Protein AF-A0A957RBW9-F1 (afdb_monomer_lite)

Radius of gyration: 29.22 Å; chains: 1; bounding box: 71×61×72 Å

Sequence (667 aa):
TDGSKTVWMGEIERMFRTKGLAGFRLYRERAYLEINVQLYNRTPLPQTFLWWANPAVHVNDDYQSIFPPDVFAVMDHGKRAVSTFPIATGTYYKVDYAPGTDISRYKNIPVPTSYMAYHSDFDFLGCYDHGRQAGMLHVANHHLVPGKKQWTWGNSNFGQTWDRQLTDEDGPYIELMCGAFTDNQPDFSWLQPGEEKRFTQTFMPFKAIGGVKNASKDVAINLEIEEGSAEIGVYVTSPRAVTVTVTAAGEITMQRTANLSPEAVLLERVALPAGVTPQQVTLRVSEGDRELIAFTPLPDEHPAPPAPATPAKDPAEIATNEELFLNGLHLEQYRHATYDPEPYYQEALRRDPLDSRCNNALGLRRLRQGLFAEAEAYFRTAVQSLTRRNPNPYDGEPYYNLGLALRWQGRDDEAFDAFYKAVWNAAWQDAGYFELAAIASTRGATDEALDLLDRALDRNRRHHGARLLRAALLRRAGQMGAASIAVEEGLALDPLHYGLLYEQHLLGGAAPVPAMLQDNPHLLAEVALEYTHAGLYNEAEHLLDAAGPGYAMTHYYQGWVRTLAGGRLGAPAEAFARGAAASPDYCFPNELECVPALTAAMAHDPSDARAPYYLGTFYYARRAYDQAIDLWERAAALDPQFATVHRNLGLAYMNKRGDAERARASY

Foldseek 3Di:
DQQKDWDKDKDQDDFQRKIKIWIFMDGPFFQKTKIKIKIWRQDQAKDKDWDKDWDKDFDDQQKFWFDALQQQKWAFAQQQDIAGPQWGAQDDPNDHRPPTDRVRGLQRFAAWGKTFGPWDQAQKIWMARPVQQKIKMKGWRCVFWVTWMKTFRGDHPRRQVVQVVPDDPRGGIMIGMIIGPDRHPPDIDIAHHLRMDITMMMMGMAGNFPRFNHDDSFKTKDWDDDQQKIKIKIAGRGFAWKWKFKFAQRHTQDIDIDGHGSVRMDIDITGDDPPTDQQRIKIWIAHVVGTPDMDGNDDPDDDDIDDGDDDDDQLVPDDALVSLLVVLVVCNNSVPPPDHSLNSLVSSCVVPVQPLSSLQVVLSLCVLLLVLVSSLVSLVSSQCSQPVPPNQGQALSSLQSNLSSCVSVVNNVSSLVSLVSRCVHLVSQLSSLQLNLLSCLLVVVLVSSLVSLVRNCVSPVSSLLSLLVNLVSCVVVVVLVVSVVSLVSSCVVPVVPLSSLVSCVVSVHDRPSLVVCQVPLVVLQSSLVSCLSSNNLVSSLVSLVSNDLAALVSLLLNLVSCVSVVVPNHHSQVSLVSSLVGDPPPHADQDSSLQSSLVVSCVSPVLRLVSLQNSLSNSVVSVVLVSSLVSLVSSCVSPVPPLVSLCVNLCSCCVPVVNNPSSVVSD

Structure (mmCIF, N/CA/C/O backbone):
data_AF-A0A957RBW9-F1
#
_entry.id   AF-A0A957RBW9-F1
#
loop_
_atom_site.group_PDB
_atom_site.id
_atom_site.type_symbol
_atom_site.label_atom_id
_atom_site.label_alt_id
_atom_site.label_comp_id
_atom_site.label_asym_id
_atom_site.label_entity_id
_atom_site.label_seq_id
_atom_site.pdbx_PDB_ins_code
_atom_site.Cartn_x
_atom_site.Cartn_y
_atom_site.Cartn_z
_atom_site.occupancy
_atom_site.B_iso_or_equiv
_atom_site.auth_seq_id
_atom_site.auth_comp_id
_atom_site.auth_asym_id
_atom_site.auth_atom_id
_atom_site.pdbx_PDB_model_num
ATOM 1 N N . THR A 1 1 ? 9.061 19.463 25.582 1.00 64.19 1 THR A N 1
ATOM 2 C CA . THR A 1 1 ? 8.637 18.188 24.967 1.00 64.19 1 THR A CA 1
ATOM 3 C C . THR A 1 1 ? 7.947 17.361 26.035 1.00 64.19 1 THR A C 1
ATOM 5 O O . THR A 1 1 ? 8.279 17.510 27.202 1.00 64.19 1 THR A O 1
ATOM 8 N N . ASP A 1 2 ? 6.974 16.531 25.675 1.00 84.50 2 ASP A N 1
ATOM 9 C CA . ASP A 1 2 ? 6.146 15.718 26.589 1.00 84.50 2 ASP A CA 1
ATOM 10 C C . ASP A 1 2 ? 6.861 14.471 27.159 1.00 84.50 2 ASP A C 1
ATOM 12 O O . ASP A 1 2 ? 6.233 13.567 27.707 1.00 84.50 2 ASP A O 1
ATOM 16 N N . GLY A 1 3 ? 8.187 14.399 27.006 1.00 89.31 3 GLY A N 1
ATOM 17 C CA . GLY A 1 3 ? 9.010 13.272 27.443 1.00 89.31 3 GLY A CA 1
ATOM 18 C C . GLY A 1 3 ? 8.844 11.991 26.618 1.00 89.31 3 GLY A C 1
ATOM 19 O O . GLY A 1 3 ? 9.467 10.991 26.971 1.00 89.31 3 GLY A O 1
ATOM 20 N N . SER A 1 4 ? 8.047 11.998 25.543 1.00 95.00 4 SER A N 1
ATOM 21 C CA . SER A 1 4 ? 7.827 10.808 24.719 1.00 95.00 4 SER A CA 1
ATOM 22 C C . SER A 1 4 ? 9.085 10.363 23.962 1.00 95.00 4 SER A C 1
ATOM 24 O O . SER A 1 4 ? 9.987 11.153 23.657 1.00 95.00 4 SER A O 1
ATOM 26 N N . LYS A 1 5 ? 9.151 9.063 23.660 1.00 96.00 5 LYS A N 1
ATOM 27 C CA . LYS A 1 5 ? 10.188 8.440 22.826 1.00 96.00 5 LYS A CA 1
ATOM 28 C C . LYS A 1 5 ? 9.513 7.618 21.742 1.00 96.00 5 LYS A C 1
ATOM 30 O O . LYS A 1 5 ? 8.533 6.940 22.022 1.00 96.00 5 LYS A O 1
ATOM 35 N N . THR A 1 6 ? 10.011 7.716 20.510 1.00 96.50 6 THR A N 1
ATOM 36 C CA . THR A 1 6 ? 9.486 6.970 19.356 1.00 96.50 6 THR A CA 1
ATOM 37 C C . THR A 1 6 ? 10.600 6.139 18.738 1.00 96.50 6 THR A C 1
ATOM 39 O O . THR A 1 6 ? 11.665 6.683 18.447 1.00 96.50 6 THR A O 1
ATOM 42 N N . VAL A 1 7 ? 10.345 4.850 18.530 1.00 96.94 7 VAL A N 1
ATOM 43 C CA . VAL A 1 7 ? 11.173 3.974 17.697 1.00 96.94 7 VAL A CA 1
ATOM 44 C C . VAL A 1 7 ? 10.505 3.876 16.333 1.00 96.94 7 VAL A C 1
ATOM 46 O O . VAL A 1 7 ? 9.342 3.488 16.243 1.00 96.94 7 VAL A O 1
ATOM 49 N N . TRP A 1 8 ? 11.225 4.265 15.284 1.00 95.56 8 TRP A N 1
ATOM 50 C CA . TRP A 1 8 ? 10.742 4.183 13.909 1.00 95.56 8 TRP A CA 1
ATOM 51 C C . TRP A 1 8 ? 11.254 2.912 13.248 1.00 95.56 8 TRP A C 1
ATOM 53 O O . TRP A 1 8 ? 12.448 2.625 13.286 1.00 95.56 8 TRP A O 1
ATOM 63 N N . MET A 1 9 ? 10.344 2.189 12.612 1.00 95.00 9 MET A N 1
ATOM 64 C CA . MET A 1 9 ? 10.630 1.048 11.753 1.00 95.00 9 MET A CA 1
ATOM 65 C C . MET A 1 9 ? 10.059 1.348 10.376 1.00 95.00 9 MET A C 1
ATOM 67 O O . MET A 1 9 ? 8.911 1.778 10.276 1.00 95.00 9 MET A O 1
ATOM 71 N N . GLY A 1 10 ? 10.839 1.148 9.320 1.00 92.62 10 GLY A N 1
ATOM 72 C CA . GLY A 1 10 ? 10.394 1.416 7.960 1.00 92.62 10 GLY A CA 1
ATOM 73 C C . GLY A 1 10 ? 11.065 0.497 6.956 1.00 92.62 10 GLY A C 1
ATOM 74 O O . GLY A 1 10 ? 12.211 0.100 7.149 1.00 92.62 10 GLY A O 1
ATOM 75 N N . GLU A 1 11 ? 10.332 0.171 5.898 1.00 90.94 11 GLU A N 1
ATOM 76 C CA . GLU A 1 11 ? 10.783 -0.701 4.820 1.00 90.94 11 GLU A CA 1
ATOM 77 C C . GLU A 1 11 ? 10.130 -0.279 3.499 1.00 90.94 11 GLU A C 1
ATOM 79 O O . GLU A 1 11 ? 8.974 0.151 3.468 1.00 90.94 11 GLU A O 1
ATOM 84 N N . ILE A 1 12 ? 10.879 -0.417 2.406 1.00 93.56 12 ILE A N 1
ATOM 85 C CA . ILE A 1 12 ? 10.327 -0.496 1.054 1.00 93.56 12 ILE A CA 1
ATOM 86 C C . ILE A 1 12 ? 10.201 -1.983 0.734 1.00 93.56 12 ILE A C 1
ATOM 88 O O . ILE A 1 12 ? 11.223 -2.661 0.599 1.00 93.56 12 ILE A O 1
ATOM 92 N N . GLU A 1 13 ? 8.975 -2.500 0.650 1.00 90.56 13 GLU A N 1
ATOM 93 C CA . GLU A 1 13 ? 8.789 -3.931 0.422 1.00 90.56 13 GLU A CA 1
ATOM 94 C C . GLU A 1 13 ? 9.134 -4.316 -1.018 1.00 90.56 13 GLU A C 1
ATOM 96 O O . GLU A 1 13 ? 8.916 -3.560 -1.966 1.00 90.56 13 GLU A O 1
ATOM 101 N N . ARG A 1 14 ? 9.705 -5.510 -1.176 1.00 89.75 14 ARG A N 1
ATOM 102 C CA . ARG A 1 14 ? 10.325 -5.922 -2.436 1.00 89.75 14 ARG A CA 1
ATOM 103 C C . ARG A 1 14 ? 9.340 -6.197 -3.557 1.00 89.75 14 ARG A C 1
ATOM 105 O O . ARG A 1 14 ? 9.747 -6.115 -4.694 1.00 89.75 14 ARG A O 1
ATOM 112 N N . MET A 1 15 ? 8.087 -6.572 -3.306 1.00 88.88 15 MET A N 1
ATOM 113 C CA . MET A 1 15 ? 7.206 -7.094 -4.363 1.00 88.88 15 MET A CA 1
ATOM 114 C C . MET A 1 15 ? 6.490 -5.988 -5.144 1.00 88.88 15 MET A C 1
ATOM 116 O O . MET A 1 15 ? 6.435 -6.032 -6.379 1.00 88.88 15 MET A O 1
ATOM 120 N N . PHE A 1 16 ? 5.928 -5.011 -4.434 1.00 90.88 16 PHE A N 1
ATOM 121 C CA . PHE A 1 16 ? 5.130 -3.916 -4.995 1.00 90.88 16 PHE A CA 1
ATOM 122 C C . PHE A 1 16 ? 5.802 -2.548 -4.827 1.00 90.88 16 PHE A C 1
ATOM 124 O O . PHE A 1 16 ? 5.259 -1.552 -5.306 1.00 90.88 16 PHE A O 1
ATOM 131 N N . ARG A 1 17 ? 6.994 -2.507 -4.208 1.00 93.50 17 ARG A N 1
ATOM 132 C CA . ARG A 1 17 ? 7.826 -1.314 -3.985 1.00 93.50 17 ARG A CA 1
ATOM 133 C C . ARG A 1 17 ? 7.117 -0.221 -3.178 1.00 93.50 17 ARG A C 1
ATOM 135 O O . ARG A 1 17 ? 7.527 0.944 -3.185 1.00 93.50 17 ARG A O 1
ATOM 142 N N . THR A 1 18 ? 6.055 -0.595 -2.468 1.00 94.75 18 THR A N 1
ATOM 143 C CA . THR A 1 18 ? 5.350 0.272 -1.523 1.00 94.75 18 THR A CA 1
ATOM 144 C C . THR A 1 18 ? 6.173 0.437 -0.252 1.00 94.75 18 THR A C 1
ATOM 146 O O . THR A 1 18 ? 6.996 -0.410 0.095 1.00 94.75 18 THR A O 1
ATOM 149 N N . LYS A 1 19 ? 5.988 1.559 0.443 1.00 96.06 19 LYS A N 1
ATOM 150 C CA . LYS A 1 19 ? 6.694 1.841 1.691 1.00 96.06 19 LYS A CA 1
ATOM 151 C C . LYS A 1 19 ? 5.744 1.767 2.877 1.00 96.06 19 LYS A C 1
ATOM 153 O O . LYS A 1 19 ? 4.709 2.433 2.882 1.00 96.06 19 LYS A O 1
ATOM 158 N N . GLY A 1 20 ? 6.146 1.009 3.893 1.00 96.62 20 GLY A N 1
ATOM 159 C CA . GLY A 1 20 ? 5.544 1.025 5.222 1.00 96.62 20 GLY A CA 1
ATOM 160 C C . GLY A 1 20 ? 6.472 1.712 6.220 1.00 96.62 20 GLY A C 1
ATOM 161 O O . GLY A 1 20 ? 7.680 1.485 6.210 1.00 96.62 20 GLY A O 1
ATOM 162 N N . LEU A 1 21 ? 5.913 2.554 7.085 1.00 97.00 21 LEU A N 1
ATOM 163 C CA . LEU A 1 21 ? 6.608 3.169 8.214 1.00 97.00 21 LEU A CA 1
ATOM 164 C C . LEU A 1 21 ? 5.706 3.093 9.450 1.00 97.00 21 LEU A C 1
ATOM 166 O O . LEU A 1 21 ? 4.557 3.525 9.408 1.00 97.00 21 LEU A O 1
ATOM 170 N N . ALA A 1 22 ? 6.238 2.580 10.556 1.00 97.06 22 ALA A N 1
ATOM 171 C CA . ALA A 1 22 ? 5.566 2.503 11.846 1.00 97.06 22 ALA A CA 1
ATOM 172 C C . ALA A 1 22 ? 6.427 3.158 12.935 1.00 97.06 22 ALA A C 1
ATOM 174 O O . ALA A 1 22 ? 7.603 2.837 13.105 1.00 97.06 22 ALA A O 1
ATOM 175 N N . GLY A 1 23 ? 5.837 4.096 13.670 1.00 97.56 23 GLY A N 1
ATOM 176 C CA . GLY A 1 23 ? 6.442 4.755 14.822 1.00 97.56 23 GLY A CA 1
ATOM 177 C C . GLY A 1 23 ? 5.809 4.264 16.114 1.00 97.56 23 GLY A C 1
ATOM 178 O O . GLY A 1 23 ? 4.671 4.629 16.405 1.00 97.56 23 GLY A O 1
ATOM 179 N N . PHE A 1 24 ? 6.557 3.487 16.893 1.00 97.50 24 PHE A N 1
ATOM 180 C CA . PHE A 1 24 ? 6.157 2.979 18.203 1.00 97.50 24 PHE A CA 1
ATOM 181 C C . PHE A 1 24 ? 6.532 3.994 19.273 1.00 97.50 24 PHE A C 1
ATOM 183 O O . PHE A 1 24 ? 7.714 4.207 19.554 1.00 97.50 24 PHE A O 1
ATOM 190 N N . ARG A 1 25 ? 5.530 4.659 19.843 1.00 97.38 25 ARG A N 1
ATOM 191 C CA . ARG A 1 25 ? 5.704 5.765 20.776 1.00 97.38 25 ARG A CA 1
ATOM 192 C C . ARG A 1 25 ? 5.238 5.400 22.177 1.00 97.38 25 ARG A C 1
ATOM 194 O O . ARG A 1 25 ? 4.099 4.993 22.390 1.00 97.38 25 ARG A O 1
ATOM 201 N N . LEU A 1 26 ? 6.125 5.647 23.136 1.00 96.50 26 LEU A N 1
ATOM 202 C CA . LEU A 1 26 ? 5.847 5.571 24.565 1.00 96.50 26 LEU A CA 1
ATOM 203 C C . LEU A 1 26 ? 5.889 6.965 25.184 1.00 96.50 26 LEU A C 1
ATOM 205 O O . LEU A 1 26 ? 6.693 7.819 24.795 1.00 96.50 26 LEU A O 1
ATOM 209 N N . TYR A 1 27 ? 5.041 7.168 26.185 1.00 95.00 27 TYR A N 1
ATOM 210 C CA . TYR A 1 27 ? 4.953 8.393 26.971 1.00 95.00 27 TYR A CA 1
ATOM 211 C C . TYR A 1 27 ? 5.351 8.100 28.416 1.00 95.00 27 TYR A C 1
ATOM 213 O O . TYR A 1 27 ? 5.073 7.023 28.931 1.00 95.00 27 TYR A O 1
ATOM 221 N N . ARG A 1 28 ? 5.969 9.072 29.094 1.00 91.00 28 ARG A N 1
ATOM 222 C CA . ARG A 1 28 ? 6.462 8.888 30.470 1.00 91.00 28 ARG A CA 1
ATOM 223 C C . ARG A 1 28 ? 5.358 8.549 31.483 1.00 91.00 28 ARG A C 1
ATOM 225 O O . ARG A 1 28 ? 5.616 7.797 32.411 1.00 91.00 28 ARG A O 1
ATOM 232 N N . GLU A 1 29 ? 4.162 9.112 31.320 1.00 90.00 29 GLU A N 1
ATOM 233 C CA . GLU A 1 29 ? 3.072 9.037 32.312 1.00 90.00 29 GLU A CA 1
ATOM 234 C C . GLU A 1 29 ? 1.772 8.461 31.732 1.00 90.00 29 GLU A C 1
ATOM 236 O O . GLU A 1 29 ? 0.683 8.726 32.244 1.00 90.00 29 GLU A O 1
ATOM 241 N N . ARG A 1 30 ? 1.863 7.700 30.634 1.00 95.06 30 ARG A N 1
ATOM 242 C CA . ARG A 1 30 ? 0.694 7.067 30.013 1.00 95.06 30 ARG A CA 1
ATOM 243 C C . ARG A 1 30 ? 0.917 5.572 29.852 1.00 95.06 30 ARG A C 1
ATOM 245 O O . ARG A 1 30 ? 1.924 5.149 29.293 1.00 95.06 30 ARG A O 1
ATOM 252 N N . ALA A 1 31 ? -0.041 4.787 30.321 1.00 95.81 31 ALA A N 1
ATOM 253 C CA . ALA A 1 31 ? -0.069 3.338 30.225 1.00 95.81 31 ALA A CA 1
ATOM 254 C C . ALA A 1 31 ? -0.646 2.903 28.871 1.00 95.81 31 ALA A C 1
ATOM 256 O O . ALA A 1 31 ? -1.696 2.274 28.813 1.00 95.81 31 ALA A O 1
ATOM 257 N N . TYR A 1 32 ? 0.011 3.284 27.776 1.00 96.44 32 TYR A N 1
ATOM 258 C CA . TYR A 1 32 ? -0.295 2.766 26.446 1.00 96.44 32 TYR A CA 1
ATOM 259 C C . TYR A 1 32 ? 0.882 2.907 25.484 1.00 96.44 32 TYR A C 1
ATOM 261 O O . TYR A 1 32 ? 1.743 3.776 25.638 1.00 96.44 32 TYR A O 1
ATOM 269 N N . LEU A 1 33 ? 0.867 2.065 24.456 1.00 96.75 33 LEU A N 1
ATOM 270 C CA . LEU A 1 33 ? 1.717 2.150 23.280 1.00 96.75 33 LEU A CA 1
ATOM 271 C C . LEU A 1 33 ? 0.919 2.792 22.143 1.00 96.75 33 LEU A C 1
ATOM 273 O O . LEU A 1 33 ? -0.101 2.250 21.723 1.00 96.75 33 LEU A O 1
ATOM 277 N N . GLU A 1 34 ? 1.383 3.935 21.644 1.00 97.56 34 GLU A N 1
ATOM 278 C CA . GLU A 1 34 ? 0.824 4.573 20.449 1.00 97.56 34 GLU A CA 1
ATOM 279 C C . GLU A 1 34 ? 1.642 4.152 19.226 1.00 97.56 34 GLU A C 1
ATOM 281 O O . GLU A 1 34 ? 2.866 4.275 19.217 1.00 97.56 34 GLU A O 1
ATOM 286 N N . ILE A 1 35 ? 0.976 3.680 18.179 1.00 97.50 35 ILE A N 1
ATOM 287 C CA . ILE A 1 35 ? 1.587 3.292 16.912 1.00 97.50 35 ILE A CA 1
ATOM 288 C C . ILE A 1 35 ? 1.083 4.248 15.839 1.00 97.50 35 ILE A C 1
ATOM 290 O O . ILE A 1 35 ? -0.110 4.295 15.543 1.00 97.50 35 ILE A O 1
ATOM 294 N N . ASN A 1 36 ? 1.995 5.014 15.248 1.00 97.19 36 ASN A N 1
ATOM 295 C CA . ASN A 1 36 ? 1.700 5.883 14.113 1.00 97.19 36 ASN A CA 1
ATOM 296 C C . ASN A 1 36 ? 2.158 5.201 12.829 1.00 97.19 36 ASN A C 1
ATOM 298 O O . ASN A 1 36 ? 3.350 4.940 12.677 1.00 97.19 36 ASN A O 1
ATOM 302 N N . VAL A 1 37 ? 1.230 4.935 11.914 1.00 97.56 37 VAL A N 1
ATOM 303 C CA . VAL A 1 37 ? 1.514 4.210 10.673 1.00 97.56 37 VAL A CA 1
ATOM 304 C C . VAL A 1 37 ? 1.411 5.145 9.475 1.00 97.56 37 VAL A C 1
ATOM 306 O O . VAL A 1 37 ? 0.540 6.017 9.412 1.00 97.56 37 VAL A O 1
ATOM 309 N N . GLN A 1 38 ? 2.310 4.951 8.518 1.00 97.25 38 GLN A N 1
ATOM 310 C CA . GLN A 1 38 ? 2.310 5.575 7.206 1.00 97.25 38 GLN A CA 1
ATOM 311 C C . GLN A 1 38 ? 2.504 4.493 6.141 1.00 97.25 38 GLN A C 1
ATOM 313 O O . GLN A 1 38 ? 3.467 3.729 6.191 1.00 97.25 38 GLN A O 1
ATOM 318 N N . LEU A 1 39 ? 1.603 4.473 5.163 1.00 97.56 39 LEU A N 1
ATOM 319 C CA . LEU A 1 39 ? 1.670 3.643 3.964 1.00 97.56 39 LEU A CA 1
ATOM 320 C C . LEU A 1 39 ? 1.792 4.569 2.759 1.00 97.56 39 LEU A C 1
ATOM 322 O O . LEU A 1 39 ? 0.986 5.487 2.618 1.00 97.56 39 LEU A O 1
ATOM 326 N N . TYR A 1 40 ? 2.796 4.359 1.915 1.00 97.75 40 TYR A N 1
ATOM 327 C CA . TYR A 1 40 ? 3.105 5.251 0.799 1.00 97.75 40 TYR A CA 1
ATOM 328 C C . TYR A 1 40 ? 3.357 4.468 -0.491 1.00 97.75 40 TYR A C 1
ATOM 330 O O . TYR A 1 40 ? 4.160 3.530 -0.514 1.00 97.75 40 TYR A O 1
ATOM 338 N N . ASN A 1 41 ? 2.686 4.863 -1.574 1.00 97.88 41 ASN A N 1
ATOM 339 C CA . ASN A 1 41 ? 2.950 4.317 -2.897 1.00 97.88 41 ASN A CA 1
ATOM 340 C C . ASN A 1 41 ? 4.016 5.155 -3.604 1.00 97.88 41 ASN A C 1
ATOM 342 O O . ASN A 1 41 ? 3.764 6.259 -4.083 1.00 97.88 41 ASN A O 1
ATOM 346 N N . ARG A 1 42 ? 5.216 4.583 -3.686 1.00 95.31 42 ARG A N 1
ATOM 347 C CA . ARG A 1 42 ? 6.377 5.168 -4.367 1.00 95.31 42 ARG A CA 1
ATOM 348 C C . ARG A 1 42 ? 6.335 5.020 -5.885 1.00 95.31 42 ARG A C 1
ATOM 350 O O . ARG A 1 42 ? 7.140 5.634 -6.572 1.00 95.31 42 ARG A O 1
ATOM 357 N N . THR A 1 43 ? 5.465 4.157 -6.397 1.00 96.12 43 THR A N 1
ATOM 358 C CA . THR A 1 43 ? 5.460 3.760 -7.805 1.00 96.12 43 THR A CA 1
ATOM 359 C C . THR A 1 43 ? 4.506 4.634 -8.618 1.00 96.12 43 THR A C 1
ATOM 361 O O . THR A 1 43 ? 3.516 5.119 -8.069 1.00 96.12 43 THR A O 1
ATOM 364 N N . PRO A 1 44 ? 4.730 4.784 -9.936 1.00 96.56 44 PRO A N 1
ATOM 365 C CA . PRO A 1 44 ? 3.819 5.528 -10.805 1.00 96.56 44 PRO A CA 1
ATOM 366 C C . PRO A 1 44 ? 2.515 4.767 -11.098 1.00 96.56 44 PRO A C 1
ATOM 368 O O . PRO A 1 44 ? 1.689 5.229 -11.872 1.00 96.56 44 PRO A O 1
ATOM 371 N N . LEU A 1 45 ? 2.313 3.576 -10.526 1.00 96.06 45 LEU A N 1
ATOM 372 C CA . LEU A 1 45 ? 1.139 2.743 -10.779 1.00 96.06 45 LEU A CA 1
ATOM 373 C C . LEU A 1 45 ? 0.305 2.615 -9.504 1.00 96.06 45 LEU A C 1
ATOM 375 O O . LEU A 1 45 ? 0.890 2.497 -8.427 1.00 96.06 45 LEU A O 1
ATOM 379 N N . PRO A 1 46 ? -1.035 2.544 -9.589 1.00 96.38 46 PRO A N 1
ATOM 380 C CA . PRO A 1 46 ? -1.862 2.223 -8.430 1.00 96.38 46 PRO A CA 1
ATOM 381 C C . PRO A 1 46 ? -1.390 0.919 -7.774 1.00 96.38 46 PRO A C 1
ATOM 383 O O . PRO A 1 46 ? -1.071 -0.048 -8.467 1.00 96.38 46 PRO A O 1
ATOM 386 N N . GLN A 1 47 ? -1.332 0.853 -6.453 1.00 96.25 47 GLN A N 1
ATOM 387 C CA . GLN A 1 47 ? -1.021 -0.383 -5.734 1.00 96.25 47 GLN A CA 1
ATOM 388 C C . GLN A 1 47 ? -2.183 -0.757 -4.830 1.00 96.25 47 GLN A C 1
ATOM 390 O O . GLN A 1 47 ? -2.954 0.095 -4.393 1.00 96.25 47 GLN A O 1
ATOM 395 N N . THR A 1 48 ? -2.309 -2.045 -4.543 1.00 95.50 48 THR A N 1
ATOM 396 C CA . THR A 1 48 ? -3.209 -2.529 -3.496 1.00 95.50 48 THR A CA 1
ATOM 397 C C . THR A 1 48 ? -2.404 -2.805 -2.239 1.00 95.50 48 THR A C 1
ATOM 399 O O . THR A 1 48 ? -1.258 -3.243 -2.330 1.00 95.50 48 THR A O 1
ATOM 402 N N . PHE A 1 49 ? -2.979 -2.576 -1.065 1.00 94.94 49 PHE A N 1
ATOM 403 C CA . PHE A 1 49 ? -2.338 -2.871 0.213 1.00 94.94 49 PHE A CA 1
ATOM 404 C C . PHE A 1 49 ? -3.329 -3.503 1.188 1.00 94.94 49 PHE A C 1
ATOM 406 O O . PHE A 1 49 ? -4.544 -3.364 1.050 1.00 94.94 49 PHE A O 1
ATOM 413 N N . LEU A 1 50 ? -2.783 -4.196 2.182 1.00 93.94 50 LEU A N 1
ATOM 414 C CA . LEU A 1 50 ? -3.522 -4.756 3.303 1.00 93.94 50 LEU A CA 1
ATOM 415 C C . LEU A 1 50 ? -2.689 -4.528 4.563 1.00 93.94 50 LEU A C 1
ATOM 417 O O . LEU A 1 50 ? -1.528 -4.933 4.602 1.00 93.94 50 LEU A O 1
ATOM 421 N N . TRP A 1 51 ? -3.266 -3.880 5.575 1.00 94.75 51 TRP A N 1
ATOM 422 C CA . TRP A 1 51 ? -2.594 -3.626 6.849 1.00 94.75 51 TRP A CA 1
ATOM 423 C C . TRP A 1 51 ? -3.370 -4.232 8.009 1.00 94.75 51 TRP A C 1
ATOM 425 O O . TRP A 1 51 ? -4.550 -3.927 8.185 1.00 94.75 51 TRP A O 1
ATOM 435 N N . TRP A 1 52 ? -2.671 -5.014 8.832 1.00 95.69 52 TRP A N 1
ATOM 436 C CA . TRP A 1 52 ? -3.170 -5.517 10.105 1.00 95.69 52 TRP A CA 1
ATOM 437 C C . TRP A 1 52 ? -2.074 -5.457 11.170 1.00 95.69 52 TRP A C 1
ATOM 439 O O . TRP A 1 52 ? -0.957 -5.919 10.940 1.00 95.69 52 TRP A O 1
ATOM 449 N N . ALA A 1 53 ? -2.402 -4.899 12.334 1.00 94.81 53 ALA A N 1
ATOM 450 C CA . ALA A 1 53 ? -1.584 -5.022 13.535 1.00 94.81 53 ALA A CA 1
ATOM 451 C C . ALA A 1 53 ? -2.036 -6.262 14.314 1.00 94.81 53 ALA A C 1
ATOM 453 O O . ALA A 1 53 ? -3.213 -6.343 14.661 1.00 94.81 53 ALA A O 1
ATOM 454 N N . ASN A 1 54 ? -1.119 -7.196 14.589 1.00 93.88 54 ASN A N 1
ATOM 455 C CA . ASN A 1 54 ? -1.437 -8.528 15.127 1.00 93.88 54 ASN A CA 1
ATOM 456 C C . ASN A 1 54 ? -0.700 -8.806 16.454 1.00 93.88 54 ASN A C 1
ATOM 458 O O . ASN A 1 54 ? 0.171 -9.675 16.495 1.00 93.88 54 ASN A O 1
ATOM 462 N N . PRO A 1 55 ? -0.959 -8.061 17.541 1.00 91.88 55 PRO A N 1
ATOM 463 C CA . PRO A 1 55 ? -0.403 -8.407 18.843 1.00 91.88 55 PRO A CA 1
ATOM 464 C C . PRO A 1 55 ? -0.910 -9.770 19.327 1.00 91.88 55 PRO A C 1
ATOM 466 O O . PRO A 1 55 ? -2.117 -10.031 19.362 1.00 91.88 55 PRO A O 1
ATOM 469 N N . ALA A 1 56 ? 0.029 -10.604 19.761 1.00 91.75 56 ALA A N 1
ATOM 470 C CA . ALA A 1 56 ? -0.257 -11.822 20.500 1.00 91.75 56 ALA A CA 1
ATOM 471 C C . ALA A 1 56 ? -0.535 -11.495 21.976 1.00 91.75 56 ALA A C 1
ATOM 473 O O . ALA A 1 56 ? 0.172 -10.697 22.596 1.00 91.75 56 ALA A O 1
ATOM 474 N N . VAL A 1 57 ? -1.563 -12.124 22.542 1.00 91.62 57 VAL A N 1
ATOM 475 C CA . VAL A 1 57 ? -1.949 -12.013 23.951 1.00 91.62 57 VAL A CA 1
ATOM 476 C C . VAL A 1 57 ? -2.041 -13.405 24.545 1.00 91.62 57 VAL A C 1
ATOM 478 O O . VAL A 1 57 ? -2.718 -14.269 23.995 1.00 91.62 57 VAL A O 1
ATOM 481 N N . HIS A 1 58 ? -1.392 -13.607 25.688 1.00 91.75 58 HIS A N 1
ATOM 482 C CA . HIS A 1 58 ? -1.469 -14.852 26.446 1.00 91.75 58 HIS A CA 1
ATOM 483 C C . HIS A 1 58 ? -2.918 -15.187 26.830 1.00 91.75 58 HIS A C 1
ATOM 485 O O . HIS A 1 58 ? -3.644 -14.319 27.326 1.00 91.75 58 HIS A O 1
ATOM 491 N N . VAL A 1 59 ? -3.306 -16.460 26.715 1.00 93.56 59 VAL A N 1
ATOM 492 C CA . VAL A 1 59 ? -4.653 -16.943 27.067 1.00 93.56 59 VAL A CA 1
ATOM 493 C C . VAL A 1 59 ? -4.644 -18.142 28.015 1.00 93.56 59 VAL A C 1
ATOM 495 O O . VAL A 1 59 ? -3.619 -18.768 28.252 1.00 93.56 59 VAL A O 1
ATOM 498 N N . ASN A 1 60 ? -5.791 -18.419 28.628 1.00 93.56 60 ASN A N 1
ATOM 499 C CA . ASN A 1 60 ? -6.053 -19.546 29.527 1.00 93.56 60 ASN A CA 1
ATOM 500 C C . ASN A 1 60 ? -7.578 -19.772 29.612 1.00 93.56 60 ASN A C 1
ATOM 502 O O . ASN A 1 60 ? -8.349 -19.120 28.902 1.00 93.56 60 ASN A O 1
ATOM 506 N N . ASP A 1 61 ? -8.035 -20.665 30.489 1.00 94.94 61 ASP A N 1
ATOM 507 C CA . ASP A 1 61 ? -9.464 -20.977 30.641 1.00 94.94 61 ASP A CA 1
ATOM 508 C C . ASP A 1 61 ? -10.322 -19.804 31.158 1.00 94.94 61 ASP A C 1
ATOM 510 O O . ASP A 1 61 ? -11.547 -19.786 30.958 1.00 94.94 61 ASP A O 1
ATOM 514 N N . ASP A 1 62 ? -9.687 -18.806 31.776 1.00 96.56 62 ASP A N 1
ATOM 515 C CA . ASP A 1 62 ? -10.304 -17.583 32.289 1.00 96.56 62 ASP A CA 1
ATOM 516 C C . ASP A 1 62 ? -10.332 -16.446 31.265 1.00 96.56 62 ASP A C 1
ATOM 518 O O . ASP A 1 62 ? -10.955 -15.413 31.514 1.00 96.56 62 ASP A O 1
ATOM 522 N N . TYR A 1 63 ? -9.723 -16.642 30.097 1.00 96.56 63 TYR A N 1
ATOM 523 C CA . TYR A 1 63 ? -9.663 -15.648 29.039 1.00 96.56 63 TYR A CA 1
ATOM 524 C C . TYR A 1 63 ? -11.002 -15.470 28.312 1.00 96.56 63 TYR A C 1
ATOM 526 O O . TYR A 1 63 ? -11.664 -16.435 27.905 1.00 96.56 63 TYR A O 1
ATOM 534 N N . GLN A 1 64 ? -11.348 -14.208 28.068 1.00 97.00 64 GLN A N 1
ATOM 535 C CA . GLN A 1 64 ? -12.472 -13.792 27.247 1.00 97.00 64 GLN A CA 1
ATOM 536 C C . GLN A 1 64 ? -12.075 -12.669 26.286 1.00 97.00 64 GLN A C 1
ATOM 538 O O . GLN A 1 64 ? -11.458 -11.681 26.680 1.00 97.00 64 GLN A O 1
ATOM 543 N N . SER A 1 65 ? -12.494 -12.773 25.034 1.00 96.12 65 SER A N 1
ATOM 544 C CA . SER A 1 65 ? -12.409 -11.684 24.068 1.00 96.12 65 SER A CA 1
ATOM 545 C C . SER A 1 65 ? -13.540 -10.692 24.257 1.00 96.12 65 SER A C 1
ATOM 547 O O . SER A 1 65 ? -14.692 -11.069 24.459 1.00 96.12 65 SER A O 1
ATOM 549 N N 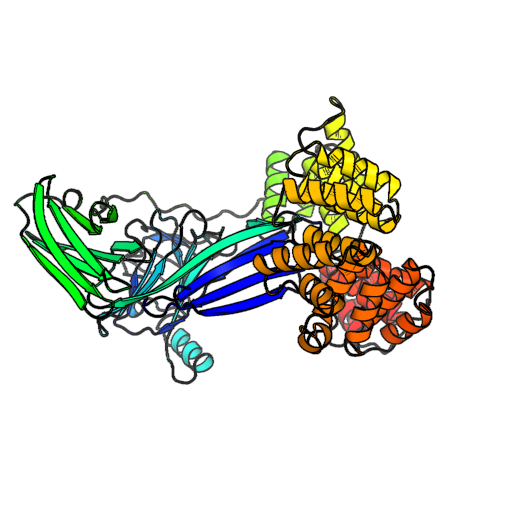. ILE A 1 66 ? -13.213 -9.412 24.144 1.00 96.62 66 ILE A N 1
ATOM 550 C CA . ILE A 1 66 ? -14.143 -8.306 24.330 1.00 96.62 66 ILE A CA 1
ATOM 551 C C . ILE A 1 66 ? -14.259 -7.576 22.998 1.00 96.62 66 ILE A C 1
ATOM 553 O O . ILE A 1 66 ? -13.447 -6.712 22.660 1.00 96.62 66 ILE A O 1
ATOM 557 N N . PHE A 1 67 ? -15.261 -7.967 22.220 1.00 97.12 67 PHE A N 1
ATOM 558 C CA . PHE A 1 67 ? -15.686 -7.202 21.057 1.00 97.12 67 PHE A CA 1
ATOM 559 C C . PHE A 1 67 ? -16.671 -6.125 21.529 1.00 97.12 67 PHE A C 1
ATOM 561 O O . PHE A 1 67 ? -17.318 -6.315 22.565 1.00 97.12 67 PHE A O 1
ATOM 568 N N . PRO A 1 68 ? -16.783 -4.996 20.812 1.00 97.12 68 PRO A N 1
ATOM 569 C CA . PRO A 1 68 ? -17.751 -3.972 21.159 1.00 97.12 68 PRO A CA 1
ATOM 570 C C . PRO A 1 68 ? -19.191 -4.488 21.277 1.00 97.12 68 PRO A C 1
ATOM 572 O O . PRO A 1 68 ? -19.544 -5.456 20.599 1.00 97.12 68 PRO A O 1
ATOM 575 N N . PRO A 1 69 ? -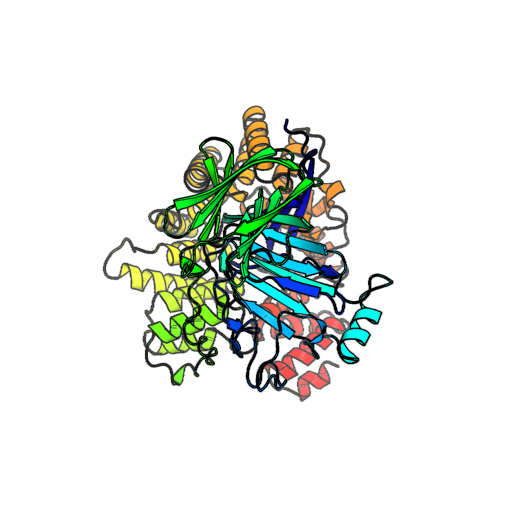20.038 -3.828 22.090 1.00 95.56 69 PRO A N 1
ATOM 576 C CA . PRO A 1 69 ? -21.407 -4.281 22.343 1.00 95.56 69 PRO A CA 1
ATOM 577 C C . PRO A 1 69 ? -22.306 -4.361 21.102 1.00 95.56 69 PRO A C 1
ATOM 579 O O . PRO A 1 69 ? -23.333 -5.027 21.150 1.00 95.56 69 PRO A O 1
ATOM 582 N N . ASP A 1 70 ? -21.952 -3.682 20.010 1.00 95.56 70 ASP A N 1
ATOM 583 C CA . ASP A 1 70 ? -22.686 -3.716 18.742 1.00 95.56 70 ASP A CA 1
ATOM 584 C C . ASP A 1 70 ? -22.237 -4.838 17.791 1.00 95.56 70 ASP A C 1
ATOM 586 O O . ASP A 1 70 ? -22.816 -5.001 16.716 1.00 95.56 70 ASP A O 1
ATOM 590 N N . VAL A 1 71 ? -21.248 -5.655 18.172 1.00 95.75 71 VAL A N 1
ATOM 591 C CA . VAL A 1 71 ? -20.865 -6.826 17.381 1.00 95.75 71 VAL A CA 1
ATOM 592 C C . VAL A 1 71 ? -21.755 -8.016 17.728 1.00 95.75 71 VAL A C 1
ATOM 594 O O . VAL A 1 71 ? -21.509 -8.740 18.689 1.00 95.75 71 VAL A O 1
ATOM 597 N N . PHE A 1 72 ? -22.743 -8.274 16.875 1.00 94.44 72 PHE A N 1
ATOM 598 C CA . PHE A 1 72 ? -23.652 -9.425 16.982 1.00 94.44 72 PHE A CA 1
ATOM 599 C C . PHE A 1 72 ? -23.331 -10.562 15.995 1.00 94.44 72 PHE A C 1
ATOM 601 O O . PHE A 1 72 ? -23.927 -11.639 16.062 1.00 94.44 72 PHE A O 1
ATOM 608 N N . ALA A 1 73 ? -22.399 -10.344 15.061 1.00 94.69 73 ALA A N 1
ATOM 609 C CA . ALA A 1 73 ? -21.999 -11.329 14.061 1.00 94.69 73 ALA A CA 1
ATOM 610 C C . ALA A 1 73 ? -20.494 -11.289 13.771 1.00 94.69 73 ALA A C 1
ATOM 612 O O . ALA A 1 73 ? -19.868 -10.225 13.739 1.00 94.69 73 ALA A O 1
ATOM 613 N N . VAL A 1 74 ? -19.938 -12.471 13.508 1.00 95.00 74 VAL A N 1
ATOM 614 C CA . VAL A 1 74 ? -18.543 -12.687 13.119 1.00 95.00 74 VAL A CA 1
ATOM 615 C C . VAL A 1 74 ? -18.441 -13.502 11.834 1.00 95.00 74 VAL A C 1
ATOM 617 O O . VAL A 1 74 ? -19.325 -14.296 11.508 1.00 95.00 74 VAL A O 1
ATOM 620 N N . MET A 1 75 ? -17.354 -13.294 11.097 1.00 93.81 75 MET A N 1
ATOM 621 C CA . MET A 1 75 ? -17.113 -13.886 9.782 1.00 93.81 75 MET A CA 1
ATOM 622 C C . MET A 1 75 ? -15.725 -14.509 9.693 1.00 93.81 75 MET A C 1
ATOM 624 O O . MET A 1 75 ? -14.814 -14.118 10.428 1.00 93.81 75 MET A O 1
ATOM 628 N N . ASP A 1 76 ? -15.558 -15.437 8.750 1.00 91.88 76 ASP A N 1
ATOM 629 C CA . ASP A 1 76 ? -14.256 -16.011 8.424 1.00 91.88 76 ASP A CA 1
ATOM 630 C C . ASP A 1 76 ? -13.504 -15.190 7.362 1.00 91.88 76 ASP A C 1
ATOM 632 O O . ASP A 1 76 ? -13.930 -14.115 6.920 1.00 91.88 76 ASP A O 1
ATOM 636 N N . HIS A 1 77 ? -12.363 -15.735 6.937 1.00 89.56 77 HIS A N 1
ATOM 637 C CA . HIS A 1 77 ? -11.601 -15.219 5.811 1.00 89.56 77 HIS A CA 1
ATOM 638 C C . HIS A 1 77 ? -12.415 -15.213 4.514 1.00 89.56 77 HIS A C 1
ATOM 640 O O . HIS A 1 77 ? -12.902 -16.253 4.069 1.00 89.56 77 HIS A O 1
ATOM 646 N N . GLY A 1 78 ? -12.505 -14.046 3.875 1.00 86.38 78 GLY A N 1
ATOM 647 C CA . GLY A 1 78 ? -13.257 -13.869 2.633 1.00 86.38 78 GLY A CA 1
ATOM 648 C C . GLY A 1 78 ? -14.775 -13.932 2.820 1.00 86.38 78 GLY A C 1
ATOM 649 O O . GLY A 1 78 ? -15.487 -14.125 1.839 1.00 86.38 78 GLY A O 1
ATOM 650 N N . LYS A 1 79 ? -15.272 -13.790 4.061 1.00 89.94 79 LYS A N 1
ATOM 651 C CA . LYS A 1 79 ? -16.707 -13.719 4.395 1.00 89.94 79 LYS A CA 1
ATOM 652 C C . LYS A 1 79 ? -17.512 -14.940 3.896 1.00 89.94 79 LYS A C 1
ATOM 654 O O . LYS A 1 79 ? -18.665 -14.805 3.505 1.00 89.94 79 LYS A O 1
ATOM 659 N N . ARG A 1 80 ? -16.917 -16.138 3.878 1.00 87.88 80 ARG A N 1
ATOM 660 C CA . ARG A 1 80 ? -17.507 -17.394 3.359 1.00 87.88 80 ARG A CA 1
ATOM 661 C C . ARG A 1 80 ? -18.354 -18.137 4.394 1.00 87.88 80 ARG A C 1
ATOM 663 O O . ARG A 1 80 ? -19.222 -18.921 4.022 1.00 87.88 80 ARG A O 1
ATOM 670 N N . ALA A 1 81 ? -18.093 -17.918 5.676 1.00 89.75 81 ALA A N 1
ATOM 671 C CA . ALA A 1 81 ? -18.874 -18.427 6.794 1.00 89.75 81 ALA A CA 1
ATOM 672 C C . ALA A 1 81 ? -19.192 -17.285 7.763 1.00 89.75 81 ALA A C 1
ATOM 674 O O . ALA A 1 81 ? -18.359 -16.406 7.989 1.00 89.75 81 ALA A O 1
ATOM 675 N N . VAL A 1 82 ? -20.394 -17.317 8.338 1.00 92.31 82 VAL A N 1
ATOM 676 C CA . VAL A 1 82 ? -20.919 -16.291 9.248 1.00 92.31 82 VAL A CA 1
ATOM 677 C C . VAL A 1 82 ? -21.519 -16.983 10.471 1.00 92.31 82 VAL A C 1
ATOM 679 O O . VAL A 1 82 ? -22.172 -18.015 10.329 1.00 92.31 82 VAL A O 1
ATOM 682 N N . SER A 1 83 ? -21.292 -16.427 11.660 1.00 93.19 83 SER A N 1
ATOM 683 C CA . SER A 1 83 ? -21.874 -16.884 12.927 1.00 93.19 83 SER A CA 1
ATOM 684 C C . SER A 1 83 ? -22.358 -15.695 13.752 1.00 93.19 83 SER A C 1
ATOM 686 O O . SER A 1 83 ? -21.818 -14.596 13.639 1.00 93.19 83 SER A O 1
ATOM 688 N N . THR A 1 84 ? -23.343 -15.916 14.621 1.00 94.25 84 THR A N 1
ATOM 689 C CA . THR A 1 84 ? -23.694 -14.980 15.696 1.00 94.25 84 THR A CA 1
ATOM 690 C C . THR A 1 84 ? -22.570 -14.893 16.736 1.00 94.25 84 THR A C 1
ATOM 692 O O . THR A 1 84 ? -21.797 -15.843 16.903 1.00 94.25 84 THR A O 1
ATOM 695 N N . PHE A 1 85 ? -22.473 -13.754 17.422 1.00 94.31 85 PHE A N 1
ATOM 696 C CA . PHE A 1 85 ? -21.507 -13.477 18.489 1.00 94.31 85 PHE A CA 1
ATOM 697 C C . PHE A 1 85 ? -22.209 -12.762 19.660 1.00 94.31 85 PHE A C 1
ATOM 699 O O . PHE A 1 85 ? -23.117 -11.975 19.403 1.00 94.31 85 PHE A O 1
ATOM 706 N N . PRO A 1 86 ? -21.833 -13.014 20.931 1.00 94.31 86 PRO A N 1
ATOM 707 C CA . PRO A 1 86 ? -20.816 -13.970 21.389 1.00 94.31 86 PRO A CA 1
ATOM 708 C C . PRO A 1 86 ? -21.294 -15.426 21.382 1.00 94.31 86 PRO A C 1
ATOM 710 O O . PRO A 1 86 ? -20.472 -16.336 21.428 1.00 94.31 86 PRO A O 1
ATOM 713 N N . ILE A 1 87 ? -22.605 -15.663 21.301 1.00 95.31 87 ILE A N 1
ATOM 714 C CA . ILE A 1 87 ? -23.172 -17.012 21.280 1.00 95.31 87 ILE A CA 1
ATOM 715 C C . ILE A 1 87 ? -23.290 -17.489 19.834 1.00 95.31 87 ILE A C 1
ATOM 717 O O . ILE A 1 87 ? -24.164 -17.034 19.098 1.00 95.31 87 ILE A O 1
ATOM 721 N N . ALA A 1 88 ? -22.425 -18.414 19.427 1.00 93.50 88 ALA A N 1
ATOM 722 C CA . ALA A 1 88 ? -22.493 -19.074 18.129 1.00 93.50 88 ALA A CA 1
ATOM 723 C C . ALA A 1 88 ? -23.560 -20.169 18.133 1.00 93.50 88 ALA A C 1
ATOM 725 O O . ALA A 1 88 ? -23.666 -20.937 19.091 1.00 93.50 88 ALA A O 1
ATOM 726 N N . THR A 1 89 ? -24.317 -20.267 17.042 1.00 89.38 89 THR A N 1
ATOM 727 C CA . THR A 1 89 ? -25.303 -21.330 16.821 1.00 89.38 89 THR A CA 1
ATOM 728 C C . THR A 1 89 ? -25.029 -22.023 15.487 1.00 89.38 89 THR A C 1
ATOM 730 O O . THR A 1 89 ? -24.594 -21.393 14.524 1.00 89.38 89 THR A O 1
ATOM 733 N N . GLY A 1 90 ? -25.263 -23.335 15.422 1.00 88.81 90 GLY A N 1
ATOM 734 C CA . GLY A 1 90 ? -25.029 -24.123 14.210 1.00 88.81 90 GLY A CA 1
ATOM 735 C C . GLY A 1 90 ? -23.548 -24.305 13.870 1.00 88.81 90 GLY A C 1
ATOM 736 O O . GLY A 1 90 ? -22.687 -24.311 14.747 1.00 88.81 90 GLY A O 1
ATOM 737 N N . THR A 1 91 ? -23.247 -24.507 12.585 1.00 89.81 91 THR A N 1
ATOM 738 C CA . THR A 1 91 ? -21.894 -24.852 12.136 1.00 89.81 91 THR A CA 1
ATOM 739 C C . THR A 1 91 ? -21.097 -23.631 11.694 1.00 89.81 91 THR A C 1
ATOM 741 O O . THR A 1 91 ? -21.463 -22.959 10.732 1.00 89.81 91 THR A O 1
ATOM 744 N N . TYR A 1 92 ? -19.937 -23.423 12.311 1.00 90.00 92 TYR A N 1
ATOM 745 C CA . TYR A 1 92 ? -18.939 -22.451 11.878 1.00 90.00 92 TYR A CA 1
ATOM 746 C C . TYR A 1 92 ? -17.580 -23.139 11.773 1.00 90.00 92 TYR A C 1
ATOM 748 O O . TYR A 1 92 ? -17.188 -23.902 12.651 1.00 90.00 92 TYR A O 1
ATOM 756 N N . TYR A 1 93 ? -16.869 -22.931 10.664 1.00 82.12 93 TYR A N 1
ATOM 757 C CA . TYR A 1 93 ? -15.545 -23.532 10.444 1.00 82.12 93 TYR A CA 1
ATOM 758 C C . TYR A 1 93 ? -15.502 -25.069 10.618 1.00 82.12 93 TYR A C 1
ATOM 760 O O . TYR A 1 93 ? -14.525 -25.636 11.102 1.00 82.12 93 TYR A O 1
ATOM 768 N N . LYS A 1 94 ? -16.568 -25.758 10.179 1.00 85.75 94 LYS A N 1
ATOM 769 C CA . LYS A 1 94 ? -16.777 -27.218 10.315 1.00 85.75 94 LYS A CA 1
ATOM 770 C C . LYS A 1 94 ? -16.959 -27.718 11.760 1.00 85.75 94 LYS A C 1
ATOM 772 O O . LYS A 1 94 ? -16.956 -28.928 11.971 1.00 85.75 94 LYS A O 1
ATOM 777 N N . VAL A 1 95 ? -17.136 -26.823 12.729 1.00 88.69 95 VAL A N 1
ATOM 778 C CA . VAL A 1 95 ? -17.464 -27.145 14.125 1.00 88.69 95 VAL A CA 1
ATOM 779 C C . VAL A 1 95 ? -18.926 -26.813 14.383 1.00 88.69 95 VAL A C 1
ATOM 781 O O . VAL A 1 95 ? -19.393 -25.755 13.969 1.00 88.69 95 VAL A O 1
ATOM 784 N N . ASP A 1 96 ? -19.646 -27.718 15.045 1.00 91.56 96 ASP A N 1
ATOM 785 C CA . ASP A 1 96 ? -21.022 -27.493 15.489 1.00 91.56 96 ASP A CA 1
ATOM 786 C C . ASP A 1 96 ? -21.036 -26.858 16.885 1.00 91.56 96 ASP A C 1
ATOM 788 O O . ASP A 1 96 ? -20.534 -27.440 17.846 1.00 91.56 96 ASP A O 1
ATOM 792 N N . TYR A 1 97 ? -21.605 -25.658 16.975 1.00 92.19 97 TYR A N 1
ATOM 793 C CA . TYR A 1 97 ? -21.740 -24.860 18.192 1.00 92.19 97 TYR A CA 1
ATOM 794 C C . TYR A 1 97 ? -23.171 -24.869 18.757 1.00 92.19 97 TYR A C 1
ATOM 796 O O . TYR A 1 97 ? -23.474 -24.109 19.681 1.00 92.19 97 TYR A O 1
ATOM 804 N N . ALA A 1 98 ? -24.067 -25.713 18.232 1.00 88.69 98 ALA A N 1
ATOM 805 C CA . ALA A 1 98 ? -25.431 -25.852 18.735 1.00 88.69 98 ALA A CA 1
ATOM 806 C C . ALA A 1 98 ? -25.498 -26.429 20.176 1.00 88.69 98 ALA A C 1
ATOM 808 O O . ALA A 1 98 ? -24.630 -27.204 20.577 1.00 88.69 98 ALA A O 1
ATOM 809 N N . PRO A 1 99 ? -26.546 -26.101 20.968 1.00 89.56 99 PRO A N 1
ATOM 810 C CA . PRO A 1 99 ? -27.624 -25.150 20.667 1.00 89.56 99 PRO A CA 1
ATOM 811 C C . PRO A 1 99 ? -27.209 -23.677 20.831 1.00 89.56 99 PRO A C 1
ATOM 813 O O . PRO A 1 99 ? -27.953 -22.794 20.420 1.00 89.56 99 PRO A O 1
ATOM 816 N N . GLY A 1 100 ? -26.036 -23.420 21.410 1.00 94.38 100 GLY A N 1
ATOM 817 C CA . GLY A 1 100 ? -25.475 -22.093 21.633 1.00 94.38 100 GLY A CA 1
ATOM 818 C C . GLY A 1 100 ? -24.180 -22.199 22.434 1.00 94.38 100 GLY A C 1
ATOM 819 O O . GLY A 1 100 ? -24.202 -22.677 23.567 1.00 94.38 100 GLY A O 1
ATOM 820 N N . THR A 1 101 ? -23.059 -21.763 21.862 1.00 95.56 101 THR A N 1
ATOM 821 C CA . THR A 1 101 ? -21.741 -21.789 22.518 1.00 95.56 101 THR A CA 1
ATOM 822 C C . THR A 1 101 ? -21.157 -20.389 22.584 1.00 95.56 101 THR A C 1
ATOM 824 O O . THR A 1 101 ? -21.078 -19.708 21.566 1.00 95.56 101 THR A O 1
ATOM 827 N N . ASP A 1 102 ? -20.712 -19.963 23.766 1.00 96.19 102 ASP A N 1
ATOM 828 C CA . ASP A 1 102 ? -20.017 -18.686 23.925 1.00 96.19 102 ASP A CA 1
ATOM 829 C C . ASP A 1 102 ? -18.602 -18.768 23.337 1.00 96.19 102 ASP A C 1
ATOM 831 O O . ASP A 1 102 ? -17.675 -19.272 23.977 1.00 96.19 102 ASP A O 1
ATOM 835 N N . ILE A 1 103 ? -18.445 -18.271 22.112 1.00 95.69 103 ILE A N 1
ATOM 836 C CA . ILE A 1 103 ? -17.178 -18.237 21.374 1.00 95.69 103 ILE A CA 1
ATOM 837 C C . ILE A 1 103 ? -16.318 -17.017 21.732 1.00 95.69 103 ILE A C 1
ATOM 839 O O . ILE A 1 103 ? -15.218 -16.878 21.200 1.00 95.69 103 ILE A O 1
ATOM 843 N N . SER A 1 104 ? -16.755 -16.164 22.668 1.00 95.62 104 SER A N 1
ATOM 844 C CA . SER A 1 104 ? -15.874 -15.155 23.270 1.00 95.62 104 SER A CA 1
ATOM 845 C C . SER A 1 104 ? -14.886 -15.775 24.267 1.00 95.62 104 SER A C 1
ATOM 847 O O . SER A 1 104 ? -13.839 -15.194 24.546 1.00 95.62 104 SER A O 1
ATOM 849 N N . ARG A 1 105 ? -15.175 -16.971 24.799 1.00 96.62 105 ARG A N 1
ATOM 850 C CA . ARG A 1 105 ? -14.339 -17.676 25.783 1.00 96.62 105 ARG A CA 1
ATOM 851 C C . ARG A 1 105 ? -13.340 -18.597 25.085 1.00 96.62 105 ARG A C 1
ATOM 853 O O . ARG A 1 105 ? -13.747 -19.530 24.395 1.00 96.62 105 ARG A O 1
ATOM 860 N N . TYR A 1 106 ? -12.039 -18.414 25.335 1.00 95.44 106 TYR A N 1
ATOM 861 C CA . TYR A 1 106 ? -10.977 -19.218 24.698 1.00 95.44 106 TYR A CA 1
ATOM 862 C C . TYR A 1 106 ? -11.193 -20.730 24.864 1.00 95.44 106 TYR A C 1
ATOM 864 O O . TYR A 1 106 ? -11.103 -21.489 23.898 1.00 95.44 106 TYR A O 1
ATOM 872 N N . LYS A 1 107 ? -11.580 -21.160 26.071 1.00 95.12 107 LYS A N 1
ATOM 873 C CA . LYS A 1 107 ? -11.826 -22.573 26.395 1.00 95.12 107 LYS A CA 1
ATOM 874 C C . LYS A 1 107 ? -12.938 -23.257 25.579 1.00 95.12 107 LYS A C 1
ATOM 876 O O . LYS A 1 107 ? -13.070 -24.477 25.631 1.00 95.12 107 LYS A O 1
ATOM 881 N N . ASN A 1 108 ? -13.750 -22.492 24.853 1.00 94.94 108 ASN A N 1
ATOM 882 C CA . ASN A 1 108 ? -14.849 -23.014 24.043 1.00 94.94 108 ASN A CA 1
ATOM 883 C C . ASN A 1 108 ? -14.489 -23.119 22.549 1.00 94.94 108 ASN A C 1
ATOM 885 O O . ASN A 1 108 ? -15.345 -23.483 21.743 1.00 94.94 108 ASN A O 1
ATOM 889 N N . ILE A 1 109 ? -13.252 -22.793 22.151 1.00 94.19 109 ILE A N 1
ATOM 890 C CA . ILE A 1 109 ? -12.828 -22.747 20.745 1.00 94.19 109 ILE A CA 1
ATOM 891 C C . ILE A 1 109 ? -11.891 -23.932 20.456 1.00 94.19 109 ILE A C 1
ATOM 893 O O . ILE A 1 109 ? -10.693 -23.828 20.703 1.00 94.19 109 ILE A O 1
ATOM 897 N N . PRO A 1 110 ? -12.382 -25.060 19.912 1.00 92.31 110 PRO A N 1
ATOM 898 C CA . PRO A 1 110 ? -11.581 -26.281 19.807 1.00 92.31 110 PRO A CA 1
ATOM 899 C C . PRO A 1 110 ? -10.587 -26.292 18.640 1.00 92.31 110 PRO A C 1
ATOM 901 O O . PRO A 1 110 ? -9.635 -27.071 18.666 1.00 92.31 110 PRO A O 1
ATOM 904 N N . VAL A 1 111 ? -10.788 -25.482 17.599 1.00 92.44 111 VAL A N 1
ATOM 905 C CA . VAL A 1 111 ? -10.014 -25.558 16.347 1.00 92.44 111 VAL A CA 1
ATOM 906 C C . VAL A 1 111 ? -9.415 -24.205 15.963 1.00 92.44 111 VAL A C 1
ATOM 908 O O . VAL A 1 111 ? -9.924 -23.174 16.417 1.00 92.44 111 VAL A O 1
ATOM 911 N N . PRO A 1 112 ? -8.390 -24.180 15.088 1.00 92.69 112 PRO A N 1
ATOM 912 C CA . PRO A 1 112 ? -7.854 -22.934 14.569 1.00 92.69 112 PRO A CA 1
ATOM 913 C C . PRO A 1 112 ? -8.933 -22.126 13.862 1.00 92.69 112 PRO A C 1
ATOM 915 O O . PRO A 1 112 ? -9.512 -22.594 12.878 1.00 92.69 112 PRO A O 1
ATOM 918 N N . THR A 1 113 ? -9.213 -20.929 14.368 1.00 91.62 113 THR A N 1
ATOM 919 C CA . THR A 1 113 ? -10.376 -20.155 13.934 1.00 91.62 113 THR A CA 1
ATOM 920 C C . THR A 1 113 ? -10.086 -18.661 13.942 1.00 91.62 113 THR A C 1
ATOM 922 O O . THR A 1 113 ? -9.479 -18.136 14.875 1.00 91.62 113 THR A O 1
ATOM 925 N N . SER A 1 114 ? -10.561 -17.983 12.896 1.00 92.56 114 SER A N 1
ATOM 926 C CA . SER A 1 114 ? -10.645 -16.525 12.814 1.00 92.56 114 SER A CA 1
ATOM 927 C C . SER A 1 114 ? -12.078 -16.075 13.091 1.00 92.56 114 SER A C 1
ATOM 929 O O . SER A 1 114 ? -13.015 -16.642 12.526 1.00 92.56 114 SER A O 1
ATOM 931 N N . TYR A 1 115 ? -12.235 -15.021 13.885 1.00 94.81 115 TYR A N 1
ATOM 932 C CA . TYR A 1 115 ? -13.497 -14.311 14.082 1.00 94.81 115 TYR A CA 1
ATOM 933 C C . TYR A 1 115 ? -13.287 -12.836 13.749 1.00 94.81 115 TYR A C 1
ATOM 935 O O . TYR A 1 115 ? -12.697 -12.098 14.538 1.00 94.81 115 TYR A O 1
ATOM 943 N N . MET A 1 116 ? -13.726 -12.411 12.567 1.00 95.62 116 MET A N 1
ATOM 944 C CA . MET A 1 116 ? -13.738 -11.004 12.161 1.00 95.62 116 MET A CA 1
ATOM 945 C C . MET A 1 116 ? -15.093 -10.407 12.519 1.00 95.62 116 MET A C 1
ATOM 947 O O . MET A 1 116 ? -16.110 -10.970 12.124 1.00 95.62 116 MET A O 1
ATOM 951 N N . ALA A 1 117 ? -15.129 -9.278 13.221 1.00 95.69 117 ALA A N 1
ATOM 952 C CA . ALA A 1 117 ? -16.369 -8.551 13.462 1.00 95.69 117 ALA A CA 1
ATOM 953 C C . ALA A 1 117 ? -17.014 -8.157 12.127 1.00 95.69 117 ALA A C 1
ATOM 955 O O . ALA A 1 117 ? -16.322 -7.718 11.209 1.00 95.69 117 ALA A O 1
ATOM 956 N N . TYR A 1 118 ? -18.336 -8.300 12.024 1.00 91.50 118 TYR A N 1
ATOM 957 C CA . TYR A 1 118 ? -19.065 -7.834 10.847 1.00 91.50 118 TYR A CA 1
ATOM 958 C C . TYR A 1 118 ? -19.002 -6.315 10.688 1.00 91.50 118 TYR A C 1
ATOM 960 O O . TYR A 1 118 ? -18.673 -5.812 9.618 1.00 91.50 118 TYR A O 1
ATOM 968 N N . HIS A 1 119 ? -19.322 -5.597 11.757 1.00 92.62 119 HIS A N 1
ATOM 969 C CA . HIS A 1 119 ? -19.366 -4.147 11.795 1.00 92.62 119 HIS A CA 1
ATOM 970 C C . HIS A 1 119 ? -19.346 -3.696 13.257 1.00 92.62 119 HIS A C 1
ATOM 972 O O . HIS A 1 119 ? -19.766 -4.452 14.133 1.00 92.62 119 HIS A O 1
ATOM 978 N N . SER A 1 120 ? -18.824 -2.497 13.511 1.00 95.56 120 SER A N 1
ATOM 979 C CA . SER A 1 120 ? -18.920 -1.840 14.809 1.00 95.56 120 SER A CA 1
ATOM 980 C C . SER A 1 120 ? -18.604 -0.345 14.682 1.00 95.56 120 SER A C 1
ATOM 982 O O . SER A 1 120 ? -17.579 0.007 14.090 1.00 95.56 120 SER A O 1
ATOM 984 N N . ASP A 1 121 ? -19.442 0.491 15.293 1.00 96.19 121 ASP A N 1
ATOM 985 C CA . ASP A 1 121 ? -19.330 1.952 15.413 1.00 96.19 121 ASP A CA 1
ATOM 986 C C . ASP A 1 121 ? -18.462 2.376 16.615 1.00 96.19 121 ASP A C 1
ATOM 988 O O . ASP A 1 121 ? -18.264 3.562 16.889 1.00 96.19 121 ASP A O 1
ATOM 992 N N . PHE A 1 122 ? -17.924 1.407 17.361 1.00 97.75 122 PHE A N 1
ATOM 993 C CA . PHE A 1 122 ? -17.013 1.655 18.473 1.00 97.75 122 PHE A CA 1
ATOM 994 C C . PHE A 1 122 ? -15.551 1.633 18.022 1.00 97.75 122 PHE A C 1
ATOM 996 O O . PHE A 1 122 ? -15.131 0.846 17.170 1.00 97.75 122 PHE A O 1
ATOM 1003 N N . ASP A 1 123 ? -14.734 2.438 18.696 1.00 97.81 123 ASP A N 1
ATOM 1004 C CA . ASP A 1 123 ? -13.307 2.597 18.402 1.00 97.81 123 ASP A CA 1
ATOM 1005 C C . ASP A 1 123 ? -12.410 1.506 19.018 1.00 97.81 123 ASP A C 1
ATOM 1007 O O . ASP A 1 123 ? -11.189 1.579 18.876 1.00 97.81 123 ASP A O 1
ATOM 1011 N N . PHE A 1 124 ? -12.960 0.497 19.710 1.00 97.81 124 PHE A N 1
ATOM 1012 C CA . PHE A 1 124 ? -12.158 -0.450 20.497 1.00 97.81 124 PHE A CA 1
ATOM 1013 C C . PHE A 1 124 ? -12.331 -1.931 20.129 1.00 97.81 124 PHE A C 1
ATOM 1015 O O . PHE A 1 124 ? -13.315 -2.341 19.527 1.00 97.81 124 PHE A O 1
ATOM 1022 N N . LEU A 1 125 ? -11.343 -2.743 20.499 1.00 97.50 125 LEU A N 1
ATOM 1023 C CA . LEU A 1 125 ? -11.370 -4.211 20.540 1.00 97.50 125 LEU A CA 1
ATOM 1024 C C . LEU A 1 125 ? -10.489 -4.630 21.714 1.00 97.50 125 LEU A C 1
ATOM 1026 O O . LEU A 1 125 ? -9.486 -3.973 21.973 1.00 97.50 125 LEU A O 1
ATOM 1030 N N . GLY A 1 126 ? -10.783 -5.720 22.410 1.00 96.50 126 GLY A N 1
ATOM 1031 C CA . GLY A 1 126 ? -9.846 -6.193 23.415 1.00 96.50 126 GLY A CA 1
ATOM 1032 C C . GLY A 1 126 ? -10.124 -7.567 23.964 1.00 96.50 126 GLY A C 1
ATOM 1033 O O . GLY A 1 126 ? -10.731 -8.421 23.323 1.00 96.50 126 GLY A O 1
ATOM 1034 N N . CYS A 1 127 ? -9.642 -7.763 25.180 1.00 96.88 127 CYS A N 1
ATOM 1035 C CA . CYS A 1 127 ? -9.784 -8.995 25.926 1.00 96.88 127 CYS A CA 1
ATOM 1036 C C . CYS A 1 127 ? -9.718 -8.757 27.428 1.00 96.88 127 CYS A C 1
ATOM 1038 O O . CYS A 1 127 ? -9.194 -7.741 27.882 1.00 96.88 127 CYS A O 1
ATOM 1040 N N . TYR A 1 128 ? -10.182 -9.735 28.195 1.00 97.50 128 TYR A N 1
ATOM 1041 C CA . TYR A 1 128 ? -10.120 -9.745 29.644 1.00 97.50 128 TYR A CA 1
ATOM 1042 C C . TYR A 1 128 ? -9.828 -11.155 30.160 1.00 97.50 128 TYR A C 1
ATOM 1044 O O . TYR A 1 128 ? -10.495 -12.120 29.793 1.00 97.50 128 TYR A O 1
ATOM 1052 N N . ASP A 1 129 ? -8.827 -11.266 31.023 1.00 97.31 129 ASP A N 1
ATOM 1053 C CA . ASP A 1 129 ? -8.531 -12.461 31.802 1.00 97.31 129 ASP A CA 1
ATOM 1054 C C . ASP A 1 129 ? -9.180 -12.295 33.180 1.00 97.31 129 ASP A C 1
ATOM 1056 O O . ASP A 1 129 ? -8.789 -11.433 33.977 1.00 97.31 129 ASP A O 1
ATOM 1060 N N . HIS A 1 130 ? -10.201 -13.111 33.442 1.00 96.75 130 HIS A N 1
ATOM 1061 C CA . HIS A 1 130 ? -10.986 -13.037 34.674 1.00 96.75 130 HIS A CA 1
ATOM 1062 C C . HIS A 1 130 ? -10.183 -13.467 35.907 1.00 96.75 130 HIS A C 1
ATOM 1064 O O . HIS A 1 130 ? -10.393 -12.915 36.985 1.00 96.75 130 HIS A O 1
ATOM 1070 N N . GLY A 1 131 ? -9.236 -14.396 35.752 1.00 96.31 131 GLY A N 1
ATOM 1071 C CA . GLY A 1 131 ? -8.384 -14.880 36.838 1.00 96.31 131 GLY A CA 1
ATOM 1072 C C . GLY A 1 131 ? -7.317 -13.858 37.231 1.00 96.31 131 GLY A C 1
ATOM 1073 O O . GLY A 1 131 ? -7.033 -13.669 38.413 1.00 96.31 131 GLY A O 1
ATOM 1074 N N . ARG A 1 132 ? -6.757 -13.141 36.249 1.00 95.50 132 ARG A N 1
ATOM 1075 C CA . ARG A 1 132 ? -5.793 -12.044 36.473 1.00 95.50 132 ARG A CA 1
ATOM 1076 C C . ARG A 1 132 ? -6.457 -10.700 36.773 1.00 95.50 132 ARG A C 1
ATOM 1078 O O . ARG A 1 132 ? -5.768 -9.759 37.164 1.00 95.50 132 ARG A O 1
ATOM 1085 N N . GLN A 1 133 ? -7.765 -10.595 36.553 1.00 96.94 133 GLN A N 1
ATOM 1086 C CA . GLN A 1 133 ? -8.533 -9.352 36.600 1.00 96.94 133 GLN A CA 1
ATOM 1087 C C . GLN A 1 133 ? -7.907 -8.234 35.750 1.00 96.94 133 GLN A C 1
ATOM 1089 O O . GLN A 1 133 ? -7.884 -7.067 36.147 1.00 96.94 133 GLN A O 1
ATOM 1094 N N . ALA A 1 134 ? -7.377 -8.576 34.577 1.00 96.25 134 ALA A N 1
ATOM 1095 C CA . ALA A 1 134 ? -6.661 -7.649 33.707 1.00 96.25 134 ALA A CA 1
ATOM 1096 C C . ALA A 1 134 ? -6.862 -7.993 32.233 1.00 96.25 134 ALA A C 1
ATOM 1098 O O . ALA A 1 134 ? -7.204 -9.119 31.883 1.00 96.25 134 ALA A O 1
ATOM 1099 N N . GLY A 1 135 ? -6.642 -7.019 31.359 1.00 95.56 135 GLY A N 1
ATOM 1100 C CA . GLY A 1 135 ? -6.854 -7.180 29.931 1.00 95.56 135 GLY A CA 1
ATOM 1101 C C . GLY A 1 135 ? -6.039 -6.211 29.091 1.00 95.56 135 GLY A C 1
AT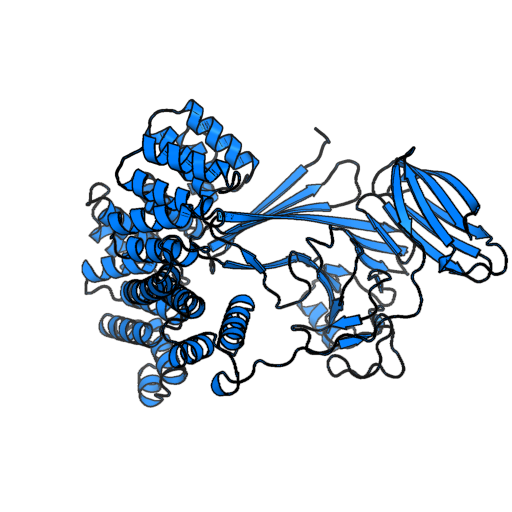OM 1102 O O . GLY A 1 135 ? -5.290 -5.379 29.610 1.00 95.56 135 GLY A O 1
ATOM 1103 N N . MET A 1 136 ? -6.211 -6.322 27.778 1.00 96.12 136 MET A N 1
ATOM 1104 C CA . MET A 1 136 ? -5.628 -5.420 26.793 1.00 96.12 136 MET A CA 1
ATOM 1105 C C . MET A 1 136 ? -6.726 -4.897 25.872 1.00 96.12 136 MET A C 1
ATOM 1107 O O . MET A 1 136 ? -7.632 -5.637 25.492 1.00 96.12 136 MET A O 1
ATOM 1111 N N . LEU A 1 137 ? -6.632 -3.621 25.518 1.00 96.94 137 LEU A N 1
ATOM 1112 C CA . LEU A 1 137 ? -7.492 -2.956 24.550 1.00 96.94 137 LEU A CA 1
ATOM 1113 C C . LEU A 1 137 ? -6.641 -2.418 23.406 1.00 96.94 137 LEU A C 1
ATOM 1115 O O . LEU A 1 137 ? -5.568 -1.856 23.618 1.00 96.94 137 LEU A O 1
ATOM 1119 N N . HIS A 1 138 ? -7.168 -2.546 22.204 1.00 97.69 138 HIS A N 1
ATOM 1120 C CA . HIS A 1 138 ? -6.861 -1.711 21.064 1.00 97.69 138 HIS A CA 1
ATOM 1121 C C . HIS A 1 138 ? -7.891 -0.581 20.990 1.00 97.69 138 HIS A C 1
ATOM 1123 O O . HIS A 1 138 ? -9.082 -0.838 21.165 1.00 97.69 138 HIS A O 1
ATOM 1129 N N . VAL A 1 139 ? -7.445 0.638 20.686 1.00 98.06 139 VAL A N 1
ATOM 1130 C CA . VAL A 1 139 ? -8.308 1.782 20.373 1.00 98.06 139 VAL A CA 1
ATOM 1131 C C . VAL A 1 139 ? -7.790 2.512 19.134 1.00 98.06 139 VAL A C 1
ATOM 1133 O O . VAL A 1 139 ? -6.617 2.893 19.084 1.00 98.06 139 VAL A O 1
ATOM 1136 N N . ALA A 1 140 ? -8.663 2.750 18.157 1.00 97.88 140 ALA A N 1
ATOM 1137 C CA . ALA A 1 140 ? -8.392 3.551 16.966 1.00 97.88 140 ALA A CA 1
ATOM 1138 C C . ALA A 1 140 ? -9.699 4.069 16.346 1.00 97.88 140 ALA A C 1
ATOM 1140 O O . ALA A 1 140 ? -10.749 3.474 16.543 1.00 97.88 140 ALA A O 1
ATOM 1141 N N . ASN A 1 141 ? -9.623 5.139 15.548 1.00 97.25 141 ASN A N 1
ATOM 1142 C CA . ASN A 1 141 ? -10.773 5.647 14.792 1.00 97.25 141 ASN A CA 1
ATOM 1143 C C . ASN A 1 141 ? -11.310 4.557 13.848 1.00 97.25 141 ASN A C 1
ATOM 1145 O O . ASN A 1 141 ? -10.644 4.226 12.861 1.00 97.25 141 ASN A O 1
ATOM 1149 N N . HIS A 1 142 ? -12.508 4.044 14.121 1.00 96.69 142 HIS A N 1
ATOM 1150 C CA . HIS A 1 142 ? -13.106 2.937 13.373 1.00 96.69 142 HIS A CA 1
ATOM 1151 C C . HIS A 1 142 ? -13.389 3.260 11.895 1.00 96.69 142 HIS A C 1
ATOM 1153 O O . HIS A 1 142 ? -13.461 2.342 11.085 1.00 96.69 142 HIS A O 1
ATOM 1159 N N . HIS A 1 143 ? -13.466 4.533 11.490 1.00 96.62 143 HIS A N 1
ATOM 1160 C CA . HIS A 1 143 ? -13.580 4.896 10.070 1.00 96.62 143 HIS A CA 1
ATOM 1161 C C . HIS A 1 143 ? -12.285 4.650 9.279 1.00 96.62 143 HIS A C 1
ATOM 1163 O O . HIS A 1 143 ? -12.327 4.485 8.062 1.00 96.62 143 HIS A O 1
ATOM 1169 N N . LEU A 1 144 ? -11.127 4.644 9.953 1.00 96.81 144 LEU A N 1
ATOM 1170 C CA . LEU A 1 144 ? -9.824 4.341 9.346 1.00 96.81 144 LEU A CA 1
ATOM 1171 C C . LEU A 1 144 ? -9.346 2.931 9.691 1.00 96.81 144 LEU A C 1
ATOM 1173 O O . LEU A 1 144 ? -8.679 2.299 8.875 1.00 96.81 144 LEU A O 1
ATOM 1177 N N . VAL A 1 145 ? -9.683 2.440 10.885 1.00 97.50 145 VAL A N 1
ATOM 1178 C CA . VAL A 1 145 ? -9.289 1.129 11.414 1.00 97.50 145 VAL A CA 1
ATOM 1179 C C . VAL A 1 145 ? -10.537 0.311 11.785 1.00 97.50 145 VAL A C 1
ATOM 1181 O O . VAL A 1 145 ? -10.780 0.058 12.967 1.00 97.50 145 VAL A O 1
ATOM 1184 N N . PRO A 1 146 ? -11.378 -0.063 10.798 1.00 96.81 146 PRO A N 1
ATOM 1185 C CA . PRO A 1 146 ? -12.632 -0.767 11.065 1.00 96.81 146 PRO A CA 1
ATOM 1186 C C . PRO A 1 146 ? -12.420 -2.235 11.446 1.00 96.81 146 PRO A C 1
ATOM 1188 O O . PRO A 1 146 ? -13.246 -2.804 12.160 1.00 96.81 146 PRO A O 1
ATOM 1191 N N . GLY A 1 147 ? -11.334 -2.857 10.975 1.00 96.62 147 GLY A N 1
ATOM 1192 C CA . GLY A 1 147 ? -11.092 -4.284 11.139 1.00 96.62 147 GLY A CA 1
ATOM 1193 C C . GLY A 1 147 ? -10.855 -4.653 12.595 1.00 96.62 147 GLY A C 1
ATOM 1194 O O . GLY A 1 147 ? -9.883 -4.206 13.202 1.00 96.62 147 GLY A O 1
ATOM 1195 N N . LYS A 1 148 ? -11.719 -5.514 13.135 1.00 96.75 148 LYS A N 1
ATOM 1196 C CA . LYS A 1 148 ? -11.612 -6.082 14.481 1.00 96.75 148 LYS A CA 1
ATOM 1197 C C . LYS A 1 148 ? -11.650 -7.595 14.351 1.00 96.75 148 LYS A C 1
ATOM 1199 O O . LYS A 1 148 ? -12.655 -8.148 13.907 1.00 96.75 148 LYS A O 1
ATOM 1204 N N . LYS A 1 149 ? -10.552 -8.269 14.673 1.00 95.12 149 LYS A N 1
ATOM 1205 C CA . LYS A 1 149 ? -10.428 -9.710 14.478 1.00 95.12 149 LYS A CA 1
ATOM 1206 C C . LYS A 1 149 ? -9.758 -10.363 15.672 1.00 95.12 149 LYS A C 1
ATOM 1208 O O . LYS A 1 149 ? -8.796 -9.852 16.231 1.00 95.12 149 LYS A O 1
ATOM 1213 N N . GLN A 1 150 ? -10.240 -11.548 15.993 1.00 94.38 150 GLN A N 1
ATOM 1214 C CA . GLN A 1 150 ? -9.550 -12.492 16.847 1.00 94.38 150 GLN A CA 1
ATOM 1215 C C . GLN A 1 150 ? -9.097 -13.685 16.016 1.00 94.38 150 GLN A C 1
ATOM 1217 O O . GLN A 1 150 ? -9.857 -14.187 15.184 1.00 94.38 150 GLN A O 1
ATOM 1222 N N . TRP A 1 151 ? -7.896 -14.188 16.282 1.00 94.50 151 TRP A N 1
ATOM 1223 C CA . TRP A 1 151 ? -7.464 -15.481 15.769 1.00 94.50 151 TRP A CA 1
ATOM 1224 C C . TRP A 1 151 ? -6.801 -16.333 16.849 1.00 94.50 151 TRP A C 1
ATOM 1226 O O . TRP A 1 151 ? -6.088 -15.821 17.706 1.00 94.50 151 TRP A O 1
ATOM 1236 N N . THR A 1 152 ? -7.050 -17.640 16.818 1.00 93.25 152 THR A N 1
ATOM 1237 C CA . THR A 1 152 ? -6.451 -18.614 17.737 1.00 93.25 152 THR A CA 1
ATOM 1238 C C . THR A 1 152 ? -6.205 -19.940 17.032 1.00 93.25 152 THR A C 1
ATOM 1240 O O . THR A 1 152 ? -6.954 -20.296 16.123 1.00 93.25 152 THR A O 1
ATOM 1243 N N . TRP A 1 153 ? -5.219 -20.707 17.505 1.00 92.94 153 TRP A N 1
ATOM 1244 C CA . TRP A 1 153 ? -5.034 -22.120 17.161 1.00 92.94 153 TRP A CA 1
ATOM 1245 C C . TRP A 1 153 ? -6.112 -23.050 17.750 1.00 92.94 153 TRP A C 1
ATOM 1247 O O . TRP A 1 153 ? -6.196 -24.221 17.368 1.00 92.94 153 TRP A O 1
ATOM 1257 N N . GLY A 1 154 ? -6.954 -22.533 18.647 1.00 92.44 154 GLY A N 1
ATOM 1258 C CA . GLY A 1 154 ? -7.928 -23.298 19.420 1.00 92.44 154 GLY A CA 1
ATOM 1259 C C . GLY A 1 154 ? -7.300 -23.981 20.638 1.00 92.44 154 GLY A C 1
ATOM 1260 O O . GLY A 1 154 ? -6.083 -24.025 20.790 1.00 92.44 154 GLY A O 1
ATOM 1261 N N . ASN A 1 155 ? -8.131 -24.520 21.526 1.00 92.25 155 ASN A N 1
ATOM 1262 C CA . ASN A 1 155 ? -7.703 -25.088 22.807 1.00 92.25 155 ASN A CA 1
ATOM 1263 C C . ASN A 1 155 ? -7.620 -26.625 22.824 1.00 92.25 155 ASN A C 1
ATOM 1265 O O . ASN A 1 155 ? -7.312 -27.214 23.863 1.00 92.25 155 ASN A O 1
ATOM 1269 N N . SER A 1 156 ? -7.898 -27.292 21.699 1.00 91.75 156 SER A N 1
ATOM 1270 C CA . SER A 1 156 ? -7.746 -28.746 21.591 1.00 91.75 156 SER A CA 1
ATOM 1271 C C . SER A 1 156 ? -6.276 -29.160 21.473 1.00 91.75 156 SER A C 1
ATOM 1273 O O . SER A 1 156 ? -5.380 -28.334 21.303 1.00 91.75 156 SER A O 1
ATOM 1275 N N . ASN A 1 157 ? -6.018 -30.472 21.483 1.00 91.06 157 ASN A N 1
ATOM 1276 C CA . ASN A 1 157 ? -4.671 -31.022 21.309 1.00 91.06 157 ASN A CA 1
ATOM 1277 C C . ASN A 1 157 ? -3.973 -30.528 20.023 1.00 91.06 157 ASN A C 1
ATOM 1279 O O . ASN A 1 157 ? -2.748 -30.420 19.994 1.00 91.06 157 ASN A O 1
ATOM 1283 N N . PHE A 1 158 ? -4.731 -30.209 18.965 1.00 91.00 158 PHE A N 1
ATOM 1284 C CA . PHE A 1 158 ? -4.160 -29.624 17.750 1.00 91.00 158 PHE A CA 1
ATOM 1285 C C . PHE A 1 158 ? -3.565 -28.239 18.027 1.00 91.00 158 PHE A C 1
ATOM 1287 O O . PHE A 1 158 ? -2.403 -28.008 17.701 1.00 91.00 158 PHE A O 1
ATOM 1294 N N . GLY A 1 159 ? -4.331 -27.348 18.662 1.00 90.69 159 GLY A N 1
ATOM 1295 C CA . GLY A 1 159 ? -3.869 -25.995 18.964 1.00 90.69 159 GLY A CA 1
ATOM 1296 C C . GLY A 1 159 ? -2.709 -25.989 19.954 1.00 90.69 159 GLY A C 1
ATOM 1297 O O . GLY A 1 159 ? -1.650 -25.449 19.652 1.00 90.69 159 GLY A O 1
ATOM 1298 N N . GLN A 1 160 ? -2.826 -26.775 21.027 1.00 88.38 160 GLN A N 1
ATOM 1299 C CA . GLN A 1 160 ? -1.751 -26.956 22.010 1.00 88.38 160 GLN A CA 1
ATOM 1300 C C . GLN A 1 160 ? -0.460 -27.528 21.400 1.00 88.38 160 GLN A C 1
ATOM 1302 O O . GLN A 1 160 ? 0.626 -27.349 21.950 1.00 88.38 160 GLN A O 1
ATOM 1307 N N . THR A 1 161 ? -0.550 -28.264 20.285 1.00 90.88 161 THR A N 1
ATOM 1308 C CA . THR A 1 161 ? 0.638 -28.739 19.564 1.00 90.88 161 THR A CA 1
ATOM 1309 C C . THR A 1 161 ? 1.338 -27.600 18.837 1.00 90.88 161 THR A C 1
ATOM 1311 O O . THR A 1 161 ? 2.563 -27.553 18.885 1.00 90.88 161 THR A O 1
ATOM 1314 N N . TRP A 1 162 ? 0.596 -26.686 18.210 1.00 90.19 162 TRP A N 1
ATOM 1315 C CA . TRP A 1 162 ? 1.171 -25.493 17.587 1.00 90.19 162 TRP A CA 1
ATOM 1316 C C . TRP A 1 162 ? 1.772 -24.540 18.611 1.00 90.19 162 TRP A C 1
ATOM 1318 O O . TRP A 1 162 ? 2.878 -24.059 18.385 1.00 90.19 162 TRP A O 1
ATOM 1328 N N . ASP A 1 163 ? 1.122 -24.357 19.760 1.00 87.00 163 ASP A N 1
ATOM 1329 C CA . ASP A 1 163 ? 1.661 -23.530 20.844 1.00 87.00 163 ASP A CA 1
ATOM 1330 C C . ASP A 1 163 ? 3.059 -24.019 21.263 1.00 87.00 163 ASP A C 1
ATOM 1332 O O . ASP A 1 163 ? 3.992 -23.227 21.345 1.00 87.00 163 ASP A O 1
ATOM 1336 N N . ARG A 1 164 ? 3.258 -25.340 21.398 1.00 87.62 164 ARG A N 1
ATOM 1337 C CA . ARG A 1 164 ? 4.575 -25.941 21.701 1.00 87.62 164 ARG A CA 1
ATOM 1338 C C . ARG A 1 164 ? 5.627 -25.794 20.593 1.00 87.62 164 ARG A C 1
ATOM 1340 O O . ARG A 1 164 ? 6.796 -26.050 20.852 1.00 87.62 164 ARG A O 1
ATOM 1347 N N . GLN A 1 165 ? 5.222 -25.510 19.355 1.00 90.00 165 GLN A N 1
ATOM 1348 C CA . GLN A 1 165 ? 6.138 -25.350 18.214 1.00 90.00 165 GLN A CA 1
ATOM 1349 C C . GLN A 1 165 ? 6.474 -23.883 17.937 1.00 90.00 165 GLN A C 1
ATOM 1351 O O . GLN A 1 165 ? 7.491 -23.603 17.309 1.00 90.00 165 GLN A O 1
ATOM 1356 N N . LEU A 1 166 ? 5.597 -22.964 18.346 1.00 89.25 166 LEU A N 1
ATOM 1357 C CA . LEU A 1 166 ? 5.695 -21.535 18.044 1.00 89.25 166 LEU A CA 1
ATOM 1358 C C . LEU A 1 166 ? 6.041 -20.685 19.265 1.00 89.25 166 LEU A C 1
ATOM 1360 O O . LEU A 1 166 ? 6.399 -19.521 19.099 1.00 89.25 166 LEU A O 1
ATOM 1364 N N . THR A 1 167 ? 5.932 -21.246 20.467 1.00 86.12 167 THR A N 1
ATOM 1365 C CA . THR A 1 167 ? 6.307 -20.583 21.716 1.00 86.12 167 THR A CA 1
ATOM 1366 C C . THR A 1 167 ? 7.341 -21.423 22.451 1.00 86.12 167 THR A C 1
ATOM 1368 O O . THR A 1 167 ? 7.252 -22.652 22.452 1.00 86.12 167 THR A O 1
ATOM 1371 N N . ASP A 1 168 ? 8.317 -20.752 23.064 1.00 86.62 168 ASP A N 1
ATOM 1372 C CA . ASP A 1 168 ? 9.289 -21.408 23.936 1.00 86.62 168 ASP A CA 1
ATOM 1373 C C . ASP A 1 168 ? 8.607 -21.758 25.272 1.00 86.62 168 ASP A C 1
ATOM 1375 O O . ASP A 1 168 ? 8.209 -22.899 25.503 1.00 86.62 168 ASP A O 1
ATOM 1379 N N . GLU A 1 169 ? 8.413 -20.757 26.140 1.00 85.94 169 GLU A N 1
ATOM 1380 C CA . GLU A 1 169 ? 7.834 -20.928 27.484 1.00 85.94 169 GLU A CA 1
ATOM 1381 C C . GLU A 1 169 ? 6.539 -20.118 27.706 1.00 85.94 169 GLU A C 1
ATOM 1383 O O . GLU A 1 169 ? 5.887 -20.280 28.737 1.00 85.94 169 GLU A O 1
ATOM 1388 N N . ASP A 1 170 ? 6.138 -19.274 26.745 1.00 83.75 170 ASP A N 1
ATOM 1389 C CA . ASP A 1 170 ? 5.006 -18.340 26.893 1.00 83.75 170 ASP A CA 1
ATOM 1390 C C . ASP A 1 170 ? 3.622 -19.014 26.819 1.00 83.75 170 ASP A C 1
ATOM 1392 O O . ASP A 1 170 ? 2.653 -18.485 27.363 1.00 83.75 170 ASP A O 1
ATOM 1396 N N . GLY A 1 171 ? 3.514 -20.192 26.195 1.00 87.81 171 GLY A N 1
ATOM 1397 C CA . GLY A 1 171 ? 2.283 -20.984 26.172 1.00 87.81 171 GLY A CA 1
ATOM 1398 C C . GLY A 1 171 ? 1.210 -20.474 25.195 1.00 87.81 171 GLY A C 1
ATOM 1399 O O . GLY A 1 171 ? 1.525 -19.807 24.209 1.00 87.81 171 GLY A O 1
ATOM 1400 N N . PRO A 1 172 ? -0.071 -20.834 25.404 1.00 92.00 172 PRO A N 1
ATOM 1401 C CA . PRO A 1 172 ? -1.129 -20.530 24.449 1.00 92.00 172 PRO A CA 1
ATOM 1402 C C . PRO A 1 172 ? -1.382 -19.024 24.339 1.00 92.00 172 PRO A C 1
ATOM 1404 O O . PRO A 1 172 ? -1.444 -18.294 25.334 1.00 92.00 172 PRO A O 1
ATOM 1407 N N . TYR A 1 173 ? -1.615 -18.568 23.111 1.00 93.31 173 TYR A N 1
ATOM 1408 C CA . TYR A 1 173 ? -1.921 -17.175 22.806 1.00 93.31 173 TYR A CA 1
ATOM 1409 C C . TYR A 1 173 ? -3.089 -17.056 21.828 1.00 93.31 173 TYR A C 1
ATOM 1411 O O . TYR A 1 173 ? -3.479 -18.005 21.140 1.00 93.31 173 TYR A O 1
ATOM 1419 N N . ILE A 1 174 ? -3.643 -15.852 21.750 1.00 93.25 174 ILE A N 1
ATOM 1420 C CA . ILE A 1 174 ? -4.474 -15.440 20.626 1.00 93.25 174 ILE A CA 1
ATOM 1421 C C . ILE A 1 174 ? -3.965 -14.134 20.047 1.00 93.25 174 ILE A C 1
ATOM 1423 O O . ILE A 1 174 ? -3.296 -13.357 20.724 1.00 93.25 174 ILE A O 1
ATOM 1427 N N . GLU A 1 175 ? -4.315 -13.874 18.798 1.00 94.00 175 GLU A N 1
ATOM 1428 C CA . GLU A 1 175 ? -3.984 -12.631 18.116 1.00 94.00 175 GLU A CA 1
ATOM 1429 C C . GLU A 1 175 ? -5.201 -11.702 18.133 1.00 94.00 175 GLU A C 1
ATOM 1431 O O . GLU A 1 175 ? -6.267 -12.055 17.616 1.00 94.00 175 GLU A O 1
ATOM 1436 N N . LEU A 1 176 ? -5.040 -10.507 18.712 1.00 93.69 176 LEU A N 1
ATOM 1437 C CA . LEU A 1 176 ? -6.017 -9.419 18.606 1.00 93.69 176 LEU A CA 1
ATOM 1438 C C . LEU A 1 176 ? -5.661 -8.553 17.402 1.00 93.69 176 LEU A C 1
ATOM 1440 O O . LEU A 1 176 ? -4.883 -7.612 17.503 1.00 93.69 176 LEU A O 1
ATOM 1444 N N . MET A 1 177 ? -6.210 -8.887 16.245 1.00 95.38 177 MET A N 1
ATOM 1445 C CA . MET A 1 177 ? -5.815 -8.309 14.968 1.00 95.38 177 MET A CA 1
ATOM 1446 C C . MET A 1 177 ? -6.686 -7.099 14.615 1.00 95.38 177 MET A C 1
ATOM 1448 O O . MET A 1 177 ? -7.916 -7.171 14.651 1.00 95.38 177 MET A O 1
ATOM 1452 N N . CYS A 1 178 ? -6.047 -5.991 14.237 1.00 96.19 178 CYS A N 1
ATOM 1453 C CA . CYS A 1 178 ? -6.719 -4.719 13.961 1.00 96.19 178 CYS A CA 1
ATOM 1454 C C . CYS A 1 178 ? -6.369 -4.197 12.561 1.00 96.19 178 CYS A C 1
ATOM 1456 O O . CYS A 1 178 ? -5.196 -3.925 12.284 1.00 96.19 178 CYS A O 1
ATOM 1458 N N . GLY A 1 179 ? -7.375 -4.076 11.691 1.00 96.69 179 GLY A N 1
ATOM 1459 C CA . GLY A 1 179 ? -7.223 -3.808 10.257 1.00 96.69 179 GLY A CA 1
ATOM 1460 C C . GLY A 1 179 ? -7.494 -2.353 9.880 1.00 96.69 179 GLY A C 1
ATOM 1461 O O . GLY A 1 179 ? -8.508 -1.791 10.291 1.00 96.69 179 GLY A O 1
ATOM 1462 N N . ALA A 1 180 ? -6.604 -1.744 9.088 1.00 97.00 180 ALA A N 1
ATOM 1463 C CA . ALA A 1 180 ? -6.749 -0.368 8.601 1.00 97.00 180 ALA A CA 1
ATOM 1464 C C . ALA A 1 180 ? -7.156 -0.319 7.123 1.00 97.00 180 ALA A C 1
ATOM 1466 O O . ALA A 1 180 ? -6.517 -0.956 6.285 1.00 97.00 180 ALA A O 1
ATOM 1467 N N . PHE A 1 181 ? -8.196 0.460 6.804 1.00 96.31 181 PHE A N 1
ATOM 1468 C CA . PHE A 1 181 ? -8.855 0.506 5.488 1.00 96.31 181 PHE A CA 1
ATOM 1469 C C . PHE A 1 181 ? -9.352 -0.867 5.001 1.00 96.31 181 PHE A C 1
ATOM 1471 O O . PHE A 1 181 ? -9.375 -1.136 3.800 1.00 96.31 181 PHE A O 1
ATOM 1478 N N . THR A 1 182 ? -9.688 -1.753 5.937 1.00 94.75 182 THR A N 1
ATOM 1479 C CA . THR A 1 182 ? -10.075 -3.139 5.673 1.00 94.75 182 THR A CA 1
ATOM 1480 C C . THR A 1 182 ? -10.824 -3.696 6.880 1.00 94.75 182 THR A C 1
ATOM 1482 O O . THR A 1 182 ? -10.406 -3.462 8.018 1.00 94.75 182 THR A O 1
ATOM 1485 N N . ASP A 1 183 ? -11.928 -4.406 6.648 1.00 92.06 183 ASP A N 1
ATOM 1486 C CA . ASP A 1 183 ? -12.704 -5.064 7.710 1.00 92.06 183 ASP A CA 1
ATOM 1487 C C . ASP A 1 183 ? -12.459 -6.586 7.783 1.00 92.06 183 ASP A C 1
ATOM 1489 O O . ASP A 1 183 ? -12.768 -7.225 8.792 1.00 92.06 183 ASP A O 1
ATOM 1493 N N . ASN A 1 184 ? -11.860 -7.180 6.745 1.00 92.44 184 ASN A N 1
ATOM 1494 C CA . ASN A 1 184 ? -11.691 -8.627 6.614 1.00 92.44 184 ASN A CA 1
ATOM 1495 C C . ASN A 1 184 ? -10.360 -9.001 5.925 1.00 92.44 184 ASN A C 1
ATOM 1497 O O . ASN A 1 184 ? -9.539 -8.164 5.565 1.00 92.44 184 ASN A O 1
ATOM 1501 N N . GLN A 1 185 ? -10.092 -10.296 5.785 1.00 89.75 185 GLN A N 1
ATOM 1502 C CA . GLN A 1 185 ? -8.901 -10.832 5.140 1.00 89.75 185 GLN A CA 1
ATOM 1503 C C . GLN A 1 185 ? -9.276 -11.965 4.172 1.00 89.75 185 GLN A C 1
ATOM 1505 O O . GLN A 1 185 ? -9.808 -12.976 4.630 1.00 89.75 185 GLN A O 1
ATOM 1510 N N . PRO A 1 186 ? -8.899 -11.897 2.886 1.00 87.62 186 PRO A N 1
ATOM 1511 C CA . PRO A 1 186 ? -8.346 -10.720 2.214 1.00 87.62 186 PRO A CA 1
ATOM 1512 C C . PRO A 1 186 ? -9.419 -9.630 2.052 1.00 87.62 186 PRO A C 1
ATOM 1514 O O . PRO A 1 186 ? -10.584 -9.950 1.892 1.00 87.62 186 PRO A O 1
ATOM 1517 N N . ASP A 1 187 ? -9.047 -8.356 2.127 1.00 90.56 187 ASP A N 1
ATOM 1518 C CA . ASP A 1 187 ? -9.883 -7.214 1.720 1.00 90.56 187 ASP A CA 1
ATOM 1519 C C . ASP A 1 187 ? -8.961 -6.008 1.515 1.00 90.56 187 ASP A C 1
ATOM 1521 O O . ASP A 1 187 ? -8.674 -5.239 2.429 1.00 90.56 187 ASP A O 1
ATOM 1525 N N . PHE A 1 188 ? -8.344 -5.949 0.338 1.00 94.62 188 PHE A N 1
ATOM 1526 C CA . PHE A 1 188 ? -7.296 -4.977 0.042 1.00 94.62 188 PHE A CA 1
ATOM 1527 C C . PHE A 1 188 ? -7.889 -3.620 -0.328 1.00 94.62 188 PHE A C 1
ATOM 1529 O O . PHE A 1 188 ? -8.895 -3.539 -1.028 1.00 94.62 188 PHE A O 1
ATOM 1536 N N . SER A 1 189 ? -7.186 -2.553 0.038 1.00 95.31 189 SER A N 1
ATOM 1537 C CA . SER A 1 189 ? -7.501 -1.180 -0.363 1.00 95.31 189 SER A CA 1
ATOM 1538 C C . SER A 1 189 ? -6.530 -0.663 -1.423 1.00 95.31 189 SER A C 1
ATOM 1540 O O . SER A 1 189 ? -5.407 -1.151 -1.543 1.00 95.31 189 SER A O 1
ATOM 1542 N N . TRP A 1 190 ? -6.947 0.357 -2.175 1.00 95.88 190 TRP A N 1
ATOM 1543 C CA . TRP A 1 190 ? -6.102 1.036 -3.164 1.00 95.88 190 TRP A CA 1
ATOM 1544 C C . TRP A 1 190 ? -5.225 2.125 -2.539 1.00 95.88 190 TRP A C 1
ATOM 1546 O O . TRP A 1 190 ? -5.627 2.775 -1.568 1.00 95.88 190 TRP A O 1
ATOM 1556 N N . LEU A 1 191 ? -4.050 2.325 -3.134 1.00 96.44 191 LEU A N 1
ATOM 1557 C CA . LEU A 1 191 ? -3.099 3.400 -2.868 1.00 96.44 191 LEU A CA 1
ATOM 1558 C C . LEU A 1 191 ? -2.592 3.943 -4.217 1.00 96.44 191 LEU A C 1
ATOM 1560 O O . LEU A 1 191 ? -1.888 3.244 -4.950 1.00 96.44 191 LEU A O 1
ATOM 1564 N N . GLN A 1 192 ? -2.998 5.156 -4.577 1.00 97.44 192 GLN A N 1
ATOM 1565 C CA . GLN A 1 192 ? -2.699 5.803 -5.860 1.00 97.44 192 GLN A CA 1
ATOM 1566 C C . GLN A 1 192 ? -1.231 6.250 -5.958 1.00 97.44 192 GLN A C 1
ATOM 1568 O O . GLN A 1 192 ? -0.554 6.314 -4.930 1.00 97.44 192 GLN A O 1
ATOM 1573 N N . PRO A 1 193 ? -0.691 6.517 -7.163 1.00 97.94 193 PRO A N 1
ATOM 1574 C CA . PRO A 1 193 ? 0.679 7.009 -7.323 1.00 97.94 193 PRO A CA 1
ATOM 1575 C C . PRO A 1 193 ? 0.943 8.254 -6.470 1.00 97.94 193 PRO A C 1
ATOM 1577 O O . PRO A 1 193 ? 0.167 9.202 -6.510 1.00 97.94 193 PRO A O 1
ATOM 1580 N N . GLY A 1 194 ? 2.007 8.246 -5.664 1.00 97.19 194 GLY A N 1
ATOM 1581 C CA . GLY A 1 194 ? 2.331 9.370 -4.778 1.00 97.19 194 GLY A CA 1
ATOM 1582 C C . GLY A 1 194 ? 1.416 9.518 -3.550 1.00 97.19 194 GLY A C 1
ATOM 1583 O O . GLY A 1 194 ? 1.684 10.366 -2.691 1.00 97.19 194 GLY A O 1
ATOM 1584 N N . GLU A 1 195 ? 0.366 8.697 -3.417 1.00 97.88 195 GLU A N 1
ATOM 1585 C CA . GLU A 1 195 ? -0.572 8.751 -2.295 1.00 97.88 195 GLU A CA 1
ATOM 1586 C C . GLU A 1 195 ? 0.060 8.201 -1.015 1.00 97.88 195 GLU A C 1
ATOM 1588 O O . GLU A 1 195 ? 0.744 7.171 -0.997 1.00 97.88 195 GLU A O 1
ATOM 1593 N N . GLU A 1 196 ? -0.246 8.878 0.088 1.00 96.94 196 GLU A N 1
ATOM 1594 C CA . GLU A 1 196 ? 0.076 8.444 1.434 1.00 96.94 196 GLU A CA 1
ATOM 1595 C C . GLU A 1 196 ? -1.200 8.270 2.269 1.00 96.94 196 GLU A C 1
ATOM 1597 O O . GLU A 1 196 ? -2.022 9.184 2.362 1.00 96.94 196 GLU A O 1
ATOM 1602 N N . LYS A 1 197 ? -1.318 7.134 2.966 1.00 97.44 197 LYS A N 1
ATOM 1603 C CA . LYS A 1 197 ? -2.337 6.895 3.998 1.00 97.44 197 LYS A CA 1
ATOM 1604 C C . LYS A 1 197 ? -1.697 6.829 5.380 1.00 97.44 197 LYS A C 1
ATOM 1606 O O . LYS A 1 197 ? -0.668 6.179 5.563 1.00 97.44 197 LYS A O 1
ATOM 1611 N N . ARG A 1 198 ? -2.318 7.486 6.367 1.00 96.31 198 ARG A N 1
ATOM 1612 C CA . ARG A 1 198 ? -1.888 7.459 7.774 1.00 96.31 198 ARG A CA 1
ATOM 1613 C C . ARG A 1 198 ? -3.035 7.196 8.724 1.00 96.31 198 ARG A C 1
ATOM 1615 O O . ARG A 1 198 ? -4.154 7.645 8.499 1.00 96.31 198 ARG A O 1
ATOM 1622 N N . PHE A 1 199 ? -2.707 6.528 9.815 1.00 97.56 199 PHE A N 1
ATOM 1623 C CA . PHE A 1 199 ? -3.616 6.253 10.914 1.00 97.56 199 PHE A CA 1
ATOM 1624 C C . PHE A 1 199 ? -2.806 6.002 12.189 1.00 97.56 199 PHE A C 1
ATOM 1626 O O . PHE A 1 199 ? -1.594 5.766 12.147 1.00 97.56 199 PHE A O 1
ATOM 1633 N N . THR A 1 200 ? -3.491 6.076 13.324 1.00 97.56 200 THR A N 1
ATOM 1634 C CA . THR A 1 200 ? -2.912 5.850 14.647 1.00 97.56 200 THR A CA 1
ATOM 1635 C C . THR A 1 200 ? -3.688 4.738 15.334 1.00 97.56 200 THR A C 1
ATOM 1637 O O . THR A 1 200 ? -4.918 4.730 15.295 1.00 97.56 200 THR A O 1
ATOM 1640 N N . GLN A 1 201 ? -2.964 3.819 15.964 1.00 97.19 201 GLN A N 1
ATOM 1641 C CA . GLN A 1 201 ? -3.515 2.739 16.775 1.00 97.19 201 GLN A CA 1
ATOM 1642 C C . GLN A 1 201 ? -2.917 2.819 18.173 1.00 97.19 201 GLN A C 1
ATOM 1644 O O . GLN A 1 201 ? -1.721 3.065 18.320 1.00 97.19 201 GLN A O 1
ATOM 1649 N N . THR A 1 202 ? -3.730 2.590 19.196 1.00 97.62 202 THR A N 1
ATOM 1650 C CA . THR A 1 202 ? -3.267 2.556 20.582 1.00 97.62 202 THR A CA 1
ATOM 1651 C C . THR A 1 202 ? -3.521 1.180 21.165 1.00 97.62 202 THR A C 1
ATOM 1653 O O . THR A 1 202 ? -4.646 0.698 21.113 1.00 97.62 202 THR A O 1
ATOM 1656 N N . PHE A 1 203 ? -2.495 0.576 21.760 1.00 97.06 203 PHE A N 1
ATOM 1657 C CA . PHE A 1 203 ? -2.622 -0.640 22.560 1.00 97.06 203 PHE A CA 1
ATOM 1658 C C . PHE A 1 203 ? -2.391 -0.299 24.029 1.00 97.06 203 PHE A C 1
ATOM 1660 O O . PHE A 1 203 ? -1.372 0.303 24.376 1.00 97.06 203 PHE A O 1
ATOM 1667 N N . MET A 1 204 ? -3.340 -0.647 24.894 1.00 95.69 204 MET A N 1
ATOM 1668 C CA . MET A 1 204 ? -3.318 -0.260 26.301 1.00 95.69 204 MET A CA 1
ATOM 1669 C C . MET A 1 204 ? -3.741 -1.410 27.220 1.00 95.69 204 MET A C 1
ATOM 1671 O O . MET A 1 204 ? -4.749 -2.066 26.947 1.00 95.69 204 MET A O 1
ATOM 1675 N N . PRO A 1 205 ? -3.006 -1.675 28.314 1.00 95.50 205 PRO A N 1
ATOM 1676 C CA . PRO A 1 205 ? -3.502 -2.538 29.370 1.00 95.50 205 PRO A CA 1
ATOM 1677 C C . PRO A 1 205 ? -4.656 -1.859 30.117 1.00 95.50 205 PRO A C 1
ATOM 1679 O O . PRO A 1 205 ? -4.740 -0.634 30.195 1.00 95.50 205 PRO A O 1
ATOM 1682 N N . PHE A 1 206 ? -5.507 -2.665 30.736 1.00 97.00 206 PHE A N 1
ATOM 1683 C CA . PHE A 1 206 ? -6.470 -2.215 31.737 1.00 97.00 206 PHE A CA 1
ATOM 1684 C C . PHE A 1 206 ? -6.662 -3.305 32.795 1.00 97.00 206 PHE A C 1
ATOM 1686 O O . PHE A 1 206 ? -6.257 -4.453 32.603 1.00 97.00 206 PHE A O 1
ATOM 1693 N N . LYS A 1 207 ? -7.250 -2.957 33.942 1.00 96.12 207 LYS A N 1
ATOM 1694 C CA . LYS A 1 207 ? -7.449 -3.910 35.042 1.00 96.12 207 LYS A CA 1
ATOM 1695 C C . LYS A 1 207 ? -8.681 -3.617 35.876 1.00 96.12 207 LYS A C 1
ATOM 1697 O O . LYS A 1 207 ? -9.191 -2.501 35.864 1.00 96.12 207 LYS A O 1
ATOM 1702 N N . ALA A 1 208 ? -9.105 -4.639 36.611 1.00 97.44 208 ALA A N 1
ATOM 1703 C CA . ALA A 1 208 ? -10.157 -4.685 37.621 1.00 97.44 208 ALA A CA 1
ATOM 1704 C C . ALA A 1 208 ? -11.592 -4.374 37.154 1.00 97.44 208 ALA A C 1
ATOM 1706 O O . ALA A 1 208 ? -12.526 -4.902 37.740 1.00 97.44 208 ALA A O 1
ATOM 1707 N N . ILE A 1 209 ? -11.789 -3.586 36.095 1.00 97.25 209 ILE A N 1
ATOM 1708 C CA . ILE A 1 209 ? -13.118 -3.101 35.691 1.00 97.25 209 ILE A CA 1
ATOM 1709 C C . ILE A 1 209 ? -13.998 -4.124 34.954 1.00 97.25 209 ILE A C 1
ATOM 1711 O O . ILE A 1 209 ? -15.145 -3.807 34.671 1.00 97.25 209 ILE A O 1
ATOM 1715 N N . GLY A 1 210 ? -13.519 -5.335 34.652 1.00 95.94 210 GLY A N 1
ATOM 1716 C CA . GLY A 1 210 ? -14.304 -6.357 33.944 1.00 95.94 210 GLY A CA 1
ATOM 1717 C C . GLY A 1 210 ? -14.420 -6.129 32.429 1.00 95.94 210 GLY A C 1
ATOM 1718 O O . GLY A 1 210 ? -13.547 -5.521 31.813 1.00 95.94 210 GLY A O 1
ATOM 1719 N N . GLY A 1 211 ? -15.490 -6.647 31.817 1.00 94.75 211 GLY A N 1
ATOM 1720 C CA . GLY A 1 211 ? -15.724 -6.584 30.370 1.00 94.75 211 GLY A CA 1
ATOM 1721 C C . GLY A 1 211 ? -16.068 -5.175 29.883 1.00 94.75 211 GLY A C 1
ATOM 1722 O O . GLY A 1 211 ? -17.193 -4.717 30.028 1.00 94.75 211 GLY A O 1
ATOM 1723 N N . VAL A 1 212 ? -15.097 -4.491 29.282 1.00 97.69 212 VAL A N 1
ATOM 1724 C CA . VAL A 1 212 ? -15.237 -3.109 28.792 1.00 97.69 212 VAL A CA 1
ATOM 1725 C C . VAL A 1 212 ? -16.394 -2.970 27.799 1.00 97.69 212 VAL A C 1
ATOM 1727 O O . VAL A 1 212 ? -16.499 -3.742 26.849 1.00 97.69 212 VAL A O 1
ATOM 1730 N N . LYS A 1 213 ? -17.232 -1.947 27.999 1.00 97.69 213 LYS A N 1
ATOM 1731 C CA . LYS A 1 213 ? -18.376 -1.625 27.128 1.00 97.69 213 LYS A CA 1
ATOM 1732 C C . LYS A 1 213 ? -18.108 -0.451 26.193 1.00 97.69 213 LYS A C 1
ATOM 1734 O O . LYS A 1 213 ? -18.686 -0.383 25.116 1.00 97.69 213 LYS A O 1
ATOM 1739 N N . ASN A 1 214 ? -17.228 0.468 26.591 1.00 98.38 214 ASN A N 1
ATOM 1740 C CA . ASN A 1 214 ? -16.716 1.521 25.721 1.00 98.38 214 ASN A CA 1
ATOM 1741 C C . ASN A 1 214 ? -15.297 1.921 26.149 1.00 98.38 214 ASN A C 1
ATOM 1743 O O . ASN A 1 214 ? -14.982 1.919 27.345 1.00 98.38 214 ASN A O 1
ATOM 1747 N N . ALA A 1 215 ? -14.446 2.285 25.191 1.00 98.25 215 ALA A N 1
ATOM 1748 C CA . ALA A 1 215 ? -13.102 2.774 25.468 1.00 98.25 215 ALA A CA 1
ATOM 1749 C C . ALA A 1 215 ? -12.638 3.846 24.479 1.00 98.25 215 ALA A C 1
ATOM 1751 O O . ALA A 1 215 ? -12.911 3.796 23.284 1.00 98.25 215 ALA A O 1
ATOM 1752 N N . SER A 1 216 ? -11.857 4.783 25.005 1.00 97.50 216 SER A N 1
ATOM 1753 C CA . SER A 1 216 ? -10.978 5.676 24.259 1.00 97.50 216 SER A CA 1
ATOM 1754 C C . SER A 1 216 ? -9.529 5.406 24.679 1.00 97.50 216 SER A C 1
ATOM 1756 O O . SER A 1 216 ? -9.275 4.644 25.610 1.00 97.50 216 SER A O 1
ATOM 1758 N N . LYS A 1 217 ? -8.548 6.071 24.055 1.00 95.94 217 LYS A N 1
ATOM 1759 C CA . LYS A 1 217 ? -7.134 5.961 24.475 1.00 95.94 217 LYS A CA 1
ATOM 1760 C C . LYS A 1 217 ? -6.873 6.449 25.909 1.00 95.94 217 LYS A C 1
ATOM 1762 O O . LYS A 1 217 ? -5.788 6.251 26.450 1.00 95.94 217 LYS A O 1
ATOM 1767 N N . ASP A 1 218 ? -7.831 7.172 26.481 1.00 96.75 218 ASP A N 1
ATOM 1768 C CA . ASP A 1 218 ? -7.712 7.881 27.748 1.00 96.75 218 ASP A CA 1
ATOM 1769 C C . ASP A 1 218 ? -8.491 7.195 28.882 1.00 96.75 218 ASP A C 1
ATOM 1771 O O . ASP A 1 218 ? -8.028 7.194 30.026 1.00 96.75 218 ASP A O 1
ATOM 1775 N N . VAL A 1 219 ? -9.659 6.619 28.572 1.00 98.12 219 VAL A N 1
ATOM 1776 C CA . VAL A 1 219 ? -10.594 6.040 29.548 1.00 98.12 219 VAL A CA 1
ATOM 1777 C C . VAL A 1 219 ? -11.227 4.769 28.987 1.00 98.12 219 VAL A C 1
ATOM 1779 O O . VAL A 1 219 ? -11.675 4.759 27.844 1.00 98.12 219 VAL A O 1
ATOM 1782 N N . ALA A 1 220 ? -11.329 3.727 29.810 1.00 98.50 220 ALA A N 1
ATOM 1783 C CA . ALA A 1 220 ? -12.151 2.549 29.547 1.00 98.50 220 ALA A CA 1
ATOM 1784 C C . ALA A 1 220 ? -13.224 2.423 30.631 1.00 98.50 220 ALA A C 1
ATOM 1786 O O . ALA A 1 220 ? -12.935 2.629 31.816 1.00 98.50 220 ALA A O 1
ATOM 1787 N N . ILE A 1 221 ? -14.450 2.094 30.224 1.00 98.62 221 ILE A N 1
ATOM 1788 C CA . ILE A 1 221 ? -15.584 1.958 31.137 1.00 98.62 221 ILE A CA 1
ATOM 1789 C C . ILE A 1 221 ? -16.297 0.622 30.975 1.00 98.62 221 ILE A C 1
ATOM 1791 O O . ILE A 1 221 ? -16.447 0.098 29.868 1.00 98.62 221 ILE A O 1
ATOM 1795 N N . ASN A 1 222 ? -16.761 0.100 32.103 1.00 98.50 222 ASN A N 1
ATOM 1796 C CA . ASN A 1 222 ? -17.695 -1.010 32.173 1.00 98.50 222 ASN A CA 1
ATOM 1797 C C . ASN A 1 222 ? -18.968 -0.552 32.894 1.00 98.50 222 ASN A C 1
ATOM 1799 O O . ASN A 1 222 ? -18.897 0.185 33.878 1.00 98.50 222 ASN A O 1
ATOM 1803 N N . LEU A 1 223 ? -20.111 -0.991 32.382 1.00 98.19 223 LEU A N 1
ATOM 1804 C CA . LEU A 1 223 ? -21.432 -0.804 32.959 1.00 98.19 223 LEU A CA 1
ATOM 1805 C C . LEU A 1 223 ? -22.183 -2.121 32.773 1.00 98.19 223 LEU A C 1
ATOM 1807 O O . LEU A 1 223 ? -22.545 -2.468 31.648 1.00 98.19 223 LEU A O 1
ATOM 1811 N N . GLU A 1 224 ? -22.410 -2.828 33.872 1.00 96.25 224 GLU A N 1
ATOM 1812 C CA . GLU A 1 224 ? -23.256 -4.019 33.913 1.00 96.25 224 GLU A CA 1
ATOM 1813 C C . GLU A 1 224 ? -24.511 -3.697 34.722 1.00 96.25 224 GLU A C 1
ATOM 1815 O O . GLU A 1 224 ? -24.439 -3.084 35.790 1.00 96.25 224 GLU A O 1
ATOM 1820 N N . ILE A 1 225 ? -25.673 -4.086 34.204 1.00 94.88 225 ILE A N 1
ATOM 1821 C CA . ILE A 1 225 ? -26.957 -3.866 34.870 1.00 94.88 225 ILE A CA 1
ATOM 1822 C C . ILE A 1 225 ? -27.423 -5.194 35.460 1.00 94.88 225 ILE A C 1
ATOM 1824 O O . ILE A 1 225 ? -27.657 -6.157 34.735 1.00 94.88 225 ILE A O 1
ATOM 1828 N N . GLU A 1 226 ? -27.574 -5.223 36.778 1.00 89.56 226 GLU A N 1
ATOM 1829 C CA . GLU A 1 226 ? -28.196 -6.311 37.530 1.00 89.56 226 GLU A CA 1
ATOM 1830 C C . GLU A 1 226 ? -29.581 -5.872 38.027 1.00 89.56 226 GLU A C 1
ATOM 1832 O O . GLU A 1 226 ? -29.928 -4.686 38.007 1.00 89.56 226 GLU A O 1
ATOM 1837 N N . GLU A 1 227 ? -30.390 -6.813 38.519 1.00 84.88 227 GLU A N 1
ATOM 1838 C CA . GLU A 1 227 ? -31.699 -6.492 39.095 1.00 84.88 227 GLU A CA 1
ATOM 1839 C C . GLU A 1 227 ? -31.577 -5.449 40.226 1.00 84.88 227 GLU A C 1
ATOM 1841 O O . GLU A 1 227 ? -31.094 -5.727 41.322 1.00 84.88 227 GLU A O 1
ATOM 1846 N N . GLY A 1 228 ? -32.030 -4.221 39.948 1.00 90.69 228 GLY A N 1
ATOM 1847 C CA . GLY A 1 228 ? -32.060 -3.113 40.907 1.00 90.69 228 GLY A CA 1
ATOM 1848 C C . GLY A 1 228 ? -30.738 -2.364 41.112 1.00 90.69 228 GLY A C 1
ATOM 1849 O O . GLY A 1 228 ? -30.692 -1.462 41.953 1.00 90.69 228 GLY A O 1
ATOM 1850 N N . SER A 1 229 ? -29.668 -2.671 40.369 1.00 96.06 229 SER A N 1
ATOM 1851 C CA . SER A 1 229 ? -28.393 -1.947 40.492 1.00 96.06 229 SER A CA 1
ATOM 1852 C C . SER A 1 229 ? -27.537 -1.961 39.226 1.00 96.06 229 SER A C 1
ATOM 1854 O O . SER A 1 229 ? -27.577 -2.910 38.456 1.00 96.06 229 SER A O 1
ATOM 1856 N N . ALA A 1 230 ? -26.707 -0.933 39.059 1.00 97.25 230 ALA A N 1
ATOM 1857 C CA . ALA A 1 230 ? -25.638 -0.883 38.069 1.00 97.25 230 ALA A CA 1
ATOM 1858 C C . ALA A 1 230 ? -24.282 -1.108 38.750 1.00 97.25 230 ALA A C 1
ATOM 1860 O O . ALA A 1 230 ? -23.938 -0.379 39.683 1.00 97.25 230 ALA A O 1
ATOM 1861 N N . GLU A 1 231 ? -23.508 -2.076 38.273 1.00 97.75 231 GLU A N 1
ATOM 1862 C CA . GLU A 1 231 ? -22.095 -2.240 38.618 1.00 97.75 231 GLU A CA 1
ATOM 1863 C C . GLU A 1 231 ? -21.264 -1.461 37.593 1.00 97.75 231 GLU A C 1
ATOM 1865 O O . GLU A 1 231 ? -21.358 -1.694 36.383 1.00 97.75 231 GLU A O 1
ATOM 1870 N N . ILE A 1 232 ? -20.474 -0.497 38.066 1.00 98.19 232 ILE A N 1
ATOM 1871 C CA . ILE A 1 232 ? -19.674 0.377 37.208 1.00 98.19 232 ILE A CA 1
ATOM 1872 C C . ILE A 1 232 ? -18.183 0.198 37.456 1.00 98.19 232 ILE A C 1
ATOM 1874 O O . ILE A 1 232 ? -17.729 0.039 38.591 1.00 98.19 232 ILE A O 1
ATOM 1878 N N . GLY A 1 233 ? -17.412 0.305 36.378 1.00 98.25 233 GLY A N 1
ATOM 1879 C CA . GLY A 1 233 ? -15.959 0.322 36.416 1.00 98.25 233 GLY A CA 1
ATOM 1880 C C . GLY A 1 233 ? -15.389 1.440 35.554 1.00 98.25 233 GLY A C 1
ATOM 1881 O O . GLY A 1 233 ? -15.790 1.595 34.402 1.00 98.25 233 GLY A O 1
ATOM 1882 N N . VAL A 1 234 ? -14.437 2.208 36.090 1.00 98.69 234 VAL A N 1
ATOM 1883 C CA . VAL A 1 234 ? -13.718 3.258 35.350 1.00 98.69 234 VAL A CA 1
ATOM 1884 C C . VAL A 1 234 ? -12.209 3.088 35.512 1.00 98.69 234 VAL A C 1
ATOM 1886 O O . VAL A 1 234 ? -11.678 3.114 36.626 1.00 98.69 234 VAL A O 1
ATOM 1889 N N . TYR A 1 235 ? -11.520 2.945 34.379 1.00 98.56 235 TYR A N 1
ATOM 1890 C CA . TYR A 1 235 ? -10.064 2.876 34.267 1.00 98.56 235 TYR A CA 1
ATOM 1891 C C . TYR A 1 235 ? -9.547 4.042 33.418 1.00 98.56 235 TYR A C 1
ATOM 1893 O O . TYR A 1 235 ? -10.150 4.386 32.403 1.00 98.56 235 TYR A O 1
ATOM 1901 N N . VAL A 1 236 ? -8.410 4.627 33.804 1.00 98.19 236 VAL A N 1
ATOM 1902 C CA . VAL A 1 236 ? -7.755 5.717 33.067 1.00 98.19 236 VAL A CA 1
ATOM 1903 C C . VAL A 1 236 ? -6.313 5.346 32.737 1.00 98.19 236 VAL A C 1
ATOM 1905 O O . VAL A 1 236 ? -5.618 4.730 33.544 1.00 98.19 236 VAL A O 1
ATOM 1908 N N . THR A 1 237 ? -5.834 5.761 31.566 1.00 96.94 237 THR A N 1
ATOM 1909 C CA . THR A 1 237 ? -4.475 5.430 31.101 1.00 96.94 237 THR A CA 1
ATOM 1910 C C . THR A 1 237 ? -3.399 6.401 31.587 1.00 96.94 237 THR A C 1
ATOM 1912 O O . THR A 1 237 ? -2.213 6.159 31.384 1.00 96.94 237 THR A O 1
ATOM 1915 N N . SER A 1 238 ? -3.769 7.489 32.259 1.00 96.56 238 SER A N 1
ATOM 1916 C CA . SER A 1 238 ? -2.842 8.429 32.903 1.00 96.56 238 SER A CA 1
ATOM 1917 C C . SER A 1 238 ? -3.504 9.072 34.123 1.00 96.56 238 SER A C 1
ATOM 1919 O O . SER A 1 238 ? -4.735 9.180 34.118 1.00 96.56 238 SER A O 1
ATOM 1921 N N . PRO A 1 239 ? -2.738 9.521 35.139 1.00 97.00 239 PRO A N 1
ATOM 1922 C CA . PRO A 1 239 ? -3.289 10.231 36.291 1.00 97.00 239 PRO A CA 1
ATOM 1923 C C . PRO A 1 239 ? -4.186 11.398 35.866 1.00 97.00 239 PRO A C 1
ATOM 1925 O O . PRO A 1 239 ? -3.756 12.245 35.081 1.00 97.00 239 PRO A O 1
ATOM 1928 N N . ARG A 1 240 ? -5.431 11.423 36.351 1.00 96.38 240 ARG A N 1
ATOM 1929 C CA . ARG A 1 240 ? -6.408 12.476 36.036 1.00 96.38 240 ARG A CA 1
ATOM 1930 C C . ARG A 1 240 ? -7.529 12.558 37.068 1.00 96.38 240 ARG A C 1
ATOM 1932 O O . ARG A 1 240 ? -7.906 11.554 37.673 1.00 96.38 240 ARG A O 1
ATOM 1939 N N . ALA A 1 241 ? -8.071 13.759 37.233 1.00 97.62 241 ALA A N 1
ATOM 1940 C CA . ALA A 1 241 ? -9.259 14.010 38.038 1.00 97.62 241 ALA A CA 1
ATOM 1941 C C . ALA A 1 241 ? -10.492 13.953 37.130 1.00 97.62 241 ALA A C 1
ATOM 1943 O O . ALA A 1 241 ? -10.621 14.762 36.215 1.00 97.62 241 ALA A O 1
ATOM 1944 N N . VAL A 1 242 ? -11.389 13.001 37.374 1.00 98.25 242 VAL A N 1
ATOM 1945 C CA . VAL A 1 242 ? -12.597 12.807 36.564 1.00 98.25 242 VAL A CA 1
ATOM 1946 C C . VAL A 1 242 ? -13.854 12.907 37.409 1.00 98.25 242 VAL A C 1
ATOM 1948 O O . VAL A 1 242 ? -13.860 12.558 38.590 1.00 98.25 242 VAL A O 1
ATOM 1951 N N . THR A 1 243 ? -14.933 13.348 36.778 1.00 98.50 243 THR A N 1
ATOM 1952 C CA . THR A 1 243 ? -16.293 13.245 37.299 1.00 98.50 243 THR A CA 1
ATOM 1953 C C . THR A 1 243 ? -16.975 12.074 36.611 1.00 98.50 243 THR A C 1
ATOM 1955 O O . THR A 1 243 ? -17.092 12.049 35.386 1.00 98.50 243 THR A O 1
ATOM 1958 N N . VAL A 1 244 ? -17.400 11.101 37.407 1.00 98.56 244 VAL A N 1
ATOM 1959 C CA . VAL A 1 244 ? -18.157 9.930 36.976 1.00 98.56 244 VAL A CA 1
ATOM 1960 C C . VAL A 1 244 ? -19.614 10.159 37.340 1.00 98.56 244 VAL A C 1
ATOM 1962 O O . VAL A 1 244 ? -19.923 10.455 38.493 1.00 98.56 244 VAL A O 1
ATOM 1965 N N . THR A 1 245 ? -20.498 10.045 36.358 1.00 98.50 245 THR A N 1
ATOM 1966 C CA . THR A 1 245 ? -21.935 10.258 36.518 1.00 98.50 245 THR A CA 1
ATOM 1967 C C . THR A 1 245 ? -22.680 9.043 35.993 1.00 98.50 245 THR A C 1
ATOM 1969 O O . THR A 1 245 ? -22.432 8.603 34.872 1.00 98.50 245 THR A O 1
ATOM 1972 N N . VAL A 1 246 ? -23.610 8.527 36.792 1.00 98.44 246 VAL A N 1
ATOM 1973 C CA . VAL A 1 246 ? -24.606 7.549 36.357 1.00 98.44 246 VAL A CA 1
ATOM 1974 C C . VAL A 1 246 ? -25.953 8.249 36.311 1.00 98.44 246 VAL A C 1
ATOM 1976 O O . VAL A 1 246 ? -26.382 8.846 37.303 1.00 98.44 246 VAL A O 1
ATOM 1979 N N . THR A 1 247 ? -26.609 8.191 35.158 1.00 98.19 247 THR A N 1
ATOM 1980 C CA . THR A 1 247 ? -27.994 8.633 35.004 1.00 98.19 247 THR A CA 1
ATOM 1981 C C . THR A 1 247 ? -28.907 7.438 34.779 1.00 98.19 247 THR A C 1
ATOM 1983 O O . THR A 1 247 ? -28.513 6.476 34.127 1.00 98.19 247 THR A O 1
ATOM 1986 N N . ALA A 1 248 ? -30.127 7.498 35.306 1.00 97.06 248 ALA A N 1
ATOM 1987 C CA . ALA A 1 248 ? -31.188 6.528 35.067 1.00 97.06 248 ALA A CA 1
ATOM 1988 C C . ALA A 1 248 ? -32.480 7.275 34.719 1.00 97.06 248 ALA A C 1
ATOM 1990 O O . ALA A 1 248 ? -32.915 8.144 35.473 1.00 97.06 248 ALA A O 1
ATOM 1991 N N . ALA A 1 249 ? -33.081 6.964 33.568 1.00 94.12 249 ALA A N 1
ATOM 1992 C CA . ALA A 1 249 ? -34.282 7.636 33.055 1.00 94.12 249 ALA A CA 1
ATOM 1993 C C . ALA A 1 249 ? -34.163 9.180 32.994 1.00 94.12 249 ALA A C 1
ATOM 1995 O O . ALA A 1 249 ? -35.143 9.897 33.174 1.00 94.12 249 ALA A O 1
ATOM 1996 N N . GLY A 1 250 ? -32.953 9.687 32.726 1.00 92.06 250 GLY A N 1
ATOM 1997 C CA . GLY A 1 250 ? -32.651 11.121 32.624 1.00 92.06 250 GLY A CA 1
ATOM 1998 C C . GLY A 1 250 ? -32.248 11.803 33.937 1.00 92.06 250 GLY A C 1
ATOM 1999 O O . GLY A 1 250 ? -31.738 12.918 33.889 1.00 92.06 250 GLY A O 1
ATOM 2000 N N . GLU A 1 251 ? -32.397 11.136 35.082 1.00 95.94 251 GLU A N 1
ATOM 2001 C CA . GLU A 1 251 ? -32.040 11.668 36.403 1.00 95.94 251 GLU A CA 1
ATOM 2002 C C . GLU A 1 251 ? -30.672 11.152 36.862 1.00 95.94 251 GLU A C 1
ATOM 2004 O O . GLU A 1 251 ? -30.303 10.014 36.576 1.00 95.94 251 GLU A O 1
ATOM 2009 N N . ILE A 1 252 ? -29.912 11.966 37.598 1.00 97.44 252 ILE A N 1
ATOM 2010 C CA . ILE A 1 252 ? -28.609 11.565 38.152 1.00 97.44 252 ILE A CA 1
ATOM 2011 C C . ILE A 1 252 ? -28.837 10.663 39.370 1.00 97.44 252 ILE A C 1
ATOM 2013 O O . ILE A 1 252 ? -29.332 11.118 40.399 1.00 97.44 252 ILE A O 1
ATOM 2017 N N . THR A 1 253 ? -28.432 9.396 39.280 1.00 96.75 253 THR A N 1
ATOM 2018 C CA . THR A 1 253 ? -28.456 8.449 40.410 1.00 96.75 253 THR A CA 1
ATOM 2019 C C . THR A 1 253 ? -27.144 8.453 41.186 1.00 96.75 253 THR A C 1
ATOM 2021 O O . THR A 1 253 ? -27.138 8.207 42.391 1.00 96.75 253 THR A O 1
ATOM 2024 N N . MET A 1 254 ? -26.032 8.773 40.519 1.00 97.44 254 MET A N 1
ATOM 2025 C CA . MET A 1 254 ? -24.724 8.945 41.143 1.00 97.44 254 MET A CA 1
ATOM 2026 C C . MET A 1 254 ? -23.910 10.010 40.406 1.00 97.44 254 MET A C 1
ATOM 2028 O O . MET A 1 254 ? -23.896 10.058 39.178 1.00 97.44 254 MET A O 1
ATOM 2032 N N . GLN A 1 255 ? -23.200 10.844 41.164 1.00 97.75 255 GLN A N 1
ATOM 2033 C CA . GLN A 1 255 ? -22.155 11.718 40.645 1.00 97.75 255 GLN A CA 1
ATOM 2034 C C . GLN A 1 255 ? -20.992 11.761 41.635 1.00 97.75 255 GLN A C 1
ATOM 2036 O O . GLN A 1 255 ? -21.164 12.152 42.791 1.00 97.75 255 GLN A O 1
ATOM 2041 N N . ARG A 1 256 ? -19.797 11.384 41.179 1.00 97.06 256 ARG A N 1
ATOM 2042 C CA . ARG A 1 256 ? -18.597 11.318 42.013 1.00 97.06 256 ARG A CA 1
ATOM 2043 C C . ARG A 1 256 ? -17.387 11.882 41.288 1.00 97.06 256 ARG A C 1
ATOM 2045 O O . ARG A 1 256 ? -17.097 11.507 40.158 1.00 97.06 256 ARG A O 1
ATOM 2052 N N . THR A 1 257 ? -16.631 12.729 41.975 1.00 97.19 257 THR A N 1
ATOM 2053 C CA . THR A 1 257 ? -15.294 13.129 41.527 1.00 97.19 257 THR A CA 1
ATOM 2054 C C . THR A 1 257 ? -14.253 12.177 42.108 1.00 97.19 257 THR A C 1
ATOM 2056 O O . THR A 1 257 ? -14.251 11.913 43.313 1.00 97.19 257 THR A O 1
ATOM 2059 N N . ALA A 1 258 ? -13.363 11.666 41.261 1.00 97.12 258 ALA A N 1
ATOM 2060 C CA . ALA A 1 258 ? -12.295 10.754 41.645 1.00 97.12 258 ALA A CA 1
ATOM 2061 C C . ALA A 1 258 ? -10.975 11.128 40.961 1.00 97.12 258 ALA A C 1
ATOM 2063 O O . ALA A 1 258 ? -10.942 11.465 39.778 1.00 97.12 258 ALA A O 1
ATOM 2064 N N . ASN A 1 259 ? -9.877 11.033 41.711 1.00 97.94 259 ASN A N 1
ATOM 2065 C CA . ASN A 1 259 ? -8.528 11.091 41.156 1.00 97.94 259 ASN A CA 1
ATOM 2066 C C . ASN A 1 259 ? -8.108 9.664 40.808 1.00 97.94 259 ASN A C 1
ATOM 2068 O O . ASN A 1 259 ? -7.824 8.873 41.707 1.00 97.94 259 ASN A O 1
ATOM 2072 N N . LEU A 1 260 ? -8.120 9.338 39.520 1.00 97.94 260 LEU A N 1
ATOM 2073 C CA . LEU A 1 260 ? -7.796 8.008 39.016 1.00 97.94 260 LEU A CA 1
ATOM 2074 C C . LEU A 1 260 ? -6.398 7.994 38.402 1.00 97.94 260 LEU A C 1
ATOM 2076 O O . LEU A 1 260 ? -5.853 9.028 38.010 1.00 97.94 260 LEU A O 1
ATOM 2080 N N . SER A 1 261 ? -5.814 6.806 38.308 1.00 97.38 261 SER A N 1
ATOM 2081 C CA . SER A 1 261 ? -4.537 6.561 37.637 1.00 97.38 261 SER A CA 1
ATOM 2082 C C . SER A 1 261 ? -4.527 5.143 37.056 1.00 97.38 261 SER A C 1
ATOM 2084 O O . SER A 1 261 ? -5.405 4.346 37.389 1.00 97.38 261 SER A O 1
ATOM 2086 N N . PRO A 1 262 ? -3.511 4.757 36.264 1.00 96.12 262 PRO A N 1
ATOM 2087 C CA . PRO A 1 262 ? -3.335 3.362 35.857 1.00 96.12 262 PRO A CA 1
ATOM 2088 C C . PRO A 1 262 ? -3.237 2.367 37.026 1.00 96.12 262 PRO A C 1
ATOM 2090 O O . PRO A 1 262 ? -3.322 1.159 36.812 1.00 96.12 262 PRO A O 1
ATOM 2093 N N . GLU A 1 263 ? -3.029 2.842 38.256 1.00 94.94 263 GLU A N 1
ATOM 2094 C CA . GLU A 1 263 ? -2.994 2.043 39.483 1.00 94.94 263 GLU A CA 1
ATOM 2095 C C . GLU A 1 263 ? -4.286 2.129 40.302 1.00 94.94 263 GLU A C 1
ATOM 2097 O O . GLU A 1 263 ? -4.633 1.155 40.966 1.00 94.94 263 GLU A O 1
ATOM 2102 N N . ALA A 1 264 ? -5.014 3.245 40.217 1.00 96.50 264 ALA A N 1
ATOM 2103 C CA . ALA A 1 264 ? -6.230 3.512 40.977 1.00 96.50 264 ALA A CA 1
ATOM 2104 C C . ALA A 1 264 ? -7.462 3.568 40.061 1.00 96.50 264 ALA A C 1
ATOM 2106 O O . ALA A 1 264 ? -7.649 4.530 39.313 1.00 96.50 264 ALA A O 1
ATOM 2107 N N . VAL A 1 265 ? -8.313 2.543 40.158 1.00 97.31 265 VAL A N 1
ATOM 2108 C CA . VAL A 1 265 ? -9.585 2.421 39.425 1.00 97.31 265 VAL A CA 1
ATOM 2109 C C . VAL A 1 265 ? -10.776 2.842 40.283 1.00 97.31 265 VAL A C 1
ATOM 2111 O O . VAL A 1 265 ? -10.694 2.825 41.512 1.00 97.31 265 VAL A O 1
ATOM 2114 N N . LEU A 1 266 ? -11.900 3.163 39.641 1.00 98.19 266 LEU A N 1
ATOM 2115 C CA . LEU A 1 266 ? -13.191 3.286 40.317 1.00 98.19 266 LEU A CA 1
ATOM 2116 C C . LEU A 1 266 ? -14.023 2.030 40.065 1.00 98.19 266 LEU A C 1
ATOM 2118 O O . LEU A 1 266 ? -14.246 1.687 38.908 1.00 98.19 266 LEU A O 1
ATOM 2122 N N . LEU A 1 267 ? -14.493 1.390 41.134 1.00 98.06 267 LEU A N 1
ATOM 2123 C CA . LEU A 1 267 ? -15.486 0.318 41.097 1.00 98.06 267 LEU A CA 1
ATOM 2124 C C . LEU A 1 267 ? -16.607 0.688 42.063 1.00 98.06 267 LEU A C 1
ATOM 2126 O O . LEU A 1 267 ? -16.327 0.957 43.235 1.00 98.06 267 LEU A O 1
ATOM 2130 N N . GLU A 1 268 ? -17.848 0.724 41.589 1.00 96.81 268 GLU A N 1
ATOM 2131 C CA . GLU A 1 268 ? -19.002 1.058 42.424 1.00 96.81 268 GLU A CA 1
ATOM 2132 C C . GLU A 1 268 ? -20.263 0.315 42.007 1.00 96.81 268 GLU A C 1
ATOM 2134 O O . GLU A 1 268 ? -20.526 0.133 40.822 1.00 96.81 268 GLU A O 1
ATOM 2139 N N . ARG A 1 269 ? -21.088 0.003 43.008 1.00 97.38 269 ARG A N 1
ATOM 2140 C CA . ARG A 1 269 ? -22.466 -0.438 42.822 1.00 97.38 269 ARG A CA 1
ATOM 2141 C C . ARG A 1 269 ? -23.408 0.731 43.070 1.00 97.38 269 ARG A C 1
ATOM 2143 O O . ARG A 1 269 ? -23.443 1.280 44.172 1.00 97.38 269 ARG A O 1
ATOM 2150 N N . VAL A 1 270 ? -24.202 1.084 42.067 1.00 97.12 270 VAL A N 1
ATOM 2151 C CA . VAL A 1 270 ? -25.186 2.169 42.125 1.00 97.12 270 VAL A CA 1
ATOM 2152 C C . VAL A 1 270 ? -26.589 1.572 42.145 1.00 97.12 270 VAL A C 1
ATOM 2154 O O . VAL A 1 270 ? -26.957 0.816 41.251 1.00 97.12 270 VAL A O 1
ATOM 2157 N N . ALA A 1 271 ? -27.389 1.900 43.159 1.00 96.75 271 ALA A N 1
ATOM 2158 C CA . ALA A 1 271 ? -28.789 1.479 43.210 1.00 96.75 271 ALA A CA 1
ATOM 2159 C C . ALA A 1 271 ? -29.596 2.159 42.092 1.00 96.75 271 ALA A C 1
ATOM 2161 O O . ALA A 1 271 ? -29.475 3.368 41.879 1.00 96.75 271 ALA A O 1
ATOM 2162 N N . LEU A 1 272 ? -30.431 1.388 41.395 1.00 96.19 272 LEU A N 1
ATOM 2163 C CA . LEU A 1 272 ? -31.279 1.887 40.315 1.00 96.19 272 LEU A CA 1
ATOM 2164 C C . LEU A 1 272 ? -32.742 1.993 40.768 1.00 96.19 272 LEU A C 1
ATOM 2166 O O . LEU A 1 272 ? -33.209 1.157 41.547 1.00 96.19 272 LEU A O 1
ATOM 2170 N N . PRO A 1 273 ? -33.498 2.990 40.273 1.00 93.12 273 PRO A N 1
ATOM 2171 C CA . PRO A 1 273 ? -34.939 3.042 40.482 1.00 93.12 273 PRO A CA 1
ATOM 2172 C C . PRO A 1 273 ? -35.643 1.799 39.916 1.00 93.12 273 PRO A C 1
ATOM 2174 O O . PRO A 1 273 ? -35.232 1.234 38.901 1.00 93.12 273 PRO A O 1
ATOM 2177 N N . ALA A 1 274 ? -36.741 1.388 40.554 1.00 91.12 274 ALA A N 1
ATOM 2178 C CA . ALA A 1 274 ? -37.528 0.248 40.094 1.00 91.12 274 ALA A CA 1
ATOM 2179 C C . ALA A 1 274 ? -38.113 0.497 38.690 1.00 91.12 274 ALA A C 1
ATOM 2181 O O . ALA A 1 274 ? -38.633 1.576 38.411 1.00 91.12 274 ALA A O 1
ATOM 2182 N N . GLY A 1 275 ? -38.066 -0.521 37.826 1.00 88.56 275 GLY A N 1
ATOM 2183 C CA . GLY A 1 275 ? -38.636 -0.470 36.474 1.00 88.56 275 GLY A CA 1
ATOM 2184 C C . GLY A 1 275 ? -37.773 0.238 35.423 1.00 88.56 275 GLY A C 1
ATOM 2185 O O . GLY A 1 275 ? -38.218 0.375 34.287 1.00 88.56 275 GLY A O 1
ATOM 2186 N N . VAL A 1 276 ? -36.558 0.672 35.772 1.00 93.62 276 VAL A N 1
ATOM 2187 C CA . VAL A 1 276 ? -35.589 1.208 34.806 1.00 93.62 276 VAL A CA 1
ATOM 2188 C C . VAL A 1 276 ? -35.034 0.073 33.948 1.00 93.62 276 VAL A C 1
ATOM 2190 O O . VAL A 1 276 ? -34.563 -0.939 34.463 1.00 93.62 276 VAL A O 1
ATOM 2193 N N . THR A 1 277 ? -35.083 0.259 32.633 1.00 93.56 277 THR A N 1
ATOM 2194 C CA . THR A 1 277 ? -34.474 -0.658 31.657 1.00 93.56 277 THR A CA 1
ATOM 2195 C C . THR A 1 277 ? -32.984 -0.353 31.471 1.00 93.56 277 THR A C 1
ATOM 2197 O O . THR A 1 277 ? -32.578 0.798 31.670 1.00 93.56 277 THR A O 1
ATOM 2200 N N . PRO A 1 278 ? -32.150 -1.324 31.048 1.00 95.25 278 PRO A N 1
ATOM 2201 C CA . PRO A 1 278 ? -30.732 -1.077 30.782 1.00 95.25 278 PRO A CA 1
ATOM 2202 C C . PRO A 1 278 ? -30.491 0.111 29.842 1.00 95.25 278 PRO A C 1
ATOM 2204 O O . PRO A 1 278 ? -29.635 0.945 30.115 1.00 95.25 278 PRO A O 1
ATOM 2207 N N . GLN A 1 279 ? -31.309 0.259 28.797 1.00 95.88 279 GLN A N 1
ATOM 2208 C CA . GLN A 1 279 ? -31.204 1.322 27.787 1.00 95.88 279 GLN A CA 1
ATOM 2209 C C . GLN A 1 279 ? -31.527 2.727 28.335 1.00 95.88 279 GLN A C 1
ATOM 2211 O O . GLN A 1 279 ? -31.341 3.726 27.645 1.00 95.88 279 GLN A O 1
ATOM 2216 N N . GLN A 1 280 ? -32.018 2.828 29.572 1.00 96.44 280 GLN A N 1
ATOM 2217 C CA . GLN A 1 280 ? -32.259 4.093 30.267 1.00 96.44 280 GLN A CA 1
ATOM 2218 C C . GLN A 1 280 ? -31.134 4.459 31.241 1.00 96.44 280 GLN A C 1
ATOM 2220 O O . GLN A 1 280 ? -31.246 5.492 31.906 1.00 96.44 280 GLN A O 1
ATOM 2225 N N . VAL A 1 281 ? -30.086 3.634 31.353 1.00 98.12 281 VAL A N 1
ATOM 2226 C CA . VAL A 1 281 ? -28.945 3.861 32.244 1.00 98.12 281 VAL A CA 1
ATOM 2227 C C . VAL A 1 281 ? -27.720 4.275 31.438 1.00 98.12 281 VAL A C 1
ATOM 2229 O O . VAL A 1 281 ? -27.259 3.531 30.576 1.00 98.12 281 VAL A O 1
ATOM 2232 N N . THR A 1 282 ? -27.150 5.438 31.748 1.00 98.44 282 THR A N 1
ATOM 2233 C CA . THR A 1 282 ? -25.926 5.926 31.100 1.00 98.44 282 THR A CA 1
ATOM 2234 C C . THR A 1 282 ? -24.820 6.106 32.129 1.00 98.44 282 THR A C 1
ATOM 2236 O O . THR A 1 282 ? -24.997 6.819 33.115 1.00 98.44 282 THR A O 1
ATOM 2239 N N . LEU A 1 283 ? -23.652 5.518 31.868 1.00 98.75 283 LEU A N 1
ATOM 2240 C CA . LEU A 1 283 ? -22.408 5.831 32.572 1.00 98.75 283 LEU A CA 1
ATOM 2241 C C . LEU A 1 283 ? -21.623 6.855 31.753 1.00 98.75 283 LEU A C 1
ATOM 2243 O O . LEU A 1 283 ? -21.332 6.618 30.582 1.00 98.75 283 LEU A O 1
ATOM 2247 N N . ARG A 1 284 ? -21.257 7.979 32.369 1.00 98.62 284 ARG A N 1
ATOM 2248 C CA . ARG A 1 284 ? -20.489 9.064 31.751 1.00 98.62 284 ARG A CA 1
ATOM 2249 C C . ARG A 1 284 ? -19.262 9.403 32.585 1.00 98.62 284 ARG A C 1
ATOM 2251 O O . ARG A 1 284 ? -19.347 9.506 33.805 1.00 98.62 284 ARG A O 1
ATOM 2258 N N . VAL A 1 285 ? -18.135 9.637 31.918 1.00 98.69 285 VAL A N 1
ATOM 2259 C CA . VAL A 1 285 ? -16.893 10.117 32.535 1.00 98.69 285 VAL A CA 1
ATOM 2260 C C . VAL A 1 285 ? -16.480 11.417 31.859 1.00 98.69 285 VAL A C 1
ATOM 2262 O O . VAL A 1 285 ? -16.388 11.488 30.635 1.00 98.69 285 VAL A O 1
ATOM 2265 N N . SER A 1 286 ? -16.243 12.457 32.654 1.00 98.25 286 SER A N 1
ATOM 2266 C CA . SER A 1 286 ? -15.877 13.797 32.179 1.00 98.25 286 SER A CA 1
ATOM 2267 C C . SER A 1 286 ? -14.672 14.354 32.936 1.00 98.25 286 SER A C 1
ATOM 2269 O O . SER A 1 286 ? -14.427 13.988 34.084 1.00 98.25 286 SER A O 1
ATOM 2271 N N . GLU A 1 287 ? -13.930 15.257 32.303 1.00 97.31 287 GLU A N 1
ATOM 2272 C CA . GLU A 1 287 ? -12.856 16.049 32.909 1.00 97.31 287 GLU A CA 1
ATOM 2273 C C . GLU A 1 287 ? -13.212 17.534 32.757 1.00 97.31 287 GLU A C 1
ATOM 2275 O O . GLU A 1 287 ? -13.216 18.079 31.651 1.00 97.31 287 GLU A O 1
ATOM 2280 N N . GLY A 1 288 ? -13.587 18.180 33.866 1.00 94.19 288 GLY A N 1
ATOM 2281 C CA . GLY A 1 288 ? -14.270 19.477 33.807 1.00 94.19 288 GLY A CA 1
ATOM 2282 C C . GLY A 1 288 ? -15.574 19.368 33.007 1.00 94.19 288 GLY A C 1
ATOM 2283 O O . GLY A 1 288 ? -16.360 18.451 33.238 1.00 94.19 288 GLY A O 1
ATOM 2284 N N . ASP A 1 289 ? -15.764 20.265 32.039 1.00 93.88 289 ASP A N 1
ATOM 2285 C CA . ASP A 1 289 ? -16.935 20.278 31.145 1.00 93.88 289 ASP A CA 1
ATOM 2286 C C . ASP A 1 289 ? -16.777 19.364 29.915 1.00 93.88 289 ASP A C 1
ATOM 2288 O O . ASP A 1 289 ? -17.687 19.245 29.094 1.00 93.88 289 ASP A O 1
ATOM 2292 N N . ARG A 1 290 ? -15.610 18.727 29.746 1.00 96.88 290 ARG A N 1
ATOM 2293 C CA . ARG A 1 290 ? -15.331 17.858 28.603 1.00 96.88 290 ARG A CA 1
ATOM 2294 C C . ARG A 1 290 ? -15.741 16.425 28.917 1.00 96.88 290 ARG A C 1
ATOM 2296 O O . ARG A 1 290 ? -15.113 15.764 29.742 1.00 96.88 290 ARG A O 1
ATOM 2303 N N . GLU A 1 291 ? -16.723 15.911 28.184 1.00 97.69 291 GLU A N 1
ATOM 2304 C CA . GLU A 1 291 ? -17.021 14.479 28.172 1.00 97.69 291 GLU A CA 1
ATOM 2305 C C . GLU A 1 291 ? -15.849 13.705 27.548 1.00 97.69 291 GLU A C 1
ATOM 2307 O O . GLU A 1 291 ? -15.391 14.021 26.447 1.00 97.69 291 GLU A O 1
ATOM 2312 N N . LEU A 1 292 ? -15.329 12.716 28.279 1.00 97.75 292 LEU A N 1
ATOM 2313 C CA . LEU A 1 292 ? -14.261 11.837 27.801 1.00 97.75 292 LEU A CA 1
ATOM 2314 C C . LEU A 1 292 ? -14.831 10.583 27.145 1.00 97.75 292 LEU A C 1
ATOM 2316 O O . LEU A 1 292 ? -14.295 10.130 26.135 1.00 97.75 292 LEU A O 1
ATOM 2320 N N . ILE A 1 293 ? -15.870 10.007 27.754 1.00 98.31 293 ILE A N 1
ATOM 2321 C CA . ILE A 1 293 ? -16.556 8.818 27.259 1.00 98.31 293 ILE A CA 1
ATOM 2322 C C . ILE A 1 293 ? -17.917 8.653 27.940 1.00 98.31 293 ILE A C 1
ATOM 2324 O O . ILE A 1 293 ? -18.091 9.031 29.104 1.00 98.31 293 ILE A O 1
ATOM 2328 N N . ALA A 1 294 ? -18.860 8.037 27.235 1.00 98.38 294 ALA A N 1
ATOM 2329 C CA . ALA A 1 294 ? -20.129 7.601 27.791 1.00 98.38 294 ALA A CA 1
ATOM 2330 C C . ALA A 1 294 ? -20.558 6.261 27.189 1.00 98.38 294 ALA A C 1
ATOM 2332 O O . ALA A 1 294 ? -20.144 5.896 26.087 1.00 98.38 294 ALA A O 1
ATOM 2333 N N . PHE A 1 295 ? -21.393 5.524 27.910 1.00 98.50 295 PHE A N 1
ATOM 2334 C CA . PHE A 1 295 ? -22.015 4.308 27.409 1.00 98.50 295 PHE A CA 1
ATOM 2335 C C . PHE A 1 295 ? -23.428 4.162 27.964 1.00 98.50 295 PHE A C 1
ATOM 2337 O O . PHE A 1 295 ? -23.660 4.361 29.156 1.00 98.50 295 PHE A O 1
ATOM 2344 N N . THR A 1 296 ? -24.346 3.796 27.075 1.00 98.06 296 THR A N 1
ATOM 2345 C CA . THR A 1 296 ? -25.703 3.346 27.388 1.00 98.06 296 THR A CA 1
ATOM 2346 C C . THR A 1 296 ? -25.860 1.976 26.732 1.00 98.06 296 THR A C 1
ATOM 2348 O O . THR A 1 296 ? -25.501 1.866 25.555 1.00 98.06 296 THR A O 1
ATOM 2351 N N . PRO A 1 297 ? -26.346 0.943 27.442 1.00 96.88 297 PRO A N 1
ATOM 2352 C CA . PRO A 1 297 ? -26.618 -0.363 26.856 1.00 96.88 297 PRO A CA 1
ATOM 2353 C C . PRO A 1 297 ? -27.435 -0.258 25.565 1.00 96.88 297 PRO A C 1
ATOM 2355 O O . PRO A 1 297 ? -28.382 0.525 25.482 1.00 96.88 297 PRO A O 1
ATOM 2358 N N . LEU A 1 298 ? -27.048 -1.040 24.557 1.00 94.94 298 LEU A N 1
ATOM 2359 C CA . LEU A 1 298 ? -27.751 -1.116 23.277 1.00 94.94 298 LEU A CA 1
ATOM 2360 C C . LEU A 1 298 ? -29.017 -1.983 23.408 1.00 94.94 298 LEU A C 1
ATOM 2362 O O . LEU A 1 298 ? -29.146 -2.720 24.387 1.00 94.94 298 LEU A O 1
ATOM 2366 N N . PRO A 1 299 ? -29.973 -1.900 22.466 1.00 91.62 299 PRO A N 1
ATOM 2367 C CA . PRO A 1 299 ? -31.100 -2.830 22.414 1.00 91.62 299 PRO A CA 1
ATOM 2368 C C . PRO A 1 299 ? -30.641 -4.288 22.250 1.00 91.62 299 PRO A C 1
ATOM 2370 O O . PRO A 1 299 ? -29.679 -4.548 21.531 1.00 91.62 299 PRO A O 1
ATOM 2373 N N . ASP A 1 300 ? -31.373 -5.226 22.857 1.00 84.75 300 ASP A N 1
ATOM 2374 C CA . ASP A 1 300 ? -31.096 -6.671 22.750 1.00 84.75 300 ASP A CA 1
ATOM 2375 C C . ASP A 1 300 ? -31.429 -7.240 21.355 1.00 84.75 300 ASP A C 1
ATOM 2377 O O . ASP A 1 300 ? -30.970 -8.316 20.973 1.00 84.75 300 ASP A O 1
ATOM 2381 N N . GLU A 1 301 ? -32.266 -6.536 20.587 1.00 85.00 301 GLU A N 1
ATOM 2382 C CA . GLU A 1 301 ? -32.626 -6.926 19.227 1.00 85.00 301 GLU A CA 1
ATOM 2383 C C . GLU A 1 301 ? -31.514 -6.553 18.243 1.00 85.00 301 GLU A C 1
ATOM 2385 O O . GLU A 1 301 ? -31.155 -5.384 18.083 1.00 85.00 301 GLU A O 1
ATOM 2390 N N . HIS A 1 302 ? -31.016 -7.560 17.526 1.00 84.94 302 HIS A N 1
ATOM 2391 C CA . HIS A 1 302 ? -29.998 -7.393 16.497 1.00 84.94 302 HIS A CA 1
ATOM 2392 C C . HIS A 1 302 ? -30.542 -7.743 15.104 1.00 84.94 302 HIS A C 1
ATOM 2394 O O . HIS A 1 302 ? -31.395 -8.629 14.975 1.00 84.94 302 HIS A O 1
ATOM 2400 N N . PRO A 1 303 ? -30.035 -7.097 14.037 1.00 84.75 303 PRO A N 1
ATOM 2401 C CA . PRO A 1 303 ? -30.283 -7.535 12.669 1.00 84.75 303 PRO A CA 1
ATOM 2402 C C . PRO A 1 303 ? -29.854 -8.991 12.446 1.00 84.75 303 PRO A C 1
ATOM 2404 O O . PRO A 1 303 ? -28.973 -9.516 13.128 1.00 84.75 303 PRO A O 1
ATOM 2407 N N . ALA A 1 304 ? -30.435 -9.638 11.434 1.00 86.31 304 ALA A N 1
ATOM 2408 C CA . ALA A 1 304 ? -29.947 -10.941 10.998 1.00 86.31 304 ALA A CA 1
ATOM 2409 C C . ALA A 1 304 ? -28.471 -10.835 10.551 1.00 86.31 304 ALA A C 1
ATOM 2411 O O . ALA A 1 304 ? -28.108 -9.842 9.909 1.00 86.31 304 ALA A O 1
ATOM 2412 N N . PRO A 1 305 ? -27.626 -11.844 10.844 1.00 86.62 305 PRO A N 1
ATOM 2413 C CA . PRO A 1 305 ? -26.261 -11.878 10.333 1.00 86.62 305 PRO A CA 1
ATOM 2414 C C . PRO A 1 305 ? -26.222 -11.750 8.800 1.00 86.62 305 PRO A C 1
ATOM 2416 O O . PRO A 1 305 ? -27.149 -12.212 8.123 1.00 86.62 305 PRO A O 1
ATOM 2419 N N . PRO A 1 306 ? -25.162 -11.147 8.229 1.00 88.75 306 PRO A N 1
ATOM 2420 C CA . PRO A 1 306 ? -25.034 -10.997 6.782 1.00 88.75 306 PRO A CA 1
ATOM 2421 C C . PRO A 1 306 ? -24.982 -12.356 6.073 1.00 88.75 306 PRO A C 1
ATOM 2423 O O . PRO A 1 306 ? -24.541 -13.361 6.633 1.00 88.75 306 PRO A O 1
ATOM 2426 N N . ALA A 1 307 ? -25.385 -12.377 4.803 1.00 90.75 307 ALA A N 1
ATOM 2427 C CA . ALA A 1 307 ? -25.195 -13.551 3.961 1.00 90.75 307 ALA A CA 1
ATOM 2428 C C . ALA A 1 307 ? -23.700 -13.749 3.624 1.00 90.75 307 ALA A C 1
ATOM 2430 O O . ALA A 1 307 ? -22.986 -12.759 3.435 1.00 90.75 307 ALA A O 1
ATOM 2431 N N . PRO A 1 308 ? -23.228 -15.003 3.492 1.00 89.94 308 PRO A N 1
ATOM 2432 C CA . PRO A 1 308 ? -21.888 -15.285 2.991 1.00 89.94 308 PRO A CA 1
ATOM 2433 C C . PRO A 1 308 ? -21.626 -14.712 1.591 1.00 89.94 308 PRO A C 1
ATOM 2435 O O . PRO A 1 308 ? -22.537 -14.588 0.769 1.00 89.94 308 PRO A O 1
ATOM 2438 N N . ALA A 1 309 ? -20.357 -14.429 1.299 1.00 87.19 309 ALA A N 1
ATOM 2439 C CA . ALA A 1 309 ? -19.901 -14.017 -0.020 1.00 87.19 309 ALA A CA 1
ATOM 2440 C C . ALA A 1 309 ? -20.195 -15.090 -1.080 1.00 87.19 309 ALA A C 1
ATOM 2442 O O . ALA A 1 309 ? -20.082 -16.294 -0.832 1.00 87.19 309 ALA A O 1
ATOM 2443 N N . THR A 1 310 ? -20.539 -14.640 -2.287 1.00 88.50 310 THR A N 1
ATOM 2444 C CA . THR A 1 310 ? -20.801 -15.517 -3.434 1.00 88.50 310 THR A CA 1
ATOM 2445 C C . THR A 1 310 ? -19.612 -15.506 -4.401 1.00 88.50 310 THR A C 1
ATOM 2447 O O . THR A 1 310 ? -18.969 -14.466 -4.553 1.00 88.50 310 THR A O 1
ATOM 2450 N N . PRO A 1 311 ? -19.273 -16.641 -5.042 1.00 86.31 311 PRO A N 1
ATOM 2451 C CA . PRO A 1 311 ? -18.211 -16.681 -6.044 1.00 86.31 311 PRO A CA 1
ATOM 2452 C C . PRO A 1 311 ? -18.538 -15.810 -7.264 1.00 86.31 311 PRO A C 1
ATOM 2454 O O . PRO A 1 311 ? -19.700 -15.716 -7.664 1.00 86.31 311 PRO A O 1
ATOM 2457 N N . ALA A 1 312 ? -17.505 -15.241 -7.893 1.00 87.19 312 ALA A N 1
ATOM 2458 C CA . ALA A 1 312 ? -17.640 -14.607 -9.203 1.00 87.19 312 ALA A CA 1
ATOM 2459 C C . ALA A 1 312 ? -18.122 -15.632 -10.245 1.00 87.19 312 ALA A C 1
ATOM 2461 O O . ALA A 1 312 ? -17.687 -16.786 -10.236 1.00 87.19 312 ALA A O 1
ATOM 2462 N N . LYS A 1 313 ? -19.032 -15.203 -11.125 1.00 92.94 313 LYS A N 1
ATOM 2463 C CA . LYS A 1 313 ? -19.523 -16.008 -12.253 1.00 92.94 313 LYS A CA 1
ATOM 2464 C C . LYS A 1 313 ? -18.505 -16.021 -13.383 1.00 92.94 313 LYS A C 1
ATOM 2466 O O . LYS A 1 313 ? -17.705 -15.093 -13.496 1.00 92.94 313 LYS A O 1
ATOM 2471 N N . ASP A 1 314 ? -18.601 -17.004 -14.272 1.00 95.25 314 ASP A N 1
ATOM 2472 C CA . ASP A 1 314 ? -17.766 -17.010 -15.468 1.00 95.25 314 ASP A CA 1
ATOM 2473 C C . ASP A 1 314 ? -18.058 -15.773 -16.345 1.00 95.25 314 ASP A C 1
ATOM 2475 O O . ASP A 1 314 ? -19.218 -15.359 -16.463 1.00 95.25 314 ASP A O 1
ATOM 2479 N N . PRO A 1 315 ? -17.049 -15.181 -17.022 1.00 97.56 315 PRO A N 1
ATOM 2480 C CA . PRO A 1 315 ? -17.235 -13.962 -17.819 1.00 97.56 315 PRO A CA 1
ATOM 2481 C C . PRO A 1 315 ? -18.374 -14.051 -18.847 1.00 97.56 315 PRO A C 1
ATOM 2483 O O . PRO A 1 315 ? -19.109 -13.088 -19.069 1.00 97.56 315 PRO A O 1
ATOM 2486 N N . ALA A 1 316 ? -18.560 -15.222 -19.462 1.00 96.94 316 ALA A N 1
ATOM 2487 C CA . ALA A 1 316 ? -19.611 -15.450 -20.452 1.00 96.94 316 ALA A CA 1
ATOM 2488 C C . ALA A 1 316 ? -21.034 -15.383 -19.861 1.00 96.94 316 ALA A C 1
ATOM 2490 O O . ALA A 1 316 ? -21.981 -15.092 -20.589 1.00 96.94 316 ALA A O 1
ATOM 2491 N N . GLU A 1 317 ? -21.188 -15.625 -18.557 1.00 96.94 317 GLU A N 1
ATOM 2492 C CA . GLU A 1 317 ? -22.474 -15.626 -17.848 1.00 96.94 317 GLU A CA 1
ATOM 2493 C C . GLU A 1 317 ? -22.855 -14.242 -17.300 1.00 96.94 317 GLU A C 1
ATOM 2495 O O . GLU A 1 317 ? -23.992 -14.024 -16.873 1.00 96.94 317 GLU A O 1
ATOM 2500 N N . ILE A 1 318 ? -21.915 -13.296 -17.304 1.00 97.44 318 ILE A N 1
ATOM 2501 C CA . ILE A 1 318 ? -22.135 -11.926 -16.846 1.00 97.44 318 ILE A CA 1
ATOM 2502 C C . ILE A 1 318 ? -22.840 -11.123 -17.939 1.00 97.44 318 ILE A C 1
ATOM 2504 O O . ILE A 1 318 ? -22.416 -11.110 -19.097 1.00 97.44 318 ILE A O 1
ATOM 2508 N N . ALA A 1 319 ? -23.912 -10.415 -17.579 1.00 96.62 319 ALA A N 1
ATOM 2509 C CA . ALA A 1 319 ? -24.807 -9.786 -18.549 1.00 96.62 319 ALA A CA 1
ATOM 2510 C C . ALA A 1 319 ? -24.280 -8.455 -19.107 1.00 96.62 319 ALA A C 1
ATOM 2512 O O . ALA A 1 319 ? -24.508 -8.145 -20.277 1.00 96.62 319 ALA A O 1
ATOM 2513 N N . THR A 1 320 ? -23.579 -7.659 -18.296 1.00 98.06 320 THR A N 1
ATOM 2514 C CA . THR A 1 320 ? -23.232 -6.270 -18.641 1.00 98.06 320 THR A CA 1
ATOM 2515 C C . THR A 1 320 ? -21.726 -6.022 -18.640 1.00 98.06 320 THR A C 1
ATOM 2517 O O . THR A 1 320 ? -20.981 -6.642 -17.884 1.00 98.06 320 THR A O 1
ATOM 2520 N N . ASN A 1 321 ? -21.273 -5.066 -19.456 1.00 98.19 321 ASN A N 1
ATOM 2521 C CA . ASN A 1 321 ? -19.874 -4.624 -19.440 1.00 98.19 321 ASN A CA 1
ATOM 2522 C C . ASN A 1 321 ? -19.485 -3.948 -18.120 1.00 98.19 321 ASN A C 1
ATOM 2524 O O . ASN A 1 321 ? -18.329 -4.016 -17.718 1.00 98.19 321 ASN A O 1
ATOM 2528 N N . GLU A 1 322 ? -20.436 -3.313 -17.431 1.00 98.00 322 GLU A N 1
ATOM 2529 C CA . GLU A 1 322 ? -20.199 -2.764 -16.096 1.00 98.00 322 GLU A CA 1
ATOM 2530 C C . GLU A 1 322 ? -19.869 -3.865 -15.087 1.00 98.00 322 GLU A C 1
ATOM 2532 O O . GLU A 1 322 ? -18.849 -3.781 -14.413 1.00 98.00 322 GLU A O 1
ATOM 2537 N N . GLU A 1 323 ? -20.668 -4.930 -15.035 1.00 97.56 323 GLU A N 1
ATOM 2538 C CA . GLU A 1 323 ? -20.417 -6.053 -14.130 1.00 97.56 323 GLU A CA 1
ATOM 2539 C C . GLU A 1 323 ? -19.124 -6.802 -14.497 1.00 97.56 323 GLU A C 1
ATOM 2541 O O . GLU A 1 323 ? -18.379 -7.194 -13.601 1.00 97.56 323 GLU A O 1
ATOM 2546 N N . LEU A 1 324 ? -18.794 -6.937 -15.789 1.00 98.56 324 LEU A N 1
ATOM 2547 C CA . LEU A 1 324 ? -17.506 -7.490 -16.232 1.00 98.56 324 LEU A CA 1
ATOM 2548 C C . LEU A 1 324 ? -16.324 -6.647 -15.744 1.00 98.56 324 LEU A C 1
ATOM 2550 O O . LEU A 1 324 ? -15.369 -7.187 -15.185 1.00 98.56 324 LEU A O 1
ATOM 2554 N N . PHE A 1 325 ? -16.399 -5.326 -15.919 1.00 98.50 325 PHE A N 1
ATOM 2555 C CA . PHE A 1 325 ? -15.375 -4.407 -15.434 1.00 98.50 325 PHE A CA 1
ATOM 2556 C C . PHE A 1 325 ? -15.223 -4.489 -13.910 1.00 98.50 325 PHE A C 1
ATOM 2558 O O . PHE A 1 325 ? -14.105 -4.622 -13.420 1.00 98.50 325 PHE A O 1
ATOM 2565 N N . LEU A 1 326 ? -16.330 -4.469 -13.161 1.00 97.88 326 LEU A N 1
ATOM 2566 C CA . LEU A 1 326 ? -16.304 -4.537 -11.697 1.00 97.88 326 LEU A CA 1
ATOM 2567 C C . LEU A 1 326 ? -15.770 -5.878 -11.177 1.00 97.88 326 LEU A C 1
ATOM 2569 O O . LEU A 1 326 ? -15.043 -5.885 -10.187 1.00 97.88 326 LEU A O 1
ATOM 2573 N N . ASN A 1 327 ? -16.067 -6.999 -11.844 1.00 97.06 327 ASN A N 1
ATOM 2574 C CA . ASN A 1 327 ? -15.482 -8.296 -11.491 1.00 97.06 327 ASN A CA 1
ATOM 2575 C C . ASN A 1 327 ? -13.973 -8.319 -11.756 1.00 97.06 327 ASN A C 1
ATOM 2577 O O . ASN A 1 327 ? -13.214 -8.724 -10.880 1.00 97.06 327 ASN A O 1
ATOM 2581 N N . GLY A 1 328 ? -13.517 -7.834 -12.917 1.00 97.44 328 GLY A N 1
ATOM 2582 C CA . GLY A 1 328 ? -12.084 -7.711 -13.192 1.00 97.44 328 GLY A CA 1
ATOM 2583 C C . GLY A 1 328 ? -11.375 -6.832 -12.154 1.00 97.44 328 GLY A C 1
ATOM 2584 O O . GLY A 1 328 ? -10.366 -7.246 -11.582 1.00 97.44 328 GLY A O 1
ATOM 2585 N N . LEU A 1 329 ? -11.963 -5.677 -11.822 1.00 96.75 329 LEU A N 1
ATOM 2586 C CA . LEU A 1 329 ? -11.420 -4.755 -10.826 1.00 96.75 329 LEU A CA 1
ATOM 2587 C C . LEU A 1 329 ? -11.370 -5.393 -9.433 1.00 96.75 329 LEU A C 1
ATOM 2589 O O . LEU A 1 329 ? -10.360 -5.273 -8.741 1.00 96.75 329 LEU A O 1
ATOM 2593 N N . HIS A 1 330 ? -12.429 -6.105 -9.034 1.00 94.94 330 HIS A N 1
ATOM 2594 C CA . HIS A 1 330 ? -12.464 -6.854 -7.782 1.00 94.94 330 HIS A CA 1
ATOM 2595 C C . HIS A 1 330 ? -11.330 -7.880 -7.726 1.00 94.94 330 HIS A C 1
ATOM 2597 O O . HIS A 1 330 ? -10.592 -7.906 -6.746 1.00 94.94 330 HIS A O 1
ATOM 2603 N N . LEU A 1 331 ? -11.140 -8.686 -8.774 1.00 94.75 331 LEU A N 1
ATOM 2604 C CA . LEU A 1 331 ? -10.097 -9.714 -8.810 1.00 94.75 331 LEU A CA 1
ATOM 2605 C C . LEU A 1 331 ? -8.681 -9.123 -8.721 1.00 94.75 331 LEU A C 1
ATOM 2607 O O . LEU A 1 331 ? -7.820 -9.703 -8.051 1.00 94.75 331 LEU A O 1
ATOM 2611 N N . GLU A 1 332 ? -8.442 -7.964 -9.343 1.00 94.56 332 GLU A N 1
ATOM 2612 C CA . GLU A 1 332 ? -7.184 -7.218 -9.198 1.00 94.56 332 GLU A CA 1
ATOM 2613 C C . GLU A 1 332 ? -7.006 -6.665 -7.786 1.00 94.56 332 GLU A C 1
ATOM 2615 O O . GLU A 1 332 ? -5.952 -6.868 -7.176 1.00 94.56 332 GLU A O 1
ATOM 2620 N N . GLN A 1 333 ? -8.044 -6.019 -7.246 1.00 94.88 333 GLN A N 1
ATOM 2621 C CA . GLN A 1 333 ? -8.028 -5.452 -5.903 1.00 94.88 333 GLN A CA 1
ATOM 2622 C C . GLN A 1 333 ? -7.722 -6.533 -4.866 1.00 94.88 333 GLN A C 1
ATOM 2624 O O . GLN A 1 333 ? -6.760 -6.418 -4.114 1.00 94.88 333 GLN A O 1
ATOM 2629 N N . TYR A 1 334 ? -8.481 -7.629 -4.892 1.00 92.06 334 TYR A N 1
ATOM 2630 C CA . TYR A 1 334 ? -8.378 -8.750 -3.958 1.00 92.06 334 TYR A CA 1
ATOM 2631 C C . TYR A 1 334 ? -7.104 -9.589 -4.122 1.00 92.06 334 TYR A C 1
ATOM 2633 O O . TYR A 1 334 ? -6.872 -10.496 -3.321 1.00 92.06 334 TYR A O 1
ATOM 2641 N N . ARG A 1 335 ? -6.298 -9.322 -5.163 1.00 91.50 335 ARG A N 1
ATOM 2642 C CA . ARG A 1 335 ? -5.154 -10.152 -5.577 1.00 91.50 335 ARG A CA 1
ATOM 2643 C C . ARG A 1 335 ? -5.552 -11.624 -5.683 1.00 91.50 335 ARG A C 1
ATOM 2645 O O . ARG A 1 335 ? -4.907 -12.505 -5.110 1.00 91.50 335 ARG A O 1
ATOM 2652 N N . HIS A 1 336 ? -6.664 -11.876 -6.369 1.00 90.94 336 HIS A N 1
ATOM 2653 C CA . HIS A 1 336 ? -7.333 -13.165 -6.317 1.00 90.94 336 HIS A CA 1
ATOM 2654 C C . HIS A 1 336 ? -6.402 -14.306 -6.775 1.00 90.94 336 HIS A C 1
ATOM 2656 O O . HIS A 1 336 ? -5.811 -14.268 -7.854 1.00 90.94 336 HIS A O 1
ATOM 2662 N N . ALA A 1 337 ? -6.269 -15.348 -5.948 1.00 86.62 337 ALA A N 1
ATOM 2663 C CA . ALA A 1 337 ? -5.293 -16.417 -6.179 1.00 86.62 337 ALA A CA 1
ATOM 2664 C C . ALA A 1 337 ? -5.686 -17.366 -7.327 1.00 86.62 337 ALA A C 1
ATOM 2666 O O . ALA A 1 337 ? -4.815 -17.902 -8.010 1.00 86.62 337 ALA A O 1
ATOM 2667 N N . THR A 1 338 ? -6.991 -17.582 -7.530 1.00 86.88 338 THR A N 1
ATOM 2668 C CA . THR A 1 338 ? -7.518 -18.581 -8.481 1.00 86.88 338 THR A CA 1
ATOM 2669 C C . THR A 1 338 ? -7.959 -17.983 -9.819 1.00 86.88 338 THR A C 1
ATOM 2671 O O . THR A 1 338 ? -7.477 -18.419 -10.859 1.00 86.88 338 THR A O 1
ATOM 2674 N N . TYR A 1 339 ? -8.855 -16.992 -9.813 1.00 91.25 339 TYR A N 1
ATOM 2675 C CA . TYR A 1 339 ? -9.341 -16.334 -11.028 1.00 91.25 339 TYR A CA 1
ATOM 2676 C C . TYR A 1 339 ? -8.379 -15.257 -11.539 1.00 91.25 339 TYR A C 1
ATOM 2678 O O . TYR A 1 339 ? -7.754 -14.541 -10.758 1.00 91.25 339 TYR A O 1
ATOM 2686 N N . ASP A 1 340 ? -8.281 -15.141 -12.864 1.00 93.69 340 ASP A N 1
ATOM 2687 C CA . ASP A 1 340 ? -7.589 -14.041 -13.537 1.00 93.69 340 ASP A CA 1
ATOM 2688 C C . ASP A 1 340 ? -8.611 -12.947 -13.909 1.00 93.69 340 ASP A C 1
ATOM 2690 O O . ASP A 1 340 ? -9.675 -13.291 -14.427 1.00 93.69 340 ASP A O 1
ATOM 2694 N N . PRO A 1 341 ? -8.334 -11.653 -13.667 1.00 96.44 341 PRO A N 1
ATOM 2695 C CA . PRO A 1 341 ? -9.182 -10.544 -14.124 1.00 96.44 341 PRO A CA 1
ATOM 2696 C C . PRO A 1 341 ? -9.254 -10.390 -15.648 1.00 96.44 341 PRO A C 1
ATOM 2698 O O . PRO A 1 341 ? -10.249 -9.902 -16.180 1.00 96.44 341 PRO A O 1
ATOM 2701 N N . GLU A 1 342 ? -8.209 -10.789 -16.373 1.00 97.06 342 GLU A N 1
ATOM 2702 C CA . GLU A 1 342 ? -8.075 -10.488 -17.800 1.00 97.06 342 GLU A CA 1
ATOM 2703 C C . GLU A 1 342 ? -9.216 -11.035 -18.686 1.00 97.06 342 GLU A C 1
ATOM 2705 O O . GLU A 1 342 ? -9.731 -10.261 -19.497 1.00 97.06 342 GLU A O 1
ATOM 2710 N N . PRO A 1 343 ? -9.691 -12.287 -18.520 1.00 98.06 343 PRO A N 1
ATOM 2711 C CA . PRO A 1 343 ? -10.855 -12.801 -19.245 1.00 98.06 343 PRO A CA 1
ATOM 2712 C C . PRO A 1 343 ? -12.119 -11.938 -19.121 1.00 98.06 343 PRO A C 1
ATOM 2714 O O . PRO A 1 343 ? -12.892 -11.847 -20.072 1.00 98.06 343 PRO A O 1
ATOM 2717 N N . TYR A 1 344 ? -12.326 -11.270 -17.981 1.00 98.44 344 TYR A N 1
ATOM 2718 C CA . TYR A 1 344 ? -13.489 -10.404 -17.770 1.00 98.44 344 TYR A CA 1
ATOM 2719 C C . TYR A 1 344 ? -13.387 -9.131 -18.612 1.00 98.44 344 TYR A C 1
ATOM 2721 O O . TYR A 1 344 ? -14.334 -8.757 -19.304 1.00 98.44 344 TYR A O 1
ATOM 2729 N N . TYR A 1 345 ? -12.213 -8.496 -18.616 1.00 98.62 345 TYR A N 1
ATOM 2730 C CA . TYR A 1 345 ? -11.966 -7.320 -19.447 1.00 98.62 345 TYR A CA 1
ATOM 2731 C C . TYR A 1 345 ? -11.994 -7.657 -20.942 1.00 98.62 345 TYR A C 1
ATOM 2733 O O . TYR A 1 345 ? -12.552 -6.897 -21.731 1.00 98.62 345 TYR A O 1
ATOM 2741 N N . GLN A 1 346 ? -11.436 -8.803 -21.339 1.00 98.56 346 GLN A N 1
ATOM 2742 C CA . GLN A 1 346 ? -11.459 -9.258 -22.730 1.00 98.56 346 GLN A CA 1
ATOM 2743 C C . GLN A 1 346 ? -12.883 -9.522 -23.219 1.00 98.56 346 GLN A C 1
ATOM 2745 O O . GLN A 1 346 ? -13.232 -9.109 -24.323 1.00 98.56 346 GLN A O 1
ATOM 2750 N N . GLU A 1 347 ? -13.729 -10.152 -22.402 1.00 98.62 347 GLU A N 1
ATOM 2751 C CA . GLU A 1 347 ? -15.131 -10.363 -22.760 1.00 98.62 347 GLU A CA 1
ATOM 2752 C C . GLU A 1 347 ? -15.888 -9.032 -22.887 1.00 98.62 347 GLU A C 1
ATOM 2754 O O . GLU A 1 347 ? -16.687 -8.867 -23.812 1.00 98.62 347 GLU A O 1
ATOM 2759 N N . ALA A 1 348 ? -15.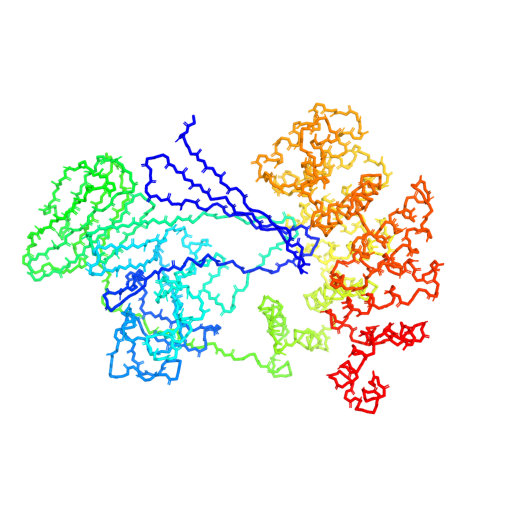590 -8.046 -22.035 1.00 98.69 348 ALA A N 1
ATOM 2760 C CA . ALA A 1 348 ? -16.172 -6.710 -22.154 1.00 98.69 348 ALA A CA 1
ATOM 2761 C C . ALA A 1 348 ? -15.750 -6.026 -23.464 1.00 98.69 348 ALA A C 1
ATOM 2763 O O . ALA A 1 348 ? -16.606 -5.493 -24.174 1.00 98.69 348 ALA A O 1
ATOM 2764 N N . LEU A 1 349 ? -14.465 -6.105 -23.834 1.00 98.62 349 LEU A N 1
ATOM 2765 C CA . LEU A 1 349 ? -13.953 -5.541 -25.089 1.00 98.62 349 LEU A CA 1
ATOM 2766 C C . LEU A 1 349 ? -14.415 -6.301 -26.336 1.00 98.62 349 LEU A C 1
ATOM 2768 O O . LEU A 1 349 ? -14.575 -5.703 -27.397 1.00 98.62 349 LEU A O 1
ATOM 2772 N N . ARG A 1 350 ? -14.692 -7.604 -26.229 1.00 98.50 350 ARG A N 1
ATOM 2773 C CA . ARG A 1 350 ? -15.320 -8.372 -27.312 1.00 98.50 350 ARG A CA 1
ATOM 2774 C C . ARG A 1 350 ? -16.725 -7.842 -27.622 1.00 98.50 350 ARG A C 1
ATOM 2776 O O . ARG A 1 350 ? -17.148 -7.877 -28.777 1.00 98.50 350 ARG A O 1
ATOM 2783 N N . ARG A 1 351 ? -17.451 -7.380 -26.598 1.00 98.25 351 ARG A N 1
ATOM 2784 C CA . ARG A 1 351 ? -18.809 -6.815 -26.712 1.00 98.25 351 ARG A CA 1
ATOM 2785 C C . ARG A 1 351 ? -18.796 -5.341 -27.116 1.00 98.25 351 ARG A C 1
ATOM 2787 O O . ARG A 1 351 ? -19.600 -4.940 -27.952 1.00 98.25 351 ARG A O 1
ATOM 2794 N N . ASP A 1 352 ? -17.890 -4.559 -26.537 1.00 98.38 352 ASP A N 1
ATOM 2795 C CA . ASP A 1 352 ? -17.663 -3.147 -26.851 1.00 98.38 352 ASP A CA 1
ATOM 2796 C C . ASP A 1 352 ? -16.156 -2.851 -26.906 1.00 98.38 352 ASP A C 1
ATOM 2798 O O . ASP A 1 352 ? -15.539 -2.573 -25.873 1.00 98.38 352 ASP A O 1
ATOM 2802 N N . PRO A 1 353 ? -15.552 -2.857 -28.108 1.00 98.44 353 PRO A N 1
ATOM 2803 C CA . PRO A 1 353 ? -14.126 -2.580 -28.275 1.00 98.44 353 PRO A CA 1
ATOM 2804 C C . PRO A 1 353 ? -13.686 -1.194 -27.780 1.00 98.44 353 PRO A C 1
ATOM 2806 O O . PRO A 1 353 ? -12.493 -0.969 -27.582 1.00 98.44 353 PRO A O 1
ATOM 2809 N N . LEU A 1 354 ? -14.624 -0.258 -27.586 1.00 97.81 354 LEU A N 1
ATOM 2810 C CA . LEU A 1 354 ? -14.353 1.107 -27.144 1.00 97.81 354 LEU A CA 1
ATOM 2811 C C . LEU A 1 354 ? -14.674 1.337 -25.659 1.00 97.81 354 LEU A C 1
ATOM 2813 O O . LEU A 1 354 ? -14.628 2.494 -25.231 1.00 97.81 354 LEU A O 1
ATOM 2817 N N . ASP A 1 355 ? -14.972 0.308 -24.851 1.00 98.56 355 ASP A N 1
ATOM 2818 C CA . ASP A 1 355 ? -15.146 0.509 -23.404 1.00 98.56 355 ASP A CA 1
ATOM 2819 C C . ASP A 1 355 ? -13.836 1.059 -22.816 1.00 98.56 355 ASP A C 1
ATOM 2821 O O . ASP A 1 355 ? -12.796 0.391 -22.792 1.00 98.56 355 ASP A O 1
ATOM 2825 N N . SER A 1 356 ? -13.867 2.324 -22.389 1.00 98.19 356 SER A N 1
ATOM 2826 C CA . SER A 1 356 ? -12.668 3.046 -21.967 1.00 98.19 356 SER A CA 1
ATOM 2827 C C . SER A 1 356 ? -12.076 2.485 -20.680 1.00 98.19 356 SER A C 1
ATOM 2829 O O . SER A 1 356 ? -10.863 2.544 -20.501 1.00 98.19 356 SER A O 1
ATOM 2831 N N . ARG A 1 357 ? -12.908 1.920 -19.798 1.00 98.44 357 ARG A N 1
ATOM 2832 C CA . ARG A 1 357 ? -12.481 1.381 -18.502 1.00 98.44 357 ARG A CA 1
ATOM 2833 C C . ARG A 1 357 ? -11.731 0.073 -18.701 1.00 98.44 357 ARG A C 1
ATOM 2835 O O . ARG A 1 357 ? -10.642 -0.092 -18.165 1.00 98.44 357 ARG A O 1
ATOM 2842 N N . CYS A 1 358 ? -12.273 -0.825 -19.526 1.00 98.69 358 CYS A N 1
ATOM 2843 C CA . CYS A 1 358 ? -11.631 -2.104 -19.834 1.00 98.69 358 CYS A CA 1
ATOM 2844 C C . CYS A 1 358 ? -10.370 -1.934 -20.690 1.00 98.69 358 CYS A C 1
ATOM 2846 O O . CYS A 1 358 ? -9.384 -2.629 -20.449 1.00 98.69 358 CYS A O 1
ATOM 2848 N N . ASN A 1 359 ? -10.359 -0.979 -21.631 1.00 98.81 359 ASN A N 1
ATOM 2849 C CA . ASN A 1 359 ? -9.133 -0.608 -22.341 1.00 98.81 359 ASN A CA 1
ATOM 2850 C C . ASN A 1 359 ? -8.080 -0.064 -21.362 1.00 98.81 359 ASN A C 1
ATOM 2852 O O . ASN A 1 359 ? -6.949 -0.534 -21.370 1.00 98.81 359 ASN A O 1
ATOM 2856 N N . ASN A 1 360 ? -8.440 0.864 -20.469 1.00 98.69 360 ASN A N 1
ATOM 2857 C CA . ASN A 1 360 ? -7.496 1.375 -19.473 1.00 98.69 360 ASN A CA 1
ATOM 2858 C C . ASN A 1 360 ? -6.968 0.261 -18.547 1.00 98.69 360 ASN A C 1
ATOM 2860 O O . ASN A 1 360 ? -5.761 0.165 -18.344 1.00 98.69 360 ASN A O 1
ATOM 2864 N N . ALA A 1 361 ? -7.835 -0.629 -18.053 1.00 98.56 361 ALA A N 1
ATOM 2865 C CA . ALA A 1 361 ? -7.442 -1.731 -17.173 1.00 98.56 361 ALA A CA 1
ATOM 2866 C C . ALA A 1 361 ? -6.489 -2.732 -17.856 1.00 98.56 361 ALA A C 1
ATOM 2868 O O . ALA A 1 361 ? -5.440 -3.070 -17.303 1.00 98.56 361 ALA A O 1
ATOM 2869 N N . LEU A 1 362 ? -6.789 -3.164 -19.090 1.00 98.56 362 LEU A N 1
ATOM 2870 C CA . LEU A 1 362 ? -5.881 -4.038 -19.844 1.00 98.56 362 LEU A CA 1
ATOM 2871 C C . LEU A 1 362 ? -4.577 -3.331 -20.215 1.00 98.56 362 LEU A C 1
ATOM 2873 O O . LEU A 1 362 ? -3.514 -3.941 -20.107 1.00 98.56 362 LEU A O 1
ATOM 2877 N N . GLY A 1 363 ? -4.632 -2.045 -20.571 1.00 98.62 363 GLY A N 1
ATOM 2878 C CA . GLY A 1 363 ? -3.438 -1.233 -20.786 1.00 98.62 363 GLY A CA 1
ATOM 2879 C C . GLY A 1 363 ? -2.550 -1.193 -19.543 1.00 98.62 363 GLY A C 1
ATOM 2880 O O . GLY A 1 363 ? -1.354 -1.463 -19.632 1.00 98.62 363 GLY A O 1
ATOM 2881 N N . LEU A 1 364 ? -3.127 -0.952 -18.362 1.00 98.25 364 LEU A N 1
ATOM 2882 C CA . LEU A 1 364 ? -2.397 -0.923 -17.093 1.00 98.25 364 LEU A CA 1
ATOM 2883 C C . LEU A 1 364 ? -1.785 -2.288 -16.757 1.00 98.25 364 LEU A C 1
ATOM 2885 O O . LEU A 1 364 ? -0.655 -2.365 -16.269 1.00 98.25 364 LEU A O 1
ATOM 2889 N N . ARG A 1 365 ? -2.483 -3.382 -17.073 1.00 97.50 365 ARG A N 1
ATOM 2890 C CA . ARG A 1 365 ? -1.945 -4.737 -16.925 1.00 97.50 365 ARG A CA 1
ATOM 2891 C C . ARG A 1 365 ? -0.762 -4.992 -17.864 1.00 97.50 365 ARG A C 1
ATOM 2893 O O . ARG A 1 365 ? 0.264 -5.493 -17.403 1.00 97.50 365 ARG A O 1
ATOM 2900 N N . ARG A 1 366 ? -0.852 -4.591 -19.137 1.00 98.50 366 ARG A N 1
ATOM 2901 C CA . ARG A 1 366 ? 0.269 -4.659 -20.096 1.00 98.50 366 ARG A CA 1
ATOM 2902 C C . ARG A 1 366 ? 1.451 -3.803 -19.656 1.00 98.50 366 ARG A C 1
ATOM 2904 O O . ARG A 1 366 ? 2.593 -4.247 -19.736 1.00 98.50 366 ARG A O 1
ATOM 2911 N N . LEU A 1 367 ? 1.179 -2.625 -19.099 1.00 98.56 367 LEU A N 1
ATOM 2912 C CA . LEU A 1 367 ? 2.197 -1.738 -18.547 1.00 98.56 367 LEU A CA 1
ATOM 2913 C C . LEU A 1 367 ? 2.947 -2.413 -17.388 1.00 98.56 367 LEU A C 1
ATOM 2915 O O . LEU A 1 367 ? 4.173 -2.457 -17.405 1.00 98.56 367 LEU A O 1
ATOM 2919 N N . ARG A 1 368 ? 2.233 -3.035 -16.436 1.00 96.94 368 ARG A N 1
ATOM 2920 C CA . ARG A 1 368 ? 2.831 -3.830 -15.337 1.00 96.94 368 ARG A CA 1
ATOM 2921 C C . ARG A 1 368 ? 3.621 -5.044 -15.819 1.00 96.94 368 ARG A C 1
ATOM 2923 O O . ARG A 1 368 ? 4.516 -5.503 -15.114 1.00 96.94 368 ARG A O 1
ATOM 2930 N N . GLN A 1 369 ? 3.263 -5.581 -16.981 1.00 97.12 369 GLN A N 1
ATOM 2931 C CA . GLN A 1 369 ? 3.972 -6.676 -17.638 1.00 97.12 369 GLN A CA 1
ATOM 2932 C C . GLN A 1 369 ? 5.234 -6.208 -18.373 1.00 97.12 369 GLN A C 1
ATOM 2934 O O . GLN A 1 369 ? 5.961 -7.057 -18.864 1.00 97.12 369 GLN A O 1
ATOM 2939 N N . GLY A 1 370 ? 5.511 -4.902 -18.468 1.00 97.56 370 GLY A N 1
ATOM 2940 C CA . GLY A 1 370 ? 6.616 -4.375 -19.277 1.00 97.56 370 GLY A CA 1
ATOM 2941 C C . GLY A 1 370 ? 6.345 -4.398 -20.787 1.00 97.56 370 GLY A C 1
ATOM 2942 O O . GLY A 1 370 ? 7.264 -4.232 -21.585 1.00 97.56 370 GLY A O 1
ATOM 2943 N N . LEU A 1 371 ? 5.093 -4.620 -21.202 1.00 98.12 371 LEU A N 1
ATOM 2944 C CA . LEU A 1 371 ? 4.660 -4.673 -22.602 1.00 98.12 371 LEU A CA 1
ATOM 2945 C C . LEU A 1 371 ? 4.190 -3.280 -23.046 1.00 98.12 371 LEU A C 1
ATOM 2947 O O . LEU A 1 371 ? 3.007 -3.038 -23.287 1.00 98.12 371 LEU A O 1
ATOM 2951 N N . PHE A 1 372 ? 5.131 -2.334 -23.096 1.00 98.44 372 PHE A N 1
ATOM 2952 C CA . PHE A 1 372 ? 4.842 -0.897 -23.209 1.00 98.44 372 PHE A CA 1
ATOM 2953 C C . PHE A 1 372 ? 4.080 -0.510 -24.486 1.00 98.44 372 PHE A C 1
ATOM 2955 O O . PHE A 1 372 ? 3.126 0.264 -24.420 1.00 98.44 372 PHE A O 1
ATOM 2962 N N . ALA A 1 373 ? 4.447 -1.089 -25.633 1.00 98.38 373 ALA A N 1
ATOM 2963 C CA . ALA A 1 373 ? 3.785 -0.812 -26.909 1.00 98.38 373 ALA A CA 1
ATOM 2964 C C . ALA A 1 373 ? 2.343 -1.354 -26.956 1.00 98.38 373 ALA A C 1
ATOM 2966 O O . ALA A 1 373 ? 1.444 -0.698 -27.482 1.00 98.38 373 ALA A O 1
ATOM 2967 N N . GLU A 1 374 ? 2.095 -2.531 -26.367 1.00 98.44 374 GLU A N 1
ATOM 2968 C CA . GLU A 1 374 ? 0.733 -3.065 -26.232 1.00 98.44 374 GLU A CA 1
ATOM 2969 C C . GLU A 1 374 ? -0.105 -2.190 -25.296 1.00 98.44 374 GLU A C 1
ATOM 2971 O O . GLU A 1 374 ? -1.252 -1.872 -25.609 1.00 98.44 374 GLU A O 1
ATOM 2976 N N . ALA A 1 375 ? 0.476 -1.759 -24.172 1.00 98.81 375 ALA A N 1
ATOM 2977 C CA . ALA A 1 375 ? -0.181 -0.864 -23.226 1.00 98.81 375 ALA A CA 1
ATOM 2978 C C . ALA A 1 375 ? -0.615 0.453 -23.891 1.00 98.81 375 ALA A C 1
ATOM 2980 O O . ALA A 1 375 ? -1.765 0.869 -23.746 1.00 98.81 375 ALA A O 1
ATOM 2981 N N . GLU A 1 376 ? 0.271 1.071 -24.680 1.00 98.81 376 GLU A N 1
ATOM 2982 C CA . GLU A 1 376 ? -0.023 2.293 -25.435 1.00 98.81 376 GLU A CA 1
ATOM 2983 C C . GLU A 1 376 ? -1.259 2.140 -26.330 1.00 98.81 376 GLU A C 1
ATOM 2985 O O . GLU A 1 376 ? -2.119 3.025 -26.338 1.00 98.81 376 GLU A O 1
ATOM 2990 N N . ALA A 1 377 ? -1.376 1.032 -27.068 1.00 98.75 377 ALA A N 1
ATOM 2991 C CA . ALA A 1 377 ? -2.504 0.804 -27.971 1.00 98.75 377 ALA A CA 1
ATOM 2992 C C . ALA A 1 377 ? -3.851 0.805 -27.224 1.00 98.75 377 ALA A C 1
ATOM 2994 O O . ALA A 1 377 ? -4.816 1.445 -27.662 1.00 98.75 377 ALA A O 1
ATOM 2995 N N . TYR A 1 378 ? -3.900 0.156 -26.059 1.00 98.88 378 TYR A N 1
ATOM 2996 C CA . TYR A 1 378 ? -5.076 0.166 -25.192 1.00 98.88 378 TYR A CA 1
ATOM 2997 C C . TYR A 1 378 ? -5.378 1.569 -24.647 1.00 98.88 378 TYR A C 1
ATOM 2999 O O . TYR A 1 378 ? -6.516 2.036 -24.746 1.00 98.88 378 TYR A O 1
ATOM 3007 N N . PHE A 1 379 ? -4.376 2.292 -24.136 1.00 98.88 379 PHE A N 1
ATOM 3008 C CA . PHE A 1 379 ? -4.590 3.642 -23.605 1.00 98.88 379 PHE A CA 1
ATOM 3009 C C . PHE A 1 379 ? -5.051 4.629 -24.678 1.00 98.88 379 PHE A C 1
ATOM 3011 O O . PHE A 1 379 ? -5.968 5.414 -24.435 1.00 98.88 379 PHE A O 1
ATOM 3018 N N . ARG A 1 380 ? -4.498 4.561 -25.895 1.00 98.75 380 ARG A N 1
ATOM 3019 C CA . ARG A 1 380 ? -4.963 5.384 -27.022 1.00 98.75 380 ARG A CA 1
ATOM 3020 C C . ARG A 1 380 ? -6.419 5.089 -27.380 1.00 98.75 380 ARG A C 1
ATOM 3022 O O . ARG A 1 380 ? -7.164 6.028 -27.653 1.00 98.75 380 ARG A O 1
ATOM 3029 N N . THR A 1 381 ? -6.843 3.827 -27.321 1.00 98.75 381 THR A N 1
ATOM 3030 C CA . THR A 1 381 ? -8.245 3.435 -27.547 1.00 98.75 381 THR A CA 1
ATOM 3031 C C . THR A 1 381 ? -9.164 3.977 -26.445 1.00 98.75 381 THR A C 1
ATOM 3033 O O . THR A 1 381 ? -10.218 4.549 -26.739 1.00 98.75 381 THR A O 1
ATOM 3036 N N . ALA A 1 382 ? -8.745 3.900 -25.177 1.00 98.69 382 ALA A N 1
ATOM 3037 C CA . ALA A 1 382 ? -9.478 4.498 -24.060 1.00 98.69 382 ALA A CA 1
ATOM 3038 C C . ALA A 1 382 ? -9.617 6.024 -24.215 1.00 98.69 382 ALA A C 1
ATOM 3040 O O . ALA A 1 382 ? -10.723 6.560 -24.107 1.00 98.69 382 ALA A O 1
ATOM 3041 N N . VAL A 1 383 ? -8.522 6.718 -24.546 1.00 98.56 383 VAL A N 1
ATOM 3042 C CA . VAL A 1 383 ? -8.511 8.163 -24.824 1.00 98.56 383 VAL A CA 1
ATOM 3043 C C . VAL A 1 383 ? -9.429 8.504 -25.997 1.00 98.56 383 VAL A C 1
ATOM 3045 O O . VAL A 1 383 ? -10.230 9.433 -25.889 1.00 98.56 383 VAL A O 1
ATOM 3048 N N . GLN A 1 384 ? -9.368 7.752 -27.099 1.00 98.06 384 GLN A N 1
ATOM 3049 C CA . GLN A 1 384 ? -10.242 7.947 -28.259 1.00 98.06 384 GLN A CA 1
ATOM 3050 C C . GLN A 1 384 ? -11.720 7.860 -27.862 1.00 98.06 384 GLN A C 1
ATOM 3052 O O . GLN A 1 384 ? -12.521 8.704 -28.266 1.00 98.06 384 GLN A O 1
ATOM 3057 N N . SER A 1 385 ? -12.087 6.861 -27.056 1.00 97.56 385 SER A N 1
ATOM 3058 C CA . SER A 1 385 ? -13.461 6.676 -26.588 1.00 97.56 385 SER A CA 1
ATOM 3059 C C . SER A 1 385 ? -13.934 7.848 -25.724 1.00 97.56 385 SER A C 1
ATOM 3061 O O . SER A 1 385 ? -14.969 8.460 -26.016 1.00 97.56 385 SER A O 1
ATOM 3063 N N . LEU A 1 386 ? -13.130 8.230 -24.724 1.00 97.25 386 LEU A N 1
ATOM 3064 C CA . LEU A 1 386 ? -13.437 9.328 -23.804 1.00 97.25 386 LEU A CA 1
ATOM 3065 C C . LEU A 1 386 ? -13.502 10.690 -24.503 1.00 97.25 386 LEU A C 1
ATOM 3067 O O . LEU A 1 386 ? -14.296 11.549 -24.114 1.00 97.25 386 LEU A O 1
ATOM 3071 N N . THR A 1 387 ? -12.704 10.881 -25.556 1.00 97.06 387 THR A N 1
ATOM 3072 C CA . THR A 1 387 ? -12.612 12.162 -26.268 1.00 97.06 387 THR A CA 1
ATOM 3073 C C . THR A 1 387 ? -13.458 12.261 -27.528 1.00 97.06 387 THR A C 1
ATOM 3075 O O . THR A 1 387 ? -13.545 13.328 -28.134 1.00 97.06 387 THR A O 1
ATOM 3078 N N . ARG A 1 388 ? -14.175 11.190 -27.889 1.00 96.06 388 ARG A N 1
ATOM 3079 C CA . ARG A 1 388 ? -15.008 11.118 -29.101 1.00 96.06 388 ARG A CA 1
ATOM 3080 C C . ARG A 1 388 ? -15.991 12.282 -29.248 1.00 96.06 388 ARG A C 1
ATOM 3082 O O . ARG A 1 388 ? -16.321 12.664 -30.366 1.00 96.06 388 ARG A O 1
ATOM 3089 N N . ARG A 1 389 ? -16.514 12.798 -28.131 1.00 95.06 389 ARG A N 1
ATOM 3090 C CA . ARG A 1 389 ? -17.474 13.918 -28.116 1.00 95.06 389 ARG A CA 1
ATOM 3091 C C . ARG A 1 389 ? -16.898 15.204 -27.536 1.00 95.06 389 ARG A C 1
ATOM 3093 O O . ARG A 1 389 ? -17.299 16.276 -27.970 1.00 95.06 389 ARG A O 1
ATOM 3100 N N . ASN A 1 390 ? -15.999 15.096 -26.561 1.00 93.38 390 ASN A N 1
ATOM 3101 C CA . ASN A 1 390 ? -15.425 16.235 -25.856 1.00 93.38 390 ASN A CA 1
ATOM 3102 C C . ASN A 1 390 ? -13.906 16.068 -25.782 1.00 93.38 390 ASN A C 1
ATOM 3104 O O . ASN A 1 390 ? -13.455 15.059 -25.256 1.00 93.38 390 ASN A O 1
ATOM 3108 N N . PRO A 1 391 ? -13.100 17.053 -26.201 1.00 92.94 391 PRO A N 1
ATOM 3109 C CA . PRO A 1 391 ? -11.639 16.935 -26.178 1.00 92.94 391 PRO A CA 1
ATOM 3110 C C . PRO A 1 391 ? -11.033 16.901 -24.761 1.00 92.94 391 PRO A C 1
ATOM 3112 O O . PRO A 1 391 ? -9.826 16.714 -24.611 1.00 92.94 391 PRO A O 1
ATOM 3115 N N . ASN A 1 392 ? -11.843 17.124 -23.722 1.00 94.56 392 ASN A N 1
ATOM 3116 C CA . ASN A 1 392 ? -11.423 17.193 -22.325 1.00 94.56 392 ASN A CA 1
ATOM 3117 C C . ASN A 1 392 ? -12.254 16.178 -21.525 1.00 94.56 392 ASN A C 1
ATOM 3119 O O . ASN A 1 392 ? -13.414 16.471 -21.220 1.00 94.56 392 ASN A O 1
ATOM 3123 N N . PRO A 1 393 ? -11.724 14.977 -21.248 1.00 93.12 393 PRO A N 1
ATOM 3124 C CA . PRO A 1 393 ? -12.473 13.965 -20.520 1.00 93.12 393 PRO A CA 1
ATOM 3125 C C . PRO A 1 393 ? -12.561 14.295 -19.025 1.00 93.12 393 PRO A C 1
ATOM 3127 O O . PRO A 1 393 ? -11.706 14.986 -18.469 1.00 93.12 393 PRO A O 1
ATOM 3130 N N . TYR A 1 394 ? -13.614 13.793 -18.373 1.00 92.62 394 TYR A N 1
ATOM 3131 C CA . TYR A 1 394 ? -13.796 13.937 -16.924 1.00 92.62 394 TYR A CA 1
ATOM 3132 C C . TYR A 1 394 ? -12.696 13.217 -16.131 1.00 92.62 394 TYR A C 1
ATOM 3134 O O . TYR A 1 394 ? -12.256 13.716 -15.097 1.00 92.62 394 TYR A O 1
ATOM 3142 N N . ASP A 1 395 ? -12.243 12.074 -16.644 1.00 94.88 395 ASP A N 1
ATOM 3143 C CA . ASP A 1 395 ? -11.158 11.282 -16.079 1.00 94.88 395 ASP A CA 1
ATOM 3144 C C . ASP A 1 395 ? -9.891 11.397 -16.940 1.00 94.88 395 ASP A C 1
ATOM 3146 O O . ASP A 1 395 ? -9.931 11.202 -18.159 1.00 94.88 395 ASP A O 1
ATOM 3150 N N . GLY A 1 396 ? -8.782 11.737 -16.282 1.00 96.88 396 GLY A N 1
ATOM 3151 C CA . GLY A 1 396 ? -7.460 11.913 -16.879 1.00 96.88 396 GLY A CA 1
ATOM 3152 C C . GLY A 1 396 ? -6.583 10.663 -16.819 1.00 96.88 396 GLY A C 1
ATOM 3153 O O . GLY A 1 396 ? -5.484 10.684 -17.372 1.00 96.88 396 GLY A O 1
ATOM 3154 N N . GLU A 1 397 ? -7.050 9.579 -16.190 1.00 98.12 397 GLU A N 1
ATOM 3155 C CA . GLU A 1 397 ? -6.247 8.374 -15.958 1.00 98.12 397 GLU A CA 1
ATOM 3156 C C . GLU A 1 397 ? -5.663 7.790 -17.250 1.00 98.12 397 GLU A C 1
ATOM 3158 O O . GLU A 1 397 ? -4.453 7.548 -17.294 1.00 98.12 397 GLU A O 1
ATOM 3163 N N . PRO A 1 398 ? -6.433 7.625 -18.348 1.00 98.56 398 PRO A N 1
ATOM 3164 C CA . PRO A 1 398 ? -5.867 7.043 -19.560 1.00 98.56 398 PRO A CA 1
ATOM 3165 C C . PRO A 1 398 ? -4.787 7.918 -20.201 1.00 98.56 398 PRO A C 1
ATOM 3167 O O . PRO A 1 398 ? -3.894 7.387 -20.854 1.00 98.56 398 PRO A O 1
ATOM 3170 N N . TYR A 1 399 ? -4.829 9.242 -20.004 1.00 98.81 399 TYR A N 1
ATOM 3171 C CA . TYR A 1 399 ? -3.757 10.139 -20.440 1.00 98.81 399 TYR A CA 1
ATOM 3172 C C . TYR A 1 399 ? -2.507 9.997 -19.569 1.00 98.81 399 TYR A C 1
ATOM 3174 O O . TYR A 1 399 ? -1.406 9.940 -20.110 1.00 98.81 399 TYR A O 1
ATOM 3182 N N . TYR A 1 400 ? -2.667 9.892 -18.247 1.00 98.88 400 TYR A N 1
ATOM 3183 C CA . TYR A 1 400 ? -1.550 9.646 -17.333 1.00 98.88 400 TYR A CA 1
ATOM 3184 C C . TYR A 1 400 ? -0.856 8.315 -17.660 1.00 98.88 400 TYR A C 1
ATOM 3186 O O . TYR A 1 400 ? 0.352 8.271 -17.892 1.00 98.88 400 TYR A O 1
ATOM 3194 N N . ASN A 1 401 ? -1.636 7.242 -17.792 1.00 98.88 401 ASN A N 1
ATOM 3195 C CA . ASN A 1 401 ? -1.123 5.918 -18.125 1.00 98.88 401 ASN A CA 1
ATOM 3196 C C . ASN A 1 401 ? -0.506 5.859 -19.537 1.00 98.88 401 ASN A C 1
ATOM 3198 O O . ASN A 1 401 ? 0.522 5.205 -19.737 1.00 98.88 401 ASN A O 1
ATOM 3202 N N . LEU A 1 402 ? -1.077 6.582 -20.511 1.00 98.94 402 LEU A N 1
ATOM 3203 C CA . LEU A 1 402 ? -0.471 6.767 -21.833 1.00 98.94 402 LEU A CA 1
ATOM 3204 C C . LEU A 1 402 ? 0.892 7.462 -21.728 1.00 98.94 402 LEU A C 1
ATOM 3206 O O . LEU A 1 402 ? 1.846 7.010 -22.358 1.00 98.94 402 LEU A O 1
ATOM 3210 N N . GLY A 1 403 ? 0.998 8.519 -20.918 1.00 98.88 403 GLY A N 1
ATOM 3211 C CA . GLY A 1 403 ? 2.258 9.212 -20.656 1.00 98.88 403 GLY A CA 1
ATOM 3212 C C . GLY A 1 403 ? 3.334 8.267 -20.123 1.00 98.88 403 GLY A C 1
ATOM 3213 O O . GLY A 1 403 ? 4.449 8.246 -20.644 1.00 98.88 403 GLY A O 1
ATOM 3214 N N . LEU A 1 404 ? 2.983 7.400 -19.167 1.00 98.81 404 LEU A N 1
ATOM 3215 C CA . LEU A 1 404 ? 3.896 6.375 -18.653 1.00 98.81 404 LEU A CA 1
ATOM 3216 C C . LEU A 1 404 ? 4.343 5.398 -19.750 1.00 98.81 404 LEU A C 1
ATOM 3218 O O . LEU A 1 404 ? 5.539 5.153 -19.901 1.00 98.81 404 LEU A O 1
ATOM 3222 N N . ALA A 1 405 ? 3.409 4.855 -20.539 1.00 98.88 405 ALA A N 1
ATOM 3223 C CA . ALA A 1 405 ? 3.731 3.927 -21.627 1.00 98.88 405 ALA A CA 1
ATOM 3224 C C . ALA A 1 405 ? 4.651 4.553 -22.688 1.00 98.88 405 ALA A C 1
ATOM 3226 O O . ALA A 1 405 ? 5.546 3.882 -23.203 1.00 98.88 405 ALA A O 1
ATOM 3227 N N . LEU A 1 406 ? 4.444 5.831 -23.016 1.00 98.88 406 LEU A N 1
ATOM 3228 C CA . LEU A 1 406 ? 5.277 6.577 -23.961 1.00 98.88 406 LEU A CA 1
ATOM 3229 C C . LEU A 1 406 ? 6.678 6.827 -23.402 1.00 98.88 406 LEU A C 1
ATOM 3231 O O . LEU A 1 406 ? 7.668 6.612 -24.104 1.00 98.88 406 LEU A O 1
ATOM 3235 N N . ARG A 1 407 ? 6.768 7.209 -22.126 1.00 98.19 407 ARG A N 1
ATOM 3236 C CA . ARG A 1 407 ? 8.039 7.439 -21.435 1.00 98.19 407 ARG A CA 1
ATOM 3237 C C . ARG A 1 407 ? 8.898 6.176 -21.374 1.00 98.19 407 ARG A C 1
ATOM 3239 O O . ARG A 1 407 ? 10.081 6.228 -21.694 1.00 98.19 407 ARG A O 1
ATOM 3246 N N . TRP A 1 408 ? 8.309 5.017 -21.069 1.00 98.00 408 TRP A N 1
ATOM 3247 C CA . TRP A 1 408 ? 9.028 3.732 -21.099 1.00 98.00 408 TRP A CA 1
ATOM 3248 C C . TRP A 1 408 ? 9.567 3.352 -22.485 1.00 98.00 408 TRP A C 1
ATOM 3250 O O . TRP A 1 408 ? 10.505 2.565 -22.588 1.00 98.00 408 TRP A O 1
ATOM 3260 N N . GLN A 1 409 ? 9.005 3.924 -23.550 1.00 98.06 409 GLN A N 1
ATOM 3261 C CA . GLN A 1 409 ? 9.478 3.765 -24.926 1.00 98.06 409 GLN A CA 1
ATOM 3262 C C . GLN A 1 409 ? 10.454 4.877 -25.357 1.00 98.06 409 GLN A C 1
ATOM 3264 O O . GLN A 1 409 ? 10.822 4.943 -26.529 1.00 98.06 409 GLN A O 1
ATOM 3269 N N . GLY A 1 410 ? 10.866 5.763 -24.441 1.00 96.38 410 GLY A N 1
ATOM 3270 C CA . GLY A 1 410 ? 11.768 6.885 -24.714 1.00 96.38 410 GLY A CA 1
ATOM 3271 C C . GLY A 1 410 ? 11.133 8.033 -25.507 1.00 96.38 410 GLY A C 1
ATOM 3272 O O . GLY A 1 410 ? 11.850 8.855 -26.075 1.00 96.38 410 GLY A O 1
ATOM 3273 N N . ARG A 1 411 ? 9.797 8.096 -25.585 1.00 98.31 411 ARG A N 1
ATOM 3274 C CA . ARG A 1 411 ? 9.041 9.127 -26.321 1.00 98.31 411 ARG A CA 1
ATOM 3275 C C . ARG A 1 411 ? 8.615 10.259 -25.388 1.00 98.31 411 ARG A C 1
ATOM 3277 O O . ARG A 1 411 ? 7.425 10.530 -25.225 1.00 98.31 411 ARG A O 1
ATOM 3284 N N . ASP A 1 412 ? 9.601 10.911 -24.777 1.00 97.81 412 ASP A N 1
ATOM 3285 C CA . ASP A 1 412 ? 9.386 11.899 -23.713 1.00 97.81 412 ASP A CA 1
ATOM 3286 C C . ASP A 1 412 ? 8.551 13.109 -24.150 1.00 97.81 412 ASP A C 1
ATOM 3288 O O . ASP A 1 412 ? 7.774 13.618 -23.350 1.00 97.81 412 ASP A O 1
ATOM 3292 N N . ASP A 1 413 ? 8.650 13.559 -25.404 1.00 98.38 413 ASP A N 1
ATOM 3293 C CA . ASP A 1 413 ? 7.856 14.697 -25.894 1.00 98.38 413 ASP A CA 1
ATOM 3294 C C . ASP A 1 413 ? 6.355 14.378 -25.925 1.00 98.38 413 ASP A C 1
ATOM 3296 O O . ASP A 1 413 ? 5.546 15.141 -25.402 1.00 98.38 413 ASP A O 1
ATOM 3300 N N . GLU A 1 414 ? 5.975 13.209 -26.442 1.00 98.75 414 GLU A N 1
ATOM 3301 C CA . GLU A 1 414 ? 4.572 12.781 -26.433 1.00 98.75 414 GLU A CA 1
ATOM 3302 C C . GLU A 1 414 ? 4.089 12.429 -25.022 1.00 98.75 414 GLU A C 1
ATOM 3304 O O . GLU A 1 414 ? 2.929 12.676 -24.684 1.00 98.75 414 GLU A O 1
ATOM 3309 N N . ALA A 1 415 ? 4.967 11.858 -24.189 1.00 98.81 415 ALA A N 1
ATOM 3310 C CA . ALA A 1 415 ? 4.654 11.593 -22.791 1.00 98.81 415 ALA A CA 1
ATOM 3311 C C . ALA A 1 415 ? 4.341 12.896 -22.045 1.00 98.81 415 ALA A C 1
ATOM 3313 O O . ALA A 1 415 ? 3.352 12.974 -21.319 1.00 98.81 415 ALA A O 1
ATOM 3314 N N . PHE A 1 416 ? 5.150 13.932 -22.272 1.00 98.75 416 PHE A N 1
ATOM 3315 C CA . PHE A 1 416 ? 4.987 15.257 -21.686 1.00 98.75 416 PHE A CA 1
ATOM 3316 C C . PHE A 1 416 ? 3.635 15.883 -22.060 1.00 98.75 416 PHE A C 1
ATOM 3318 O O . PHE A 1 416 ? 2.914 16.349 -21.178 1.00 98.75 416 PHE A O 1
ATOM 3325 N N . ASP A 1 417 ? 3.230 15.804 -23.330 1.00 98.62 417 ASP A N 1
ATOM 3326 C CA . ASP A 1 417 ? 1.908 16.266 -23.776 1.00 98.62 417 ASP A CA 1
ATOM 3327 C C . ASP A 1 417 ? 0.761 15.481 -23.113 1.00 98.62 417 ASP A C 1
ATOM 3329 O O . ASP A 1 417 ? -0.233 16.065 -22.665 1.00 98.62 417 ASP A O 1
ATOM 3333 N N . ALA A 1 418 ? 0.896 14.154 -23.011 1.00 98.75 418 ALA A N 1
ATOM 3334 C CA . ALA A 1 418 ? -0.104 13.299 -22.377 1.00 98.75 418 ALA A CA 1
ATOM 3335 C C . ALA A 1 418 ? -0.251 13.600 -20.874 1.00 98.75 418 ALA A C 1
ATOM 3337 O O . ALA A 1 418 ? -1.373 13.754 -20.387 1.00 98.75 418 ALA A O 1
ATOM 3338 N N . PHE A 1 419 ? 0.854 13.776 -20.144 1.00 98.81 419 PHE A N 1
ATOM 3339 C CA . PHE A 1 419 ? 0.812 14.162 -18.733 1.00 98.81 419 PHE A CA 1
ATOM 3340 C C . PHE A 1 419 ? 0.210 15.552 -18.532 1.00 98.81 419 PHE A C 1
ATOM 3342 O O . PHE A 1 419 ? -0.635 15.724 -17.652 1.00 98.81 419 PHE A O 1
ATOM 3349 N N . TYR A 1 420 ? 0.555 16.529 -19.378 1.00 98.50 420 TYR A N 1
ATOM 3350 C CA . TYR A 1 420 ? -0.073 17.851 -19.324 1.00 98.50 420 TYR A CA 1
ATOM 3351 C C . TYR A 1 420 ? -1.582 17.782 -19.534 1.00 98.50 420 TYR A C 1
ATOM 3353 O O . TYR A 1 420 ? -2.329 18.548 -18.923 1.00 98.50 420 TYR A O 1
ATOM 3361 N N . LYS A 1 421 ? -2.047 16.851 -20.371 1.00 98.25 421 LYS A N 1
ATOM 3362 C CA . LYS A 1 421 ? -3.475 16.618 -20.539 1.00 98.25 421 LYS A CA 1
ATOM 3363 C C . LYS A 1 421 ? -4.109 15.983 -19.301 1.00 98.25 421 LYS A C 1
ATOM 3365 O O . LYS A 1 421 ? -5.211 16.382 -18.934 1.00 98.25 421 LYS A O 1
ATOM 3370 N N . ALA A 1 422 ? -3.418 15.052 -18.645 1.00 98.44 422 ALA A N 1
ATOM 3371 C CA . ALA A 1 422 ? -3.897 14.387 -17.434 1.00 98.44 422 ALA A CA 1
ATOM 3372 C C . ALA A 1 422 ? -4.064 15.353 -16.245 1.00 98.44 422 ALA A C 1
ATOM 3374 O O . ALA A 1 422 ? -5.075 15.304 -15.546 1.00 98.44 422 ALA A O 1
ATOM 3375 N N . VAL A 1 423 ? -3.130 16.294 -16.044 1.00 98.31 423 VAL A N 1
ATOM 3376 C CA . VAL A 1 423 ? -3.170 17.254 -14.915 1.00 98.31 423 VAL A CA 1
ATOM 3377 C C . VAL A 1 423 ? -4.287 18.305 -15.019 1.00 98.31 423 VAL A C 1
ATOM 3379 O O . VAL A 1 423 ? -4.478 19.118 -14.110 1.00 98.31 423 VAL A O 1
ATOM 3382 N N . TRP A 1 424 ? -5.073 18.303 -16.099 1.00 97.38 424 TRP A N 1
ATOM 3383 C CA . TRP A 1 424 ? -6.311 19.089 -16.157 1.00 97.38 424 TRP A CA 1
ATOM 3384 C C . TRP A 1 424 ? -7.382 18.519 -15.213 1.00 97.38 424 TRP A C 1
ATOM 3386 O O . TRP A 1 424 ? -8.323 19.227 -14.852 1.00 97.38 424 TRP A O 1
ATOM 3396 N N . ASN A 1 425 ? -7.222 17.269 -14.766 1.00 96.25 425 ASN A N 1
ATOM 3397 C CA . ASN A 1 425 ? -8.080 16.598 -13.800 1.00 96.25 425 ASN A CA 1
ATOM 3398 C C . ASN A 1 425 ? -7.409 16.600 -12.418 1.00 96.25 425 ASN A C 1
ATOM 3400 O O . ASN A 1 425 ? -6.294 16.109 -12.265 1.00 96.25 425 ASN A O 1
ATOM 3404 N N . ALA A 1 426 ? -8.102 17.109 -11.392 1.00 96.56 426 ALA A N 1
ATOM 3405 C CA . ALA A 1 426 ? -7.545 17.263 -10.041 1.00 96.56 426 ALA A CA 1
ATOM 3406 C C . ALA A 1 426 ? -6.963 15.962 -9.454 1.00 96.56 426 ALA A C 1
ATOM 3408 O O . ALA A 1 426 ? -5.943 16.011 -8.775 1.00 96.56 426 ALA A O 1
ATOM 3409 N N . ALA A 1 427 ? -7.577 14.813 -9.763 1.00 96.19 427 ALA A N 1
ATOM 3410 C CA . ALA A 1 427 ? -7.147 13.492 -9.298 1.00 96.19 427 ALA A CA 1
ATOM 3411 C C . ALA A 1 427 ? -5.755 13.061 -9.800 1.00 96.19 427 ALA A C 1
ATOM 3413 O O . ALA A 1 427 ? -5.165 12.164 -9.215 1.00 96.19 427 ALA A O 1
ATOM 3414 N N . TRP A 1 428 ? -5.238 13.691 -10.861 1.00 97.56 428 TRP A N 1
ATOM 3415 C CA . TRP A 1 428 ? -3.970 13.330 -11.506 1.00 97.56 428 TRP A CA 1
ATOM 3416 C C . TRP A 1 428 ? -2.925 14.443 -11.433 1.00 97.56 428 TRP A C 1
ATOM 3418 O O . TRP A 1 428 ? -1.872 14.343 -12.058 1.00 97.56 428 TRP A O 1
ATOM 3428 N N . GLN A 1 429 ? -3.208 15.529 -10.709 1.00 98.06 429 GLN A N 1
ATOM 3429 C CA . GLN A 1 429 ? -2.328 16.692 -10.692 1.00 98.06 429 GLN A CA 1
ATOM 3430 C C . GLN A 1 429 ? -1.002 16.422 -9.990 1.00 98.06 429 GLN A C 1
ATOM 3432 O O . GLN A 1 429 ? 0.033 16.774 -10.540 1.00 98.06 429 GLN A O 1
ATOM 3437 N N . ASP A 1 430 ? -1.000 15.812 -8.807 1.00 98.00 430 ASP A N 1
ATOM 3438 C CA . ASP A 1 430 ? 0.245 15.574 -8.074 1.00 98.00 430 ASP A CA 1
ATOM 3439 C C . ASP A 1 430 ? 1.167 14.595 -8.817 1.00 98.00 430 ASP A C 1
ATOM 3441 O O . ASP A 1 430 ? 2.302 14.951 -9.136 1.00 98.00 430 ASP A O 1
ATOM 3445 N N . ALA A 1 431 ? 0.655 13.420 -9.183 1.00 98.44 431 ALA A N 1
ATOM 3446 C CA . ALA A 1 431 ? 1.389 12.402 -9.919 1.00 98.44 431 ALA A CA 1
ATOM 3447 C C . ALA A 1 431 ? 1.798 12.891 -11.318 1.00 98.44 431 ALA A C 1
ATOM 3449 O O . ALA A 1 431 ? 2.932 12.681 -11.744 1.00 98.44 431 ALA A O 1
ATOM 3450 N N . GLY A 1 432 ? 0.907 13.580 -12.038 1.00 98.69 432 GLY A N 1
ATOM 3451 C CA . GLY A 1 432 ? 1.196 14.096 -13.375 1.00 98.69 432 GLY A CA 1
ATOM 3452 C C . GLY A 1 432 ? 2.224 15.229 -13.371 1.00 98.69 432 GLY A C 1
ATOM 3453 O O . GLY A 1 432 ? 3.145 15.208 -14.186 1.00 98.69 432 GLY A O 1
ATOM 3454 N N . TYR A 1 433 ? 2.136 16.188 -12.439 1.00 98.88 433 TYR A N 1
ATOM 3455 C CA . TYR A 1 433 ? 3.156 17.235 -12.307 1.00 98.88 433 TYR A CA 1
ATOM 3456 C C . TYR A 1 433 ? 4.509 16.668 -11.863 1.00 98.88 433 TYR A C 1
ATOM 3458 O O . TYR A 1 433 ? 5.540 17.139 -12.343 1.00 98.88 433 TYR A O 1
ATOM 3466 N N . PHE A 1 434 ? 4.532 15.630 -11.019 1.00 98.88 434 PHE A N 1
ATOM 3467 C CA . PHE A 1 434 ? 5.767 14.921 -10.676 1.00 98.88 434 PHE A CA 1
ATOM 3468 C C . PHE A 1 434 ? 6.420 14.261 -11.903 1.00 98.88 434 PHE A C 1
ATOM 3470 O O . PHE A 1 434 ? 7.619 14.437 -12.130 1.00 98.88 434 PHE A O 1
ATOM 3477 N N . GLU A 1 435 ? 5.647 13.559 -12.737 1.00 98.88 435 GLU A N 1
ATOM 3478 C CA . GLU A 1 435 ? 6.166 12.942 -13.965 1.00 98.88 435 GLU A CA 1
ATOM 3479 C C . GLU A 1 435 ? 6.683 13.992 -14.966 1.00 98.88 435 GLU A C 1
ATOM 3481 O O . GLU A 1 435 ? 7.782 13.833 -15.508 1.00 98.88 435 GLU A O 1
ATOM 3486 N N . LEU A 1 436 ? 5.956 15.106 -15.142 1.00 98.94 436 LEU A N 1
ATOM 3487 C CA . LEU A 1 436 ? 6.400 16.257 -15.941 1.00 98.94 436 LEU A CA 1
ATOM 3488 C C . LEU A 1 436 ? 7.720 16.838 -15.416 1.00 98.94 436 LEU A C 1
ATOM 3490 O O . LEU A 1 436 ? 8.634 17.093 -16.202 1.00 98.94 436 LEU A O 1
ATOM 3494 N N . ALA A 1 437 ? 7.848 17.017 -14.098 1.00 98.88 437 ALA A N 1
ATOM 3495 C CA . ALA A 1 437 ? 9.065 17.530 -13.479 1.00 98.88 437 ALA A CA 1
ATOM 3496 C C . ALA A 1 437 ? 10.263 16.599 -13.694 1.00 98.88 437 ALA A C 1
ATOM 3498 O O . ALA A 1 437 ? 11.372 17.065 -13.954 1.00 98.88 437 ALA A O 1
ATOM 3499 N N . ALA A 1 438 ? 10.056 15.283 -13.623 1.00 98.81 438 ALA A N 1
ATOM 3500 C CA . ALA A 1 438 ? 11.111 14.308 -13.876 1.00 98.81 438 ALA A CA 1
ATOM 3501 C C . ALA A 1 438 ? 11.580 14.329 -15.348 1.00 98.81 438 ALA A C 1
ATOM 3503 O O . ALA A 1 438 ? 12.782 14.212 -15.609 1.00 98.81 438 ALA A O 1
ATOM 3504 N N . ILE A 1 439 ? 10.675 14.561 -16.308 1.00 98.81 439 ILE A N 1
ATOM 3505 C CA . ILE A 1 439 ? 11.045 14.785 -17.719 1.00 98.81 439 ILE A CA 1
ATOM 3506 C C . ILE A 1 439 ? 11.805 16.113 -17.879 1.00 98.81 439 ILE A C 1
ATOM 3508 O O . ILE A 1 439 ? 12.876 16.140 -18.488 1.00 98.81 439 ILE A O 1
ATOM 3512 N N . ALA A 1 440 ? 11.309 17.212 -17.300 1.00 98.81 440 ALA A N 1
ATOM 3513 C CA . ALA A 1 440 ? 11.983 18.515 -17.339 1.00 98.81 440 ALA A CA 1
ATOM 3514 C C . ALA A 1 440 ? 13.397 18.451 -16.725 1.00 98.81 440 ALA A C 1
ATOM 3516 O O . ALA A 1 440 ? 14.353 18.976 -17.300 1.00 98.81 440 ALA A O 1
ATOM 3517 N N . SER A 1 441 ? 13.556 17.719 -15.618 1.00 98.69 441 SER A N 1
ATOM 3518 C CA . SER A 1 441 ? 14.849 17.417 -14.991 1.00 98.69 441 SER A CA 1
ATOM 3519 C C . SER A 1 441 ? 15.788 16.678 -15.949 1.00 98.69 441 SER A C 1
ATOM 3521 O O . SER A 1 441 ? 16.937 17.087 -16.127 1.00 98.69 441 SER A O 1
ATOM 3523 N N . THR A 1 442 ? 15.292 15.648 -16.641 1.00 97.75 442 THR A N 1
ATOM 3524 C CA . THR A 1 442 ? 16.069 14.882 -17.634 1.00 97.75 442 THR A CA 1
ATOM 3525 C C . THR A 1 442 ? 16.536 15.761 -18.802 1.00 97.75 442 THR A C 1
ATOM 3527 O O . THR A 1 442 ? 17.661 15.611 -19.282 1.00 97.75 442 THR A O 1
ATOM 3530 N N . ARG A 1 443 ? 15.720 16.743 -19.210 1.00 96.94 443 ARG A N 1
ATOM 3531 C CA . ARG A 1 443 ? 16.063 17.759 -20.224 1.00 96.94 443 ARG A CA 1
ATOM 3532 C C . ARG A 1 443 ? 17.034 18.840 -19.719 1.00 96.94 443 ARG A C 1
ATOM 3534 O O . ARG A 1 443 ? 17.486 19.665 -20.510 1.00 96.94 443 ARG A O 1
ATOM 3541 N N . GLY A 1 444 ? 17.359 18.861 -18.424 1.00 96.75 444 GLY A N 1
ATOM 3542 C CA . GLY A 1 444 ? 18.185 19.898 -17.797 1.00 96.75 444 GLY A CA 1
ATOM 3543 C C . GLY A 1 444 ? 17.460 21.229 -17.562 1.00 96.75 444 GLY A C 1
ATOM 3544 O O . GLY A 1 444 ? 18.111 22.228 -17.257 1.00 96.75 444 GLY A O 1
ATOM 3545 N N . ALA A 1 445 ? 16.130 21.261 -17.690 1.00 98.19 445 ALA A N 1
ATOM 3546 C CA . ALA A 1 445 ? 15.297 22.438 -17.457 1.00 98.19 445 ALA A CA 1
ATOM 3547 C C . ALA A 1 445 ? 14.976 22.587 -15.957 1.00 98.19 445 ALA A C 1
ATOM 3549 O O . ALA A 1 445 ? 13.842 22.394 -15.521 1.00 98.19 445 ALA A O 1
ATOM 3550 N N . THR A 1 446 ? 15.996 22.897 -15.149 1.00 98.12 446 THR A N 1
ATOM 3551 C CA . THR A 1 446 ? 15.904 22.904 -13.676 1.00 98.12 446 THR A CA 1
ATOM 3552 C C . THR A 1 446 ? 14.808 23.825 -13.134 1.00 98.12 446 THR A C 1
ATOM 3554 O O . THR A 1 446 ? 14.068 23.412 -12.246 1.00 98.12 446 THR A O 1
ATOM 3557 N N . ASP A 1 447 ? 14.673 25.044 -13.664 1.00 98.31 447 ASP A N 1
ATOM 3558 C CA . ASP A 1 447 ? 13.678 26.009 -13.168 1.00 98.31 447 ASP A CA 1
ATOM 3559 C C . ASP A 1 447 ? 12.240 25.546 -13.453 1.00 98.31 447 ASP A C 1
ATOM 3561 O O . ASP A 1 447 ? 11.372 25.645 -12.588 1.00 98.31 447 ASP A O 1
ATOM 3565 N N . GLU A 1 448 ? 11.995 24.977 -14.639 1.00 98.69 448 GLU A N 1
ATOM 3566 C CA . GLU A 1 448 ? 10.697 24.391 -14.996 1.00 98.69 448 GLU A CA 1
ATOM 3567 C C . GLU A 1 448 ? 10.385 23.172 -14.122 1.00 98.69 448 GLU A C 1
ATOM 3569 O O . GLU A 1 448 ? 9.273 23.037 -13.616 1.00 98.69 448 GLU A O 1
ATOM 3574 N N . ALA A 1 449 ? 11.376 22.306 -13.891 1.00 98.88 449 ALA A N 1
ATOM 3575 C CA . ALA A 1 449 ? 11.218 21.154 -13.015 1.00 98.88 449 ALA A CA 1
ATOM 3576 C C . ALA A 1 449 ? 10.864 21.574 -11.579 1.00 98.88 449 ALA A C 1
ATOM 3578 O O . ALA A 1 449 ? 9.983 20.968 -10.974 1.00 98.88 449 ALA A O 1
ATOM 3579 N N . LEU A 1 450 ? 11.497 22.622 -11.038 1.00 98.88 450 LEU A N 1
ATOM 3580 C CA . LEU A 1 450 ? 11.175 23.148 -9.708 1.00 98.88 450 LEU A CA 1
ATOM 3581 C C . LEU A 1 450 ? 9.756 23.743 -9.641 1.00 98.88 450 LEU A C 1
ATOM 3583 O O . LEU A 1 450 ? 9.044 23.432 -8.689 1.00 98.88 450 LEU A O 1
ATOM 3587 N N . ASP A 1 451 ? 9.309 24.505 -10.651 1.00 98.81 451 ASP A N 1
ATOM 3588 C CA . ASP A 1 451 ? 7.921 25.010 -10.719 1.00 98.81 451 ASP A CA 1
ATOM 3589 C C . ASP A 1 451 ? 6.902 23.860 -10.737 1.00 98.81 451 ASP A C 1
ATOM 3591 O O . ASP A 1 451 ? 5.925 23.860 -9.986 1.00 98.81 451 ASP A O 1
ATOM 3595 N N . LEU A 1 452 ? 7.148 22.834 -11.554 1.00 98.94 452 LEU A N 1
ATOM 3596 C CA . LEU A 1 452 ? 6.288 21.653 -11.636 1.00 98.94 452 LEU A CA 1
ATOM 3597 C C . LEU A 1 452 ? 6.247 20.877 -10.309 1.00 98.94 452 LEU A C 1
ATOM 3599 O O . LEU A 1 452 ? 5.181 20.415 -9.901 1.00 98.94 452 LEU A O 1
ATOM 3603 N N . LEU A 1 453 ? 7.372 20.772 -9.597 1.00 98.88 453 LEU A N 1
ATOM 3604 C CA . LEU A 1 453 ? 7.420 20.144 -8.273 1.00 98.88 453 LEU A CA 1
ATOM 3605 C C . LEU A 1 453 ? 6.647 20.938 -7.227 1.00 98.88 453 LEU A C 1
ATOM 3607 O O . LEU A 1 453 ? 5.945 20.334 -6.416 1.00 98.88 453 LEU A O 1
ATOM 3611 N N . ASP A 1 454 ? 6.733 22.266 -7.252 1.00 98.69 454 ASP A N 1
ATOM 3612 C CA . ASP A 1 454 ? 5.948 23.114 -6.358 1.00 98.69 454 ASP A CA 1
ATOM 3613 C C . ASP A 1 454 ? 4.440 22.923 -6.630 1.00 98.69 454 ASP A C 1
ATOM 3615 O O . ASP A 1 454 ? 3.673 22.711 -5.690 1.00 98.69 454 ASP A O 1
ATOM 3619 N N . ARG A 1 455 ? 4.010 22.821 -7.900 1.00 98.75 455 ARG A N 1
ATOM 3620 C CA . ARG A 1 455 ? 2.612 22.482 -8.251 1.00 98.75 455 ARG A CA 1
ATOM 3621 C C . ARG A 1 455 ? 2.185 21.095 -7.773 1.00 98.75 455 ARG A C 1
ATOM 3623 O O . ARG A 1 455 ? 1.052 20.934 -7.316 1.00 98.75 455 ARG A O 1
ATOM 3630 N N . ALA A 1 456 ? 3.061 20.094 -7.873 1.00 98.69 456 ALA A N 1
ATOM 3631 C CA . ALA A 1 456 ? 2.787 18.756 -7.352 1.00 98.69 456 ALA A CA 1
ATOM 3632 C C . ALA A 1 456 ? 2.595 18.792 -5.825 1.00 98.69 456 ALA A C 1
ATOM 3634 O O . ALA A 1 456 ? 1.621 18.252 -5.297 1.00 98.69 456 ALA A O 1
ATOM 3635 N N . LEU A 1 457 ? 3.482 19.494 -5.113 1.00 98.50 457 LEU A N 1
ATOM 3636 C CA . LEU A 1 457 ? 3.458 19.617 -3.654 1.00 98.50 457 LEU A CA 1
ATOM 3637 C C . LEU A 1 457 ? 2.304 20.491 -3.137 1.00 98.50 457 LEU A C 1
ATOM 3639 O O . LEU A 1 457 ? 1.797 20.231 -2.044 1.00 98.50 457 LEU A O 1
ATOM 3643 N N . ASP A 1 458 ? 1.835 21.458 -3.926 1.00 98.19 458 ASP A N 1
ATOM 3644 C CA . ASP A 1 458 ? 0.626 22.240 -3.646 1.00 98.19 458 ASP A CA 1
ATOM 3645 C C . ASP A 1 458 ? -0.641 21.377 -3.638 1.00 98.19 458 ASP A C 1
ATOM 3647 O O . ASP A 1 458 ? -1.625 21.717 -2.979 1.00 98.19 458 ASP A O 1
ATOM 3651 N N . ARG A 1 459 ? -0.655 20.281 -4.407 1.00 98.00 459 ARG A N 1
ATOM 3652 C CA . ARG A 1 459 ? -1.770 19.321 -4.437 1.00 98.00 459 ARG A CA 1
ATOM 3653 C C . ARG A 1 459 ? -1.587 18.203 -3.423 1.00 98.00 459 ARG A C 1
ATOM 3655 O O . ARG A 1 459 ? -2.549 17.804 -2.773 1.00 98.00 459 ARG A O 1
ATOM 3662 N N . ASN A 1 460 ? -0.351 17.747 -3.246 1.00 97.88 460 ASN A N 1
ATOM 3663 C CA . ASN A 1 460 ? 0.007 16.703 -2.303 1.00 97.88 460 ASN A CA 1
ATOM 3664 C C . ASN A 1 460 ? 1.333 17.034 -1.609 1.00 97.88 460 ASN A C 1
ATOM 3666 O O . ASN A 1 460 ? 2.421 16.624 -2.018 1.00 97.88 460 ASN A O 1
ATOM 3670 N N . ARG A 1 461 ? 1.237 17.723 -0.465 1.00 96.88 461 ARG A N 1
ATOM 3671 C CA . ARG A 1 461 ? 2.396 18.099 0.365 1.00 96.88 461 ARG A CA 1
ATOM 3672 C C . ARG A 1 461 ? 3.217 16.889 0.834 1.00 96.88 461 ARG A C 1
ATOM 3674 O O . ARG A 1 461 ? 4.355 17.065 1.281 1.00 96.88 461 ARG A O 1
ATOM 3681 N N . ARG A 1 462 ? 2.637 15.685 0.795 1.00 96.75 462 ARG A N 1
ATOM 3682 C CA . ARG A 1 462 ? 3.242 14.418 1.222 1.00 96.75 462 ARG A CA 1
ATOM 3683 C C . ARG A 1 462 ? 3.628 13.518 0.044 1.00 96.75 462 ARG A C 1
ATOM 3685 O O . ARG A 1 462 ? 3.899 12.342 0.252 1.00 96.75 462 ARG A O 1
ATOM 3692 N N . HIS A 1 463 ? 3.735 14.071 -1.163 1.00 98.19 463 HIS A N 1
ATOM 3693 C CA . HIS A 1 463 ? 4.341 13.373 -2.287 1.00 98.19 463 HIS A CA 1
ATOM 3694 C C . HIS A 1 463 ? 5.861 13.284 -2.076 1.00 98.19 463 HIS A C 1
ATOM 3696 O O . HIS A 1 463 ? 6.628 14.170 -2.460 1.00 98.19 463 HIS A O 1
ATOM 3702 N N . HIS A 1 464 ? 6.320 12.206 -1.440 1.00 97.56 464 HIS A N 1
ATOM 3703 C CA . HIS A 1 464 ? 7.715 12.094 -0.999 1.00 97.56 464 HIS A CA 1
ATOM 3704 C C . HIS A 1 464 ? 8.723 12.037 -2.156 1.00 97.56 464 HIS A C 1
ATOM 3706 O O . HIS A 1 464 ? 9.792 12.634 -2.055 1.00 97.56 464 HIS A O 1
ATOM 3712 N N . GLY A 1 465 ? 8.349 11.441 -3.296 1.00 97.75 465 GLY A N 1
ATOM 3713 C CA . GLY A 1 465 ? 9.172 11.462 -4.515 1.00 97.75 465 GLY A CA 1
ATOM 3714 C C . GLY A 1 465 ? 9.429 12.881 -5.043 1.00 97.75 465 GLY A C 1
ATOM 3715 O O . GLY A 1 465 ? 10.563 13.230 -5.365 1.00 97.75 465 GLY A O 1
ATOM 3716 N N . ALA A 1 466 ? 8.407 13.746 -5.042 1.00 98.62 466 ALA A N 1
ATOM 3717 C CA . ALA A 1 466 ? 8.544 15.149 -5.425 1.00 98.62 466 ALA A CA 1
ATOM 3718 C C . ALA A 1 466 ? 9.438 15.921 -4.440 1.00 98.62 466 ALA A C 1
ATOM 3720 O O . ALA A 1 466 ? 10.256 16.740 -4.857 1.00 98.62 466 ALA A O 1
ATOM 3721 N N . ARG A 1 467 ? 9.352 15.623 -3.135 1.00 98.62 467 ARG A N 1
ATOM 3722 C CA . ARG A 1 467 ? 10.250 16.215 -2.127 1.00 98.62 467 ARG A CA 1
ATOM 3723 C C . ARG A 1 467 ? 11.707 15.833 -2.354 1.00 98.62 467 ARG A C 1
ATOM 3725 O O . ARG A 1 467 ? 12.565 16.712 -2.294 1.00 98.62 467 ARG A O 1
ATOM 3732 N N . LEU A 1 468 ? 11.973 14.554 -2.631 1.00 98.62 468 LEU A N 1
ATOM 3733 C CA . LEU A 1 468 ? 13.313 14.083 -2.969 1.00 98.62 468 LEU A CA 1
ATOM 3734 C C . LEU A 1 468 ? 13.856 14.812 -4.198 1.00 98.62 468 LEU A C 1
ATOM 3736 O O . LEU A 1 468 ? 14.931 15.406 -4.128 1.00 98.62 468 LEU A O 1
ATOM 3740 N N . LEU A 1 469 ? 13.102 14.807 -5.301 1.00 98.81 469 LEU A N 1
ATOM 3741 C CA . LEU A 1 469 ? 13.564 15.418 -6.543 1.00 98.81 469 LEU A CA 1
ATOM 3742 C C . LEU A 1 469 ? 13.811 16.923 -6.368 1.00 98.81 469 LEU A C 1
ATOM 3744 O O . LEU A 1 469 ? 14.823 17.442 -6.834 1.00 98.81 469 LEU A O 1
ATOM 3748 N N . ARG A 1 470 ? 12.949 17.617 -5.618 1.00 98.81 470 ARG A N 1
ATOM 3749 C CA . ARG A 1 470 ? 13.123 19.041 -5.307 1.00 98.81 470 ARG A CA 1
ATOM 3750 C C . ARG A 1 470 ? 14.410 19.298 -4.525 1.00 98.81 470 ARG A C 1
ATOM 3752 O O . ARG A 1 470 ? 15.172 20.186 -4.898 1.00 98.81 470 ARG A O 1
ATOM 3759 N N . ALA A 1 471 ? 14.678 18.521 -3.474 1.00 98.69 471 ALA A N 1
ATOM 3760 C CA . ALA A 1 471 ? 15.913 18.635 -2.698 1.00 98.69 471 ALA A CA 1
ATOM 3761 C C . ALA A 1 471 ? 17.162 18.410 -3.571 1.00 98.69 471 ALA A C 1
ATOM 3763 O O . ALA A 1 471 ? 18.084 19.231 -3.552 1.00 98.69 471 ALA A O 1
ATOM 3764 N N . ALA A 1 472 ? 17.147 17.359 -4.394 1.00 98.75 472 ALA A N 1
ATOM 3765 C CA . ALA A 1 472 ? 18.249 17.023 -5.290 1.00 98.75 472 ALA A CA 1
ATOM 3766 C C . ALA A 1 472 ? 18.513 18.122 -6.336 1.00 98.75 472 ALA A C 1
ATOM 3768 O O . ALA A 1 472 ? 19.662 18.515 -6.553 1.00 98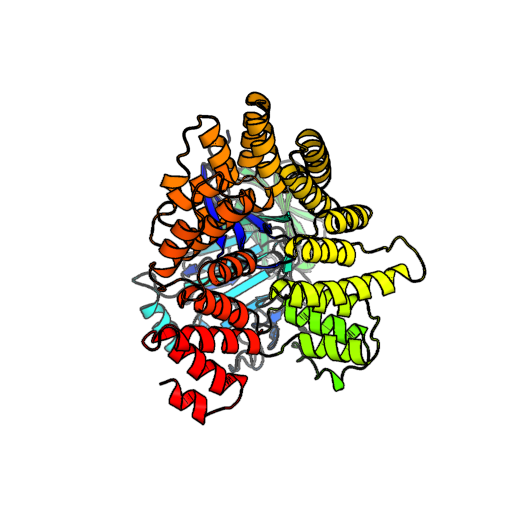.75 472 ALA A O 1
ATOM 3769 N N . LEU A 1 473 ? 17.461 18.670 -6.955 1.00 98.81 473 LEU A N 1
ATOM 3770 C CA . LEU A 1 473 ? 17.585 19.749 -7.938 1.00 98.81 473 LEU A CA 1
ATOM 3771 C C . LEU A 1 473 ? 18.086 21.055 -7.317 1.00 98.81 473 LEU A C 1
ATOM 3773 O O . LEU A 1 473 ? 18.971 21.690 -7.890 1.00 98.81 473 LEU A O 1
ATOM 3777 N N . LEU A 1 474 ? 17.604 21.428 -6.127 1.00 98.75 474 LEU A N 1
ATOM 3778 C CA . LEU A 1 474 ? 18.097 22.605 -5.401 1.00 98.75 474 LEU A CA 1
ATOM 3779 C C . LEU A 1 474 ? 19.589 22.477 -5.068 1.00 98.75 474 LEU A C 1
ATOM 3781 O O . LEU A 1 474 ? 20.350 23.424 -5.283 1.00 98.75 474 LEU A O 1
ATOM 3785 N N . ARG A 1 475 ? 20.032 21.297 -4.608 1.00 98.31 475 ARG A N 1
ATOM 3786 C CA . ARG A 1 475 ? 21.457 21.023 -4.369 1.00 98.31 475 ARG A CA 1
ATOM 3787 C C . ARG A 1 475 ? 22.258 21.160 -5.661 1.00 98.31 475 ARG A C 1
ATOM 3789 O O . ARG A 1 475 ? 23.269 21.861 -5.680 1.00 98.31 475 ARG A O 1
ATOM 3796 N N . ARG A 1 476 ? 21.810 20.533 -6.754 1.00 97.19 476 ARG A N 1
ATOM 3797 C CA . ARG A 1 476 ? 22.495 20.600 -8.058 1.00 97.19 476 ARG A CA 1
ATOM 3798 C C . ARG A 1 476 ? 22.535 22.013 -8.646 1.00 97.19 476 ARG A C 1
ATOM 3800 O O . ARG A 1 476 ? 23.502 22.343 -9.325 1.00 97.19 476 ARG A O 1
ATOM 3807 N N . ALA A 1 477 ? 21.543 22.850 -8.349 1.00 97.38 477 ALA A N 1
ATOM 3808 C CA . ALA A 1 477 ? 21.510 24.264 -8.722 1.00 97.38 477 ALA A CA 1
ATOM 3809 C C . ALA A 1 477 ? 22.415 25.158 -7.847 1.00 97.38 477 ALA A C 1
ATOM 3811 O O . ALA A 1 477 ? 22.477 26.368 -8.058 1.00 97.38 477 ALA A O 1
ATOM 3812 N N . GLY A 1 478 ? 23.104 24.598 -6.846 1.00 97.25 478 GLY A N 1
ATOM 3813 C CA . GLY A 1 478 ? 23.956 25.353 -5.926 1.00 97.25 478 GLY A CA 1
ATOM 3814 C C . GLY A 1 478 ? 23.200 26.038 -4.781 1.00 97.25 478 GLY A C 1
ATOM 3815 O O . GLY A 1 478 ? 23.811 26.736 -3.971 1.00 97.25 478 GLY A O 1
ATOM 3816 N N . GLN A 1 479 ? 21.884 25.837 -4.671 1.00 98.06 479 GLN A N 1
ATOM 3817 C CA . GLN A 1 479 ? 21.024 26.471 -3.669 1.00 98.06 479 GLN A CA 1
ATOM 3818 C C . GLN A 1 479 ? 21.023 25.684 -2.347 1.00 98.06 479 GLN A C 1
ATOM 3820 O O . GLN A 1 479 ? 19.988 25.214 -1.876 1.00 98.06 479 GLN A O 1
ATOM 3825 N N . MET A 1 480 ? 22.198 25.543 -1.727 1.00 97.56 480 MET A N 1
ATOM 3826 C CA . MET A 1 480 ? 22.415 24.629 -0.591 1.00 97.56 480 MET A CA 1
ATOM 3827 C C . MET A 1 480 ? 21.506 24.901 0.615 1.00 97.56 480 MET A C 1
ATOM 3829 O O . MET A 1 480 ? 21.007 23.963 1.230 1.00 97.56 480 MET A O 1
ATOM 3833 N N . GLY A 1 481 ? 21.246 26.174 0.936 1.00 97.88 481 GLY A N 1
ATOM 3834 C CA . GLY A 1 481 ? 20.348 26.534 2.039 1.00 97.88 481 GLY A CA 1
ATOM 3835 C C . GLY A 1 481 ? 18.907 26.074 1.798 1.00 97.88 481 GLY A C 1
ATOM 3836 O O . GLY A 1 481 ? 18.293 25.476 2.677 1.00 97.88 481 GLY A O 1
ATOM 3837 N N . ALA A 1 482 ? 18.390 26.285 0.584 1.00 98.31 482 ALA A N 1
ATOM 3838 C CA . ALA A 1 482 ? 17.052 25.833 0.203 1.00 98.31 482 ALA A CA 1
ATOM 3839 C C . ALA A 1 482 ? 16.964 24.300 0.141 1.00 98.31 482 ALA A C 1
ATOM 3841 O O . ALA A 1 482 ? 15.955 23.730 0.553 1.00 98.31 482 ALA A O 1
ATOM 3842 N N . ALA A 1 483 ? 18.029 23.635 -0.320 1.00 98.56 483 ALA A N 1
ATOM 3843 C CA . ALA A 1 483 ? 18.119 22.178 -0.326 1.00 98.56 483 ALA A CA 1
ATOM 3844 C C . ALA A 1 483 ? 18.074 21.597 1.099 1.00 98.56 483 ALA A C 1
ATOM 3846 O O . ALA A 1 483 ? 17.294 20.681 1.345 1.00 98.56 483 ALA A O 1
ATOM 3847 N N . SER A 1 484 ? 18.828 22.165 2.051 1.00 98.00 484 SER A N 1
ATOM 3848 C CA . SER A 1 484 ? 18.806 21.727 3.459 1.00 98.00 484 SER A CA 1
ATOM 3849 C C . SER A 1 484 ? 17.411 21.852 4.069 1.00 98.00 484 SER A C 1
ATOM 3851 O O . SER A 1 484 ? 16.919 20.902 4.671 1.00 98.00 484 SER A O 1
ATOM 3853 N N . ILE A 1 485 ? 16.734 22.984 3.839 1.00 98.19 485 ILE A N 1
ATOM 3854 C CA . ILE A 1 485 ? 15.357 23.196 4.308 1.00 98.19 485 ILE A CA 1
ATOM 3855 C C . ILE A 1 485 ? 14.414 22.148 3.700 1.00 98.19 485 ILE A C 1
ATOM 3857 O O . ILE A 1 485 ? 13.640 21.523 4.421 1.00 98.19 485 ILE A O 1
ATOM 3861 N N . ALA A 1 486 ? 14.501 21.902 2.388 1.00 98.31 486 ALA A N 1
ATOM 3862 C CA . ALA A 1 486 ? 13.663 20.908 1.717 1.00 98.31 486 ALA A CA 1
ATOM 3863 C C . ALA A 1 486 ? 13.870 19.488 2.279 1.00 98.31 486 ALA A C 1
ATOM 3865 O O . ALA A 1 486 ? 12.899 18.746 2.461 1.00 98.31 486 ALA A O 1
ATOM 3866 N N . VAL A 1 487 ? 15.121 19.124 2.586 1.00 98.38 487 VAL A N 1
ATOM 3867 C CA . VAL A 1 487 ? 15.477 17.851 3.226 1.00 98.38 487 VAL A CA 1
ATOM 3868 C C . VAL A 1 487 ? 14.893 17.760 4.634 1.00 98.38 487 VAL A C 1
ATOM 3870 O O . VAL A 1 487 ? 14.240 16.768 4.954 1.00 98.38 487 VAL A O 1
ATOM 3873 N N . GLU A 1 488 ? 15.071 18.789 5.462 1.00 97.75 488 GLU A N 1
ATOM 3874 C CA . GLU A 1 488 ? 14.545 18.835 6.832 1.00 97.75 488 GLU A CA 1
ATOM 3875 C C . GLU A 1 488 ? 13.017 18.711 6.865 1.00 97.75 488 GLU A C 1
ATOM 3877 O O . GLU A 1 488 ? 12.472 17.915 7.633 1.00 97.75 488 GLU A O 1
ATOM 3882 N N . GLU A 1 489 ? 12.314 19.431 5.989 1.00 97.75 489 GLU A N 1
ATOM 3883 C CA . GLU A 1 489 ? 10.859 19.339 5.870 1.00 97.75 489 GLU A CA 1
ATOM 3884 C C . GLU A 1 489 ? 10.384 17.944 5.451 1.00 97.75 489 GLU A C 1
ATOM 3886 O O . GLU A 1 489 ? 9.355 17.465 5.934 1.00 97.75 489 GLU A O 1
ATOM 3891 N N . GLY A 1 490 ? 11.104 17.294 4.531 1.00 97.75 490 GLY A N 1
ATOM 3892 C CA . GLY A 1 490 ? 10.778 15.943 4.090 1.00 97.75 490 GLY A CA 1
ATOM 3893 C C . GLY A 1 490 ? 11.039 14.898 5.177 1.00 97.75 490 GLY A C 1
ATOM 3894 O O . GLY A 1 490 ? 10.159 14.088 5.466 1.00 97.75 490 GLY A O 1
ATOM 3895 N N . LEU A 1 491 ? 12.188 14.968 5.856 1.00 96.88 491 LEU A N 1
ATOM 3896 C CA . LEU A 1 491 ? 12.532 14.059 6.956 1.00 96.88 491 LEU A CA 1
ATOM 3897 C C . LEU A 1 491 ? 11.641 14.253 8.193 1.00 96.88 491 LEU A C 1
ATOM 3899 O O . LEU A 1 491 ? 11.427 13.309 8.952 1.00 96.88 491 LEU A O 1
ATOM 3903 N N . ALA A 1 492 ? 11.059 15.441 8.382 1.00 96.12 492 ALA A N 1
ATOM 3904 C CA . ALA A 1 492 ? 10.040 15.668 9.404 1.00 96.12 492 ALA A CA 1
ATOM 3905 C C . ALA A 1 492 ? 8.725 14.912 9.123 1.00 96.12 492 ALA A C 1
ATOM 3907 O O . ALA A 1 492 ? 7.973 14.619 10.056 1.00 96.12 492 ALA A O 1
ATOM 3908 N N . LEU A 1 493 ? 8.430 14.595 7.857 1.00 96.00 493 LEU A N 1
ATOM 3909 C CA . LEU A 1 493 ? 7.275 13.779 7.465 1.00 96.00 493 LEU A CA 1
ATOM 3910 C C . LEU A 1 493 ? 7.604 12.287 7.446 1.00 96.00 493 LEU A C 1
ATOM 3912 O O . LEU A 1 493 ? 6.750 11.473 7.805 1.00 96.00 493 LEU A O 1
ATOM 3916 N N . ASP A 1 494 ? 8.817 11.945 7.022 1.00 96.50 494 ASP A N 1
ATOM 3917 C CA . ASP A 1 494 ? 9.296 10.577 6.884 1.00 96.50 494 ASP A CA 1
ATOM 3918 C C . ASP A 1 494 ? 10.778 10.479 7.304 1.00 96.50 494 ASP A C 1
ATOM 3920 O O . ASP A 1 494 ? 11.680 10.686 6.486 1.00 96.50 494 ASP A O 1
ATOM 3924 N N . PRO A 1 495 ? 11.055 10.148 8.579 1.00 94.94 495 PRO A N 1
ATOM 3925 C CA . PRO A 1 495 ? 12.415 10.120 9.116 1.00 94.94 495 PRO A CA 1
ATOM 3926 C C . PRO A 1 495 ? 13.287 9.000 8.535 1.00 94.94 495 PRO A C 1
ATOM 3928 O O . PRO A 1 495 ? 14.499 9.013 8.735 1.00 94.94 495 PRO A O 1
ATOM 3931 N N . LEU A 1 496 ? 12.694 8.032 7.826 1.00 94.38 496 LEU A N 1
ATOM 3932 C CA . LEU A 1 496 ? 13.401 6.936 7.159 1.00 94.38 496 LEU A CA 1
ATOM 3933 C C . LEU A 1 496 ? 13.278 7.044 5.633 1.00 94.38 496 LEU A C 1
ATOM 3935 O O . LEU A 1 496 ? 13.258 6.037 4.921 1.00 94.38 496 LEU A O 1
ATOM 3939 N N . HIS A 1 497 ? 13.147 8.258 5.092 1.00 95.62 497 HIS A N 1
ATOM 3940 C CA . HIS A 1 497 ? 13.186 8.473 3.650 1.00 95.62 497 HIS A CA 1
ATOM 3941 C C . HIS A 1 497 ? 14.625 8.390 3.130 1.00 95.62 497 HIS A C 1
ATOM 3943 O O . HIS A 1 497 ? 15.353 9.381 3.116 1.00 95.62 497 HIS A O 1
ATOM 3949 N N . TYR A 1 498 ? 15.034 7.208 2.665 1.00 94.56 498 TYR A N 1
ATOM 3950 C CA . TYR A 1 498 ? 16.426 6.913 2.305 1.00 94.56 498 TYR A CA 1
ATOM 3951 C C . TYR A 1 498 ? 17.032 7.878 1.276 1.00 94.56 498 TYR A C 1
ATOM 3953 O O . TYR A 1 498 ? 18.166 8.309 1.465 1.00 94.56 498 TYR A O 1
ATOM 3961 N N . GLY A 1 499 ? 16.273 8.307 0.260 1.00 95.81 499 GLY A N 1
ATOM 3962 C CA . GLY A 1 499 ? 16.748 9.327 -0.684 1.00 95.81 499 GLY A CA 1
ATOM 3963 C C . GLY A 1 499 ? 16.999 10.697 -0.038 1.00 95.81 499 GLY A C 1
ATOM 3964 O O . GLY A 1 499 ? 17.984 11.352 -0.347 1.00 95.81 499 GLY A O 1
ATOM 3965 N N . LEU A 1 500 ? 16.171 11.119 0.926 1.00 97.06 500 LEU A N 1
ATOM 3966 C CA . LEU A 1 500 ? 16.344 12.409 1.604 1.00 97.06 500 LEU A CA 1
ATOM 3967 C C . LEU A 1 500 ? 17.463 12.341 2.645 1.00 97.06 500 LEU A C 1
ATOM 3969 O O . LEU A 1 500 ? 18.193 13.310 2.816 1.00 97.06 500 LEU A O 1
ATOM 3973 N N . LEU A 1 501 ? 17.637 11.193 3.307 1.00 95.75 501 LEU A N 1
ATOM 3974 C CA . LEU A 1 501 ? 18.811 10.929 4.142 1.00 95.75 501 LEU A CA 1
ATOM 3975 C C . LEU A 1 501 ? 20.098 10.966 3.303 1.00 95.75 501 LEU A C 1
ATOM 3977 O O . LEU A 1 501 ? 21.128 11.445 3.772 1.00 95.75 501 LEU A O 1
ATOM 3981 N N . TYR A 1 502 ? 20.042 10.499 2.053 1.00 95.81 502 TYR A N 1
ATOM 3982 C CA . TYR A 1 502 ? 21.180 10.549 1.144 1.00 95.81 502 TYR A CA 1
ATOM 3983 C C . TYR A 1 502 ? 21.451 11.980 0.662 1.00 95.81 502 TYR A C 1
ATOM 3985 O O . TYR A 1 502 ? 22.593 12.425 0.701 1.00 95.81 502 TYR A O 1
ATOM 3993 N N . GLU A 1 503 ? 20.420 12.761 0.332 1.00 97.25 503 GLU A N 1
ATOM 3994 C CA . GLU A 1 503 ? 20.578 14.201 0.078 1.00 97.25 503 GLU A CA 1
ATOM 3995 C C . GLU A 1 503 ? 21.149 14.943 1.299 1.00 97.25 503 GLU A C 1
ATOM 3997 O O . GLU A 1 503 ? 22.043 15.777 1.150 1.00 97.25 503 GLU A O 1
ATOM 4002 N N . GLN A 1 504 ? 20.718 14.595 2.519 1.00 96.00 504 GLN A N 1
ATOM 4003 C CA . GLN A 1 504 ? 21.295 15.133 3.754 1.00 96.00 504 GLN A CA 1
ATOM 4004 C C . GLN A 1 504 ? 22.796 14.829 3.849 1.00 96.00 504 GLN A C 1
ATOM 4006 O O . GLN A 1 504 ? 23.580 15.709 4.207 1.00 96.00 504 GLN A O 1
ATOM 4011 N N . HIS A 1 505 ? 23.205 13.603 3.512 1.00 92.81 505 HIS A N 1
ATOM 4012 C CA . HIS A 1 505 ? 24.610 13.204 3.464 1.00 92.81 505 HIS A CA 1
ATOM 4013 C C . HIS A 1 505 ? 25.408 14.033 2.451 1.00 92.81 505 HIS A C 1
ATOM 4015 O O . HIS A 1 505 ? 26.463 14.572 2.786 1.00 92.81 505 HIS A O 1
ATOM 4021 N N . LEU A 1 506 ? 24.883 14.196 1.232 1.00 93.44 506 LEU A N 1
ATOM 4022 C CA . LEU A 1 506 ? 25.526 14.977 0.169 1.00 93.44 506 LEU A CA 1
ATOM 4023 C C . LEU A 1 506 ? 25.669 16.469 0.520 1.00 93.44 506 LEU A C 1
ATOM 4025 O O . LEU A 1 506 ? 26.567 17.134 0.006 1.00 93.44 506 LEU A O 1
ATOM 4029 N N . LEU A 1 507 ? 24.824 16.991 1.413 1.00 94.25 507 LEU A N 1
ATOM 4030 C CA . LEU A 1 507 ? 24.910 18.350 1.961 1.00 94.25 507 LEU A CA 1
ATOM 4031 C C . LEU A 1 507 ? 25.875 18.474 3.161 1.00 94.25 507 LEU A C 1
ATOM 4033 O O . LEU A 1 507 ? 25.976 19.546 3.756 1.00 94.25 507 LEU A O 1
ATOM 4037 N N . GLY A 1 508 ? 26.601 17.408 3.516 1.00 87.88 508 GLY A N 1
ATOM 4038 C CA . GLY A 1 508 ? 27.557 17.383 4.631 1.00 87.88 508 GLY A CA 1
ATOM 4039 C C . GLY A 1 508 ? 26.973 16.898 5.963 1.00 87.88 508 GLY A C 1
ATOM 4040 O O . GLY A 1 508 ? 27.605 17.063 7.007 1.00 87.88 508 GLY A O 1
ATOM 4041 N N . GLY A 1 509 ? 25.774 16.312 5.950 1.00 79.75 509 GLY A N 1
ATOM 4042 C CA . GLY A 1 509 ? 25.135 15.712 7.118 1.00 79.75 509 GLY A CA 1
ATOM 4043 C C . GLY A 1 509 ? 25.746 14.371 7.540 1.00 79.75 509 GLY A C 1
ATOM 4044 O O . GLY A 1 509 ? 26.401 13.671 6.769 1.00 79.75 509 GLY A O 1
ATOM 4045 N N . ALA A 1 510 ? 25.498 13.994 8.796 1.00 70.88 510 ALA A N 1
ATOM 4046 C CA . ALA A 1 510 ? 26.153 12.857 9.445 1.00 70.88 510 ALA A CA 1
ATOM 4047 C C . ALA A 1 510 ? 25.612 11.468 9.054 1.00 70.88 510 ALA A C 1
ATOM 4049 O O . ALA A 1 510 ? 26.213 10.480 9.463 1.00 70.88 510 ALA A O 1
ATOM 4050 N N . ALA A 1 511 ? 24.497 11.358 8.321 1.00 69.75 511 ALA A N 1
ATOM 4051 C CA . ALA A 1 511 ? 23.876 10.072 7.987 1.00 69.75 511 ALA A CA 1
ATOM 4052 C C . ALA A 1 511 ? 24.651 9.351 6.864 1.00 69.75 511 ALA A C 1
ATOM 4054 O O . ALA A 1 511 ? 24.602 9.805 5.724 1.00 69.75 511 ALA A O 1
ATOM 4055 N N . PRO A 1 512 ? 25.347 8.225 7.110 1.00 75.69 512 PRO A N 1
ATOM 4056 C CA . PRO A 1 512 ? 26.065 7.520 6.058 1.00 75.69 512 PRO A CA 1
ATOM 4057 C C . PRO A 1 512 ? 25.124 6.497 5.411 1.00 75.69 512 PRO A C 1
ATOM 4059 O O . PRO A 1 512 ? 25.221 5.307 5.696 1.00 75.69 512 PRO A O 1
ATOM 4062 N N . VAL A 1 513 ? 24.182 6.947 4.572 1.00 80.31 513 VAL A N 1
ATOM 4063 C CA . VAL A 1 513 ? 23.154 6.068 3.967 1.00 80.31 513 VAL A CA 1
ATOM 4064 C C . VAL A 1 513 ? 23.732 4.795 3.333 1.00 80.31 513 VAL A C 1
ATOM 4066 O O . VAL A 1 513 ? 23.201 3.727 3.635 1.00 80.31 513 VAL A O 1
ATOM 4069 N N . PRO A 1 514 ? 24.837 4.843 2.559 1.00 77.25 514 PRO A N 1
ATOM 4070 C CA . PRO A 1 514 ? 25.505 3.629 2.091 1.00 77.25 514 PRO A CA 1
ATOM 4071 C C . PRO A 1 514 ? 25.839 2.625 3.201 1.00 77.25 514 PRO A C 1
ATOM 4073 O O . PRO A 1 514 ? 25.552 1.444 3.061 1.00 77.25 514 PRO A O 1
ATOM 4076 N N . ALA A 1 515 ? 26.367 3.087 4.337 1.00 78.94 515 ALA A N 1
ATOM 4077 C CA . ALA A 1 515 ? 26.689 2.222 5.472 1.00 78.94 515 ALA A CA 1
ATOM 4078 C C . ALA A 1 515 ? 25.434 1.749 6.225 1.00 78.94 515 ALA A C 1
ATOM 4080 O O . ALA A 1 515 ? 25.404 0.629 6.720 1.00 78.94 515 ALA A O 1
ATOM 4081 N N . MET A 1 516 ? 24.379 2.571 6.289 1.00 83.81 516 MET A N 1
ATOM 4082 C CA . MET A 1 516 ? 23.094 2.175 6.884 1.00 83.81 516 MET A CA 1
ATOM 4083 C C . MET A 1 516 ? 22.399 1.065 6.088 1.00 83.81 516 MET A C 1
ATOM 4085 O O . MET A 1 516 ? 21.644 0.286 6.663 1.00 83.81 516 MET A O 1
ATOM 4089 N N . LEU A 1 517 ? 22.619 1.027 4.772 1.00 84.44 517 LEU A N 1
ATOM 4090 C CA . LEU A 1 517 ? 21.947 0.125 3.836 1.00 84.44 517 LEU A CA 1
ATOM 4091 C C . LEU A 1 517 ? 22.868 -0.957 3.256 1.00 84.44 517 LEU A C 1
ATOM 4093 O O . LEU A 1 517 ? 22.436 -1.693 2.371 1.00 84.44 517 LEU A O 1
ATOM 4097 N N . GLN A 1 518 ? 24.106 -1.076 3.743 1.00 78.50 518 GLN A N 1
ATOM 4098 C CA . GLN A 1 518 ? 25.118 -1.982 3.183 1.00 78.50 518 GLN A CA 1
ATOM 4099 C C . GLN A 1 518 ? 24.657 -3.451 3.144 1.00 78.50 518 GLN A C 1
ATOM 4101 O O . GLN A 1 518 ? 24.974 -4.176 2.206 1.00 78.50 518 GLN A O 1
ATOM 4106 N N . ASP A 1 519 ? 23.846 -3.868 4.121 1.00 83.19 519 ASP A N 1
ATOM 4107 C CA . ASP A 1 519 ? 23.313 -5.232 4.224 1.00 83.19 519 ASP A CA 1
ATOM 4108 C C . ASP A 1 519 ? 22.015 -5.428 3.413 1.00 83.19 519 ASP A C 1
ATOM 4110 O O . ASP A 1 519 ? 21.408 -6.500 3.430 1.00 83.19 519 ASP A O 1
ATOM 4114 N N . ASN A 1 520 ? 21.558 -4.395 2.696 1.00 87.12 520 ASN A N 1
ATOM 4115 C CA . ASN A 1 520 ? 20.348 -4.429 1.880 1.00 87.12 520 ASN A CA 1
ATOM 4116 C C . ASN A 1 520 ? 20.549 -3.703 0.531 1.00 87.12 520 ASN A C 1
ATOM 4118 O O . ASN A 1 520 ? 19.967 -2.636 0.302 1.00 87.12 520 ASN A O 1
ATOM 4122 N N . PRO A 1 521 ? 21.328 -4.292 -0.402 1.00 88.56 521 PRO A N 1
ATOM 4123 C CA . PRO A 1 521 ? 21.656 -3.682 -1.697 1.00 88.56 521 PRO A CA 1
ATOM 4124 C C . PRO A 1 521 ? 20.426 -3.369 -2.562 1.00 88.56 521 PRO A C 1
ATOM 4126 O O . PRO A 1 521 ? 20.471 -2.479 -3.409 1.00 88.56 521 PRO A O 1
ATOM 4129 N N . HIS A 1 522 ? 19.303 -4.049 -2.319 1.00 88.88 522 HIS A N 1
ATOM 4130 C CA . HIS A 1 522 ? 18.021 -3.737 -2.946 1.00 88.88 522 HIS A CA 1
ATOM 4131 C C . HIS A 1 522 ? 17.539 -2.317 -2.607 1.00 88.88 522 HIS A C 1
ATOM 4133 O O . HIS A 1 522 ? 17.085 -1.604 -3.493 1.00 88.88 522 HIS A O 1
ATOM 4139 N N . LEU A 1 523 ? 17.661 -1.862 -1.353 1.00 91.19 523 LEU A N 1
ATOM 4140 C CA . LEU A 1 523 ? 17.237 -0.502 -0.984 1.00 91.19 523 LEU A CA 1
ATOM 4141 C C . LEU A 1 523 ? 18.111 0.570 -1.646 1.00 91.19 523 LEU A C 1
ATOM 4143 O O . LEU A 1 523 ? 17.603 1.626 -2.015 1.00 91.19 523 LEU A O 1
ATOM 4147 N N . LEU A 1 524 ? 19.404 0.296 -1.835 1.00 92.81 524 LEU A N 1
ATOM 4148 C CA . LEU A 1 524 ? 20.292 1.183 -2.590 1.00 92.81 524 LEU A CA 1
ATOM 4149 C C . LEU A 1 524 ? 19.886 1.250 -4.066 1.00 92.81 524 LEU A C 1
ATOM 4151 O O . LEU A 1 524 ? 19.812 2.346 -4.620 1.00 92.81 524 LEU A O 1
ATOM 4155 N N . ALA A 1 525 ? 19.551 0.107 -4.675 1.00 94.00 525 ALA A N 1
ATOM 4156 C CA . ALA A 1 525 ? 19.016 0.062 -6.033 1.00 94.00 525 ALA A CA 1
ATOM 4157 C C . ALA A 1 525 ? 17.699 0.847 -6.150 1.00 94.00 525 ALA A C 1
ATOM 4159 O O . ALA A 1 525 ? 17.568 1.675 -7.042 1.00 94.00 525 ALA A O 1
ATOM 4160 N N . GLU A 1 526 ? 16.763 0.674 -5.216 1.00 94.25 526 GLU A N 1
ATOM 4161 C CA . GLU A 1 526 ? 15.490 1.405 -5.194 1.00 94.25 526 GLU A CA 1
ATOM 4162 C C . GLU A 1 526 ? 15.671 2.926 -5.199 1.00 94.25 526 GLU A C 1
ATOM 4164 O O . GLU A 1 526 ? 15.002 3.625 -5.959 1.00 94.25 526 GLU A O 1
ATOM 4169 N N . VAL A 1 527 ? 16.588 3.447 -4.379 1.00 95.12 527 VAL A N 1
ATOM 4170 C CA . VAL A 1 527 ? 16.888 4.885 -4.351 1.00 95.12 527 VAL A CA 1
ATOM 4171 C C . VAL A 1 527 ? 17.608 5.310 -5.636 1.00 95.12 527 VAL A C 1
ATOM 4173 O O . VAL A 1 527 ? 17.293 6.356 -6.201 1.00 95.12 527 VAL A O 1
ATOM 4176 N N . ALA A 1 528 ? 18.532 4.498 -6.154 1.00 97.06 528 ALA A N 1
ATOM 4177 C CA . ALA A 1 528 ? 19.205 4.785 -7.419 1.00 97.06 528 ALA A CA 1
ATOM 4178 C C . ALA A 1 528 ? 18.229 4.856 -8.607 1.00 97.06 528 ALA A C 1
ATOM 4180 O O . ALA A 1 528 ? 18.394 5.704 -9.487 1.00 97.06 528 ALA A O 1
ATOM 4181 N N . LEU A 1 529 ? 17.196 4.010 -8.633 1.00 97.44 529 LEU A N 1
ATOM 4182 C CA . LEU A 1 529 ? 16.165 4.033 -9.670 1.00 97.44 529 LEU A CA 1
ATOM 4183 C C . LEU A 1 529 ? 15.292 5.298 -9.588 1.00 97.44 529 LEU A C 1
ATOM 4185 O O . LEU A 1 529 ? 14.954 5.850 -10.632 1.00 97.44 529 LEU A O 1
ATOM 4189 N N . GLU A 1 530 ? 15.017 5.835 -8.390 1.00 96.62 530 GLU A N 1
ATOM 4190 C CA . GLU A 1 530 ? 14.347 7.142 -8.238 1.00 96.62 530 GLU A CA 1
ATOM 4191 C C . GLU A 1 530 ? 15.170 8.283 -8.865 1.00 96.62 530 GLU A C 1
ATOM 4193 O O . GLU A 1 530 ? 14.632 9.106 -9.609 1.00 96.62 530 GLU A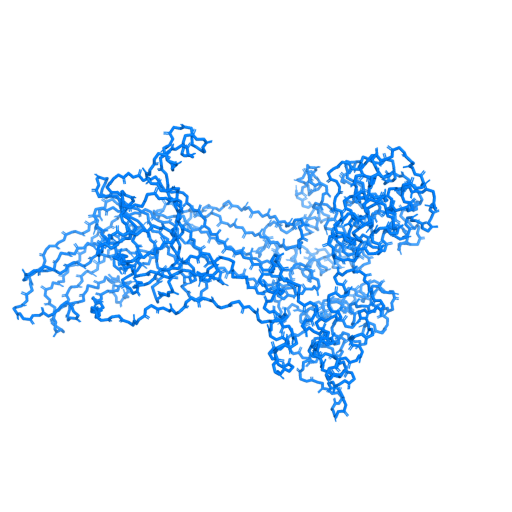 O 1
ATOM 4198 N N . TYR A 1 531 ? 16.488 8.309 -8.628 1.00 98.50 531 TYR A N 1
ATOM 4199 C CA . TYR A 1 531 ? 17.392 9.271 -9.274 1.00 98.50 531 TYR A CA 1
ATOM 4200 C C . TYR A 1 531 ? 17.471 9.065 -10.791 1.00 98.50 531 TYR A C 1
ATOM 4202 O O . TYR A 1 531 ? 17.468 10.036 -11.555 1.00 98.50 531 TYR A O 1
ATOM 4210 N N . THR A 1 532 ? 17.513 7.806 -11.233 1.00 98.44 532 THR A N 1
ATOM 4211 C CA . THR A 1 532 ? 17.567 7.437 -12.655 1.00 98.44 532 THR A CA 1
ATOM 4212 C C . THR A 1 532 ? 16.331 7.930 -13.398 1.00 98.44 532 THR A C 1
ATOM 4214 O O . THR A 1 532 ? 16.476 8.514 -14.471 1.00 98.44 532 THR A O 1
ATOM 4217 N N . HIS A 1 533 ? 15.139 7.785 -12.805 1.00 97.62 533 HIS A N 1
ATOM 4218 C CA . HIS A 1 533 ? 13.876 8.265 -13.380 1.00 97.62 533 HIS A CA 1
ATOM 4219 C C . HIS A 1 533 ? 13.922 9.758 -13.715 1.00 97.62 533 HIS A C 1
ATOM 4221 O O . HIS A 1 533 ? 13.376 10.175 -14.729 1.00 97.62 533 HIS A O 1
ATOM 4227 N N . ALA A 1 534 ? 14.609 10.572 -12.911 1.00 97.81 534 ALA A N 1
ATOM 4228 C CA . ALA A 1 534 ? 14.713 12.018 -13.113 1.00 97.81 534 ALA A CA 1
ATOM 4229 C C . ALA A 1 534 ? 15.995 12.478 -13.840 1.00 97.81 534 ALA A C 1
ATOM 4231 O O . ALA A 1 534 ? 16.308 13.672 -13.840 1.00 97.81 534 ALA A O 1
ATOM 4232 N N . GLY A 1 535 ? 16.770 11.560 -14.426 1.00 97.75 535 GLY A N 1
ATOM 4233 C CA . GLY A 1 535 ? 17.998 11.891 -15.156 1.00 97.75 535 GLY A CA 1
ATOM 4234 C C . GLY A 1 535 ? 19.190 12.281 -14.267 1.00 97.75 535 GLY A C 1
ATOM 4235 O O . GLY A 1 535 ? 20.159 12.890 -14.732 1.00 97.75 535 GLY A O 1
ATOM 4236 N N . LEU A 1 536 ? 19.145 11.954 -12.974 1.00 98.31 536 LEU A N 1
ATOM 4237 C CA . LEU A 1 536 ? 20.185 12.263 -11.987 1.00 98.31 536 LEU A CA 1
ATOM 4238 C C . LEU A 1 536 ? 21.195 11.103 -11.884 1.00 98.31 536 LEU A C 1
ATOM 4240 O O . LEU A 1 536 ? 21.354 10.451 -10.855 1.00 98.31 536 LEU A O 1
ATOM 4244 N N . TYR A 1 537 ? 21.860 10.808 -13.003 1.00 98.19 537 TYR A N 1
ATOM 4245 C CA . TYR A 1 537 ? 22.642 9.577 -13.167 1.00 98.19 537 TYR A CA 1
ATOM 4246 C C . TYR A 1 537 ? 23.897 9.483 -12.286 1.00 98.19 537 TYR A C 1
ATOM 4248 O O . TYR A 1 537 ? 24.327 8.379 -11.972 1.00 98.19 537 TYR A O 1
ATOM 4256 N N . ASN A 1 538 ? 24.487 10.610 -11.871 1.00 96.81 538 ASN A N 1
ATOM 4257 C CA . ASN A 1 538 ? 25.676 10.601 -11.009 1.00 96.81 538 ASN A CA 1
ATOM 4258 C C . ASN A 1 538 ? 25.341 10.058 -9.613 1.00 96.81 538 ASN A C 1
ATOM 4260 O O . ASN A 1 538 ? 26.070 9.232 -9.068 1.00 96.81 538 ASN A O 1
ATOM 4264 N N . GLU A 1 539 ? 24.229 10.522 -9.043 1.00 96.69 539 GLU A N 1
ATOM 4265 C CA . GLU A 1 539 ? 23.707 10.062 -7.761 1.00 96.69 539 GLU A CA 1
ATOM 4266 C C . GLU A 1 539 ? 23.307 8.581 -7.825 1.00 96.69 539 GLU A C 1
ATOM 4268 O O . GLU A 1 539 ? 23.666 7.806 -6.937 1.00 96.69 539 GLU A O 1
ATOM 4273 N N . ALA A 1 540 ? 22.637 8.173 -8.908 1.00 97.62 540 ALA A N 1
ATOM 4274 C CA . ALA A 1 540 ? 22.279 6.776 -9.142 1.00 97.62 540 ALA A CA 1
ATOM 4275 C C . ALA A 1 540 ? 23.515 5.860 -9.218 1.00 97.62 540 ALA A C 1
ATOM 4277 O O . ALA A 1 540 ? 23.568 4.842 -8.531 1.00 97.62 540 ALA A O 1
ATOM 4278 N N . GLU A 1 541 ? 24.530 6.236 -10.003 1.00 96.19 541 GLU A N 1
ATOM 4279 C CA . GLU A 1 541 ? 25.780 5.478 -10.151 1.00 96.19 541 GLU A CA 1
ATOM 4280 C C . GLU A 1 541 ? 26.496 5.291 -8.810 1.00 96.19 541 GLU A C 1
ATOM 4282 O O . GLU A 1 541 ? 26.937 4.186 -8.505 1.00 96.19 541 GLU A O 1
ATOM 4287 N N . HIS A 1 542 ? 26.574 6.340 -7.987 1.00 94.31 542 HIS A N 1
ATOM 4288 C CA . HIS A 1 542 ? 27.233 6.261 -6.683 1.00 94.31 542 HIS A CA 1
ATOM 4289 C C . HIS A 1 542 ? 26.518 5.282 -5.737 1.00 94.31 542 HIS A C 1
ATOM 4291 O O . HIS A 1 542 ? 27.172 4.492 -5.058 1.00 94.31 542 HIS A O 1
ATOM 4297 N N . LEU A 1 543 ? 25.183 5.292 -5.707 1.00 94.62 543 LEU A N 1
ATOM 4298 C CA . LEU A 1 543 ? 24.407 4.357 -4.886 1.00 94.62 543 LEU A CA 1
ATOM 4299 C C . LEU A 1 543 ? 24.525 2.908 -5.376 1.00 94.62 543 LEU A C 1
ATOM 4301 O O . LEU A 1 543 ? 24.628 1.995 -4.558 1.00 94.62 543 LEU A O 1
ATOM 4305 N N . LEU A 1 544 ? 24.539 2.692 -6.695 1.00 94.81 544 LEU A N 1
ATOM 4306 C CA . LEU A 1 544 ? 24.703 1.359 -7.283 1.00 94.81 544 LEU A CA 1
ATOM 4307 C C . LEU A 1 544 ? 26.108 0.795 -7.052 1.00 94.81 544 LEU A C 1
ATOM 4309 O O . LEU A 1 544 ? 26.240 -0.397 -6.786 1.00 94.81 544 LEU A O 1
ATOM 4313 N N . ASP A 1 545 ? 27.144 1.634 -7.101 1.00 91.56 545 ASP A N 1
ATOM 4314 C CA . ASP A 1 545 ? 28.513 1.227 -6.768 1.00 91.56 545 ASP A CA 1
ATOM 4315 C C . ASP A 1 545 ? 28.640 0.854 -5.280 1.00 91.56 545 ASP A C 1
ATOM 4317 O O . ASP A 1 545 ? 29.224 -0.174 -4.931 1.00 91.56 545 ASP A O 1
ATOM 4321 N N . ALA A 1 546 ? 27.990 1.624 -4.402 1.00 90.50 546 ALA A N 1
ATOM 4322 C CA . ALA A 1 546 ? 27.962 1.366 -2.965 1.00 90.50 546 ALA A CA 1
ATOM 4323 C C . ALA A 1 546 ? 27.222 0.075 -2.565 1.00 90.50 546 ALA A C 1
ATOM 4325 O O . ALA A 1 546 ? 27.475 -0.455 -1.484 1.00 90.50 546 ALA A O 1
ATOM 4326 N N . ALA A 1 547 ? 26.334 -0.452 -3.415 1.00 87.25 547 ALA A N 1
ATOM 4327 C CA . ALA A 1 547 ? 25.611 -1.698 -3.152 1.00 87.25 547 ALA A CA 1
ATOM 4328 C C . ALA A 1 547 ? 26.519 -2.945 -3.146 1.00 87.25 547 ALA A C 1
ATOM 4330 O O . ALA A 1 547 ? 26.110 -4.008 -2.673 1.00 87.25 547 ALA A O 1
ATOM 4331 N N . GLY A 1 548 ? 27.753 -2.829 -3.647 1.00 80.38 548 GLY A N 1
ATOM 4332 C CA . GLY A 1 548 ? 28.711 -3.928 -3.684 1.00 80.38 548 GLY A CA 1
ATOM 4333 C C . GLY A 1 548 ? 28.329 -5.047 -4.670 1.00 80.38 548 GLY A C 1
ATOM 4334 O O . GLY A 1 548 ? 27.380 -4.917 -5.444 1.00 80.38 548 GLY A O 1
ATOM 4335 N N . PRO A 1 549 ? 29.079 -6.165 -4.674 1.00 75.19 549 PRO A N 1
ATOM 4336 C CA . PRO A 1 549 ? 28.983 -7.188 -5.721 1.00 75.19 549 PRO A CA 1
ATOM 4337 C C . PRO A 1 549 ? 27.863 -8.225 -5.518 1.00 75.19 549 PRO A C 1
ATOM 4339 O O . PRO A 1 549 ? 27.722 -9.144 -6.321 1.00 75.19 549 PRO A O 1
ATOM 4342 N N . GLY A 1 550 ? 27.114 -8.151 -4.413 1.00 74.19 550 GLY A N 1
ATOM 4343 C CA . GLY A 1 550 ? 26.265 -9.254 -3.949 1.00 74.19 550 GLY A CA 1
ATOM 4344 C C . GLY A 1 550 ? 24.939 -9.437 -4.695 1.00 74.19 550 GLY A C 1
ATOM 4345 O O . GLY A 1 550 ? 24.368 -10.521 -4.628 1.00 74.19 550 GLY A O 1
ATOM 4346 N N . TYR A 1 551 ? 24.437 -8.413 -5.392 1.00 87.88 551 TYR A N 1
ATOM 4347 C CA . TYR A 1 551 ? 23.123 -8.448 -6.045 1.00 87.88 551 TYR A CA 1
ATOM 4348 C C . TYR A 1 551 ? 23.244 -8.132 -7.537 1.00 87.88 551 TYR A C 1
ATOM 4350 O O . TYR A 1 551 ? 23.452 -6.985 -7.910 1.00 87.88 551 TYR A O 1
ATOM 4358 N N . ALA A 1 552 ? 23.083 -9.135 -8.406 1.00 94.25 552 ALA A N 1
ATOM 4359 C CA . ALA A 1 552 ? 23.356 -9.006 -9.843 1.00 94.25 552 ALA A CA 1
ATOM 4360 C C . ALA A 1 552 ? 22.639 -7.821 -10.517 1.00 94.25 552 ALA A C 1
ATOM 4362 O O . ALA A 1 552 ? 23.215 -7.149 -11.376 1.00 94.25 552 ALA A O 1
ATOM 4363 N N . MET A 1 553 ? 21.400 -7.527 -10.108 1.00 96.50 553 MET A N 1
ATOM 4364 C CA . MET A 1 553 ? 20.623 -6.436 -10.697 1.00 96.50 553 MET A CA 1
ATOM 4365 C C . MET A 1 553 ? 21.216 -5.048 -10.455 1.00 96.50 553 MET A C 1
ATOM 4367 O O . MET A 1 553 ? 21.034 -4.196 -11.319 1.00 96.50 553 MET A O 1
ATOM 4371 N N . THR A 1 554 ? 21.975 -4.800 -9.378 1.00 95.50 554 THR A N 1
ATOM 4372 C CA . THR A 1 554 ? 22.621 -3.482 -9.202 1.00 95.50 554 THR A CA 1
ATOM 4373 C C . THR A 1 554 ? 23.604 -3.195 -10.332 1.00 95.50 554 THR A C 1
ATOM 4375 O O . THR A 1 554 ? 23.651 -2.076 -10.836 1.00 95.50 554 THR A O 1
ATOM 4378 N N . HIS A 1 555 ? 24.324 -4.210 -10.812 1.00 96.75 555 HIS A N 1
ATOM 4379 C CA . HIS A 1 555 ? 25.249 -4.078 -11.935 1.00 96.75 555 HIS A CA 1
ATOM 4380 C C . HIS A 1 555 ? 24.537 -3.917 -13.282 1.00 96.75 555 HIS A C 1
ATOM 4382 O O . HIS A 1 555 ? 24.972 -3.115 -14.111 1.00 96.75 555 HIS A O 1
ATOM 4388 N N . TYR A 1 556 ? 23.418 -4.616 -13.497 1.00 98.25 556 TYR A N 1
ATOM 4389 C CA . TYR A 1 556 ? 22.594 -4.403 -14.691 1.00 98.25 556 TYR A CA 1
ATOM 4390 C C . TYR A 1 556 ? 21.991 -2.996 -14.722 1.00 98.25 556 TYR A C 1
ATOM 4392 O O . TYR A 1 556 ? 22.069 -2.320 -15.750 1.00 98.25 556 TYR A O 1
ATOM 4400 N N . TYR A 1 557 ? 21.467 -2.511 -13.593 1.00 98.31 557 TYR A N 1
ATOM 4401 C CA . TYR A 1 557 ? 21.011 -1.128 -13.469 1.00 98.31 557 TYR A CA 1
ATOM 4402 C C . TYR A 1 557 ? 22.152 -0.140 -13.698 1.00 98.31 557 TYR A C 1
ATOM 4404 O O . TYR A 1 557 ? 21.966 0.838 -14.410 1.00 98.31 557 TYR A O 1
ATOM 4412 N N . GLN A 1 558 ? 23.352 -0.418 -13.192 1.00 97.56 558 GLN A N 1
ATOM 4413 C CA . GLN A 1 558 ? 24.518 0.440 -13.396 1.00 97.56 558 GLN A CA 1
ATOM 4414 C C . GLN A 1 558 ? 24.920 0.523 -14.874 1.00 97.56 558 GLN A C 1
ATOM 4416 O O . GLN A 1 558 ? 25.145 1.614 -15.397 1.00 97.56 558 GLN A O 1
ATOM 4421 N N . GLY A 1 559 ? 24.956 -0.604 -15.591 1.00 97.88 559 GLY A N 1
ATOM 4422 C CA . GLY A 1 559 ? 25.201 -0.606 -17.036 1.00 97.88 559 GLY A CA 1
ATOM 4423 C C . GLY A 1 559 ? 24.142 0.191 -17.802 1.00 97.88 559 GLY A C 1
ATOM 4424 O O . GLY A 1 559 ? 24.472 0.971 -18.701 1.00 97.88 559 GLY A O 1
ATOM 4425 N N . TRP A 1 560 ? 22.875 0.074 -17.399 1.00 98.25 560 TRP A N 1
ATOM 4426 C CA . TRP A 1 560 ? 21.779 0.847 -17.978 1.00 98.25 560 TRP A CA 1
ATOM 4427 C C . TRP A 1 560 ? 21.909 2.350 -17.699 1.00 98.25 560 TRP A C 1
ATOM 4429 O O . TRP A 1 560 ? 21.869 3.145 -18.636 1.00 98.25 560 TRP A O 1
ATOM 4439 N N . VAL A 1 561 ? 22.180 2.745 -16.454 1.00 98.44 561 VAL A N 1
ATOM 4440 C CA . VAL A 1 561 ? 22.427 4.139 -16.047 1.00 98.44 561 VAL A CA 1
ATOM 4441 C C . VAL A 1 561 ? 23.597 4.744 -16.825 1.00 98.44 561 VAL A C 1
ATOM 4443 O O . VAL A 1 561 ? 23.473 5.840 -17.372 1.00 98.44 561 VAL A O 1
ATOM 4446 N N . ARG A 1 562 ? 24.716 4.022 -16.964 1.00 97.69 562 ARG A N 1
ATOM 4447 C CA . ARG A 1 562 ? 25.866 4.464 -17.774 1.00 97.69 562 ARG A CA 1
ATOM 4448 C C . ARG A 1 562 ? 25.502 4.635 -19.248 1.00 97.69 562 ARG A C 1
ATOM 4450 O O . ARG A 1 562 ? 25.996 5.564 -19.890 1.00 97.69 562 ARG A O 1
ATOM 4457 N N . THR A 1 563 ? 24.629 3.777 -19.778 1.00 97.25 563 THR A N 1
ATOM 4458 C CA . THR A 1 563 ? 24.110 3.883 -21.151 1.00 97.25 563 THR A CA 1
ATOM 4459 C C . THR A 1 563 ? 23.261 5.143 -21.317 1.00 97.25 563 THR A C 1
ATOM 4461 O O . THR A 1 563 ? 23.526 5.936 -22.220 1.00 97.25 563 THR A O 1
ATOM 4464 N N . LEU A 1 564 ? 22.311 5.391 -20.407 1.00 96.44 564 LEU A N 1
ATOM 4465 C CA . LEU A 1 564 ? 21.474 6.600 -20.398 1.00 96.44 564 LEU A CA 1
ATOM 4466 C C . LEU A 1 564 ? 22.300 7.882 -20.224 1.00 96.44 564 LEU A C 1
ATOM 4468 O O . LEU A 1 564 ? 22.023 8.908 -20.844 1.00 96.44 564 LEU A O 1
ATOM 4472 N N . ALA A 1 565 ? 23.376 7.820 -19.440 1.00 96.06 565 ALA A N 1
ATOM 4473 C CA . ALA A 1 565 ? 24.322 8.916 -19.289 1.00 96.06 565 ALA A CA 1
ATOM 4474 C C . ALA A 1 565 ? 25.201 9.144 -20.535 1.00 96.06 565 ALA A C 1
ATOM 4476 O O . ALA A 1 565 ? 26.040 10.049 -20.520 1.00 96.06 565 ALA A O 1
ATOM 4477 N N . GLY A 1 566 ? 25.049 8.360 -21.608 1.00 93.56 566 GLY A N 1
ATOM 4478 C CA . GLY A 1 566 ? 25.864 8.455 -22.821 1.00 93.56 566 GLY A CA 1
ATOM 4479 C C . GLY A 1 566 ? 27.326 8.056 -22.593 1.00 93.56 566 GLY A C 1
ATOM 4480 O O . GLY A 1 566 ? 28.221 8.639 -23.198 1.00 93.56 566 GLY A O 1
ATOM 4481 N N . GLY A 1 567 ? 27.588 7.136 -21.658 1.00 82.00 567 GLY A N 1
ATOM 4482 C CA . GLY A 1 567 ? 28.930 6.647 -21.319 1.00 82.00 567 GLY A CA 1
ATOM 4483 C C . GLY A 1 567 ? 29.786 7.603 -20.479 1.00 82.00 567 GLY A C 1
ATOM 4484 O O . GLY A 1 567 ? 30.926 7.277 -20.161 1.00 82.00 567 GLY A O 1
ATOM 4485 N N . ARG A 1 568 ? 29.257 8.767 -20.072 1.00 91.06 568 ARG A N 1
ATOM 4486 C CA . ARG A 1 568 ? 29.999 9.784 -19.294 1.00 91.06 568 ARG A CA 1
ATOM 4487 C C . ARG A 1 568 ? 30.430 9.322 -17.897 1.00 91.06 568 ARG A C 1
ATOM 4489 O O . ARG A 1 568 ? 31.330 9.923 -17.322 1.00 91.06 568 ARG A O 1
ATOM 4496 N N . LEU A 1 569 ? 29.780 8.290 -17.361 1.00 92.44 569 LEU A N 1
ATOM 4497 C CA . LEU A 1 569 ? 30.008 7.762 -16.011 1.00 92.44 569 LEU A CA 1
ATOM 4498 C C . LEU A 1 569 ? 30.964 6.563 -15.966 1.00 92.44 569 LEU A C 1
ATOM 4500 O O . LEU A 1 569 ? 31.402 6.166 -14.893 1.00 92.44 569 LEU A O 1
ATOM 4504 N N . GLY A 1 570 ? 31.287 5.981 -17.121 1.00 93.00 570 GLY A N 1
ATOM 4505 C CA . GLY A 1 570 ? 32.059 4.747 -17.231 1.00 93.00 570 GLY A CA 1
ATOM 4506 C C . GLY A 1 570 ? 31.542 3.865 -18.363 1.00 93.00 570 GLY A C 1
ATOM 4507 O O . GLY A 1 570 ? 30.509 4.150 -18.971 1.00 93.00 570 GLY A O 1
ATOM 4508 N N . ALA A 1 571 ? 32.255 2.774 -18.650 1.00 95.44 571 ALA A N 1
ATOM 4509 C CA . ALA A 1 571 ? 31.869 1.846 -19.707 1.00 95.44 571 ALA A CA 1
ATOM 4510 C C . ALA A 1 571 ? 30.621 1.036 -19.290 1.00 95.44 571 ALA A C 1
ATOM 4512 O O . ALA A 1 571 ? 30.672 0.344 -18.266 1.00 95.44 571 ALA A O 1
ATOM 4513 N N . PRO A 1 572 ? 29.514 1.065 -20.063 1.00 97.00 572 PRO A N 1
ATOM 4514 C CA . PRO A 1 572 ? 28.342 0.233 -19.783 1.00 97.00 572 PRO A CA 1
ATOM 4515 C C . PRO A 1 572 ? 28.656 -1.266 -19.819 1.00 97.00 572 PRO A C 1
ATOM 4517 O O . PRO A 1 572 ? 28.235 -2.009 -18.937 1.00 97.00 572 PRO A O 1
ATOM 4520 N N . ALA A 1 573 ? 29.460 -1.693 -20.800 1.00 96.44 573 ALA A N 1
ATOM 4521 C CA . ALA A 1 573 ? 29.832 -3.093 -21.003 1.00 96.44 573 ALA A CA 1
ATOM 4522 C C . ALA A 1 573 ? 30.535 -3.711 -19.783 1.00 96.44 573 ALA A C 1
ATOM 4524 O O . ALA A 1 573 ? 30.304 -4.871 -19.466 1.00 96.44 573 ALA A O 1
ATOM 4525 N N . GLU A 1 574 ? 31.351 -2.933 -19.068 1.00 95.62 574 GLU A N 1
ATOM 4526 C CA . GLU A 1 574 ? 32.012 -3.392 -17.843 1.00 95.62 574 GLU A CA 1
ATOM 4527 C C . GLU A 1 574 ? 30.992 -3.705 -16.741 1.00 95.62 574 GLU A C 1
ATOM 4529 O O . GLU A 1 574 ? 31.059 -4.755 -16.105 1.00 95.62 574 GLU A O 1
ATOM 4534 N N . ALA A 1 575 ? 30.017 -2.817 -16.531 1.00 96.38 575 ALA A N 1
ATOM 4535 C CA . ALA A 1 575 ? 28.979 -3.021 -15.528 1.00 96.38 575 ALA A CA 1
ATOM 4536 C C . ALA A 1 575 ? 28.068 -4.204 -15.894 1.00 96.38 575 ALA A C 1
ATOM 4538 O O . ALA A 1 575 ? 27.815 -5.054 -15.044 1.00 96.38 575 ALA A O 1
ATOM 4539 N N . PHE A 1 576 ? 27.661 -4.333 -17.162 1.00 97.81 576 PHE A N 1
ATOM 4540 C CA . PHE A 1 576 ? 26.898 -5.498 -17.622 1.00 97.81 576 PHE A CA 1
ATOM 4541 C C . PHE A 1 576 ? 27.668 -6.812 -17.441 1.00 97.81 576 PHE A C 1
ATOM 4543 O O . PHE A 1 576 ? 27.100 -7.776 -16.934 1.00 97.81 576 PHE A O 1
ATOM 4550 N N . ALA A 1 577 ? 28.971 -6.840 -17.745 1.00 96.88 577 ALA A N 1
ATOM 4551 C CA . ALA A 1 577 ? 29.807 -8.019 -17.521 1.00 96.88 577 ALA A CA 1
ATOM 4552 C C . ALA A 1 577 ? 29.887 -8.409 -16.033 1.00 96.88 577 ALA A C 1
ATOM 4554 O O . ALA A 1 577 ? 29.862 -9.597 -15.708 1.00 96.88 577 ALA A O 1
ATOM 4555 N N . ARG A 1 578 ? 29.922 -7.431 -15.112 1.00 96.19 578 ARG A N 1
ATOM 4556 C CA . ARG A 1 578 ? 29.816 -7.707 -13.665 1.00 96.19 578 ARG A CA 1
ATOM 4557 C C . ARG A 1 578 ? 28.461 -8.312 -13.295 1.00 96.19 578 ARG A C 1
ATOM 4559 O O . ARG A 1 578 ? 28.428 -9.244 -12.500 1.00 96.19 578 ARG A O 1
ATOM 4566 N N . GLY A 1 579 ? 27.370 -7.828 -13.890 1.00 96.44 579 GLY A N 1
ATOM 4567 C CA . GLY A 1 579 ? 26.031 -8.400 -13.707 1.00 96.44 579 GLY A CA 1
ATOM 4568 C C . GLY A 1 579 ? 25.941 -9.854 -14.171 1.00 96.44 579 GLY A C 1
ATOM 4569 O O . GLY A 1 579 ? 25.441 -10.700 -13.432 1.00 96.44 579 GLY A O 1
ATOM 4570 N N . ALA A 1 580 ? 26.507 -10.159 -15.341 1.00 96.44 580 ALA A N 1
ATOM 4571 C CA . ALA A 1 580 ? 26.545 -11.512 -15.898 1.00 96.44 580 ALA A CA 1
ATOM 4572 C C . ALA A 1 580 ? 27.397 -12.488 -15.064 1.00 96.44 580 ALA A C 1
ATOM 4574 O O . ALA A 1 580 ? 27.098 -13.683 -15.003 1.00 96.44 580 ALA A O 1
ATOM 4575 N N . ALA A 1 581 ? 28.452 -11.983 -14.415 1.00 94.94 581 ALA A N 1
ATOM 4576 C CA . ALA A 1 581 ? 29.350 -12.763 -13.563 1.00 94.94 581 ALA A CA 1
ATOM 4577 C C . ALA A 1 581 ? 28.868 -12.911 -12.106 1.00 94.94 581 ALA A C 1
ATOM 4579 O O . ALA A 1 581 ? 29.378 -13.769 -11.383 1.00 94.94 581 ALA A O 1
ATOM 4580 N N . ALA A 1 582 ? 27.925 -12.079 -11.657 1.00 94.38 582 ALA A N 1
ATOM 4581 C CA . ALA A 1 582 ? 27.395 -12.124 -10.298 1.00 94.38 582 ALA A CA 1
ATOM 4582 C C . ALA A 1 582 ? 26.545 -13.383 -10.051 1.00 94.38 582 ALA A C 1
ATOM 4584 O O . ALA A 1 582 ? 25.977 -13.972 -10.975 1.00 94.38 582 ALA A O 1
ATOM 4585 N N . SER A 1 583 ? 26.441 -13.794 -8.782 1.00 92.19 583 SER A N 1
ATOM 4586 C CA . SER A 1 583 ? 25.628 -14.958 -8.416 1.00 92.19 583 SER A CA 1
ATOM 4587 C C . SER A 1 583 ? 24.147 -14.719 -8.748 1.00 92.19 583 SER A C 1
ATOM 4589 O O . SER A 1 583 ? 23.619 -13.655 -8.410 1.00 92.19 583 SER A O 1
ATOM 4591 N N . PRO A 1 584 ? 23.456 -15.698 -9.362 1.00 92.00 584 PRO A N 1
ATOM 4592 C CA . PRO A 1 584 ? 22.015 -15.635 -9.577 1.00 92.00 584 PRO A CA 1
ATOM 4593 C C . PRO A 1 584 ? 21.179 -15.991 -8.348 1.00 92.00 584 PRO A C 1
ATOM 4595 O O . PRO A 1 584 ? 19.948 -15.915 -8.406 1.00 92.00 584 PRO A O 1
ATOM 4598 N N . ASP A 1 585 ? 21.819 -16.374 -7.245 1.00 90.12 585 ASP A N 1
ATOM 4599 C CA . ASP A 1 585 ? 21.129 -16.776 -6.027 1.00 90.12 585 ASP A CA 1
ATOM 4600 C C . ASP A 1 585 ? 20.359 -15.609 -5.404 1.00 90.12 585 ASP A C 1
ATOM 4602 O O . ASP A 1 585 ? 20.856 -14.491 -5.284 1.00 90.12 585 ASP A O 1
ATOM 4606 N N . TYR A 1 586 ? 19.126 -15.893 -4.979 1.00 87.69 586 TYR A N 1
ATOM 4607 C CA . TYR A 1 586 ? 18.230 -14.936 -4.321 1.00 87.69 586 TYR A CA 1
ATOM 4608 C C . TYR A 1 586 ? 18.006 -13.620 -5.094 1.00 87.69 586 TYR A C 1
ATOM 4610 O O . TYR A 1 586 ? 17.657 -12.598 -4.499 1.00 87.69 586 TYR A O 1
ATOM 4618 N N . CYS A 1 587 ? 18.159 -13.653 -6.421 1.00 90.50 587 CYS A N 1
ATOM 4619 C CA . CYS A 1 587 ? 17.944 -12.518 -7.306 1.00 90.50 587 CYS A CA 1
ATOM 4620 C C . CYS A 1 587 ? 16.607 -12.651 -8.054 1.00 90.50 587 CYS A C 1
ATOM 4622 O O . CYS A 1 587 ? 16.441 -13.526 -8.906 1.00 90.50 587 CYS A O 1
ATOM 4624 N N . PHE A 1 588 ? 15.647 -11.778 -7.729 1.00 90.12 588 PHE A N 1
ATOM 4625 C CA . PHE A 1 588 ? 14.279 -11.815 -8.257 1.00 90.12 588 PHE A CA 1
ATOM 4626 C C . PHE A 1 588 ? 13.843 -10.416 -8.721 1.00 90.12 588 PHE A C 1
ATOM 4628 O O . PHE A 1 588 ? 13.125 -9.739 -7.986 1.00 90.12 588 PHE A O 1
ATOM 4635 N N . PRO A 1 589 ? 14.281 -9.970 -9.913 1.00 92.44 589 PRO A N 1
ATOM 4636 C CA . PRO A 1 589 ? 13.905 -8.661 -10.437 1.00 92.44 589 PRO A CA 1
ATOM 4637 C C . PRO A 1 589 ? 12.384 -8.542 -10.575 1.00 92.44 589 PRO A C 1
ATOM 4639 O O . PRO A 1 589 ? 11.718 -9.450 -11.084 1.00 92.44 589 PRO A O 1
ATOM 4642 N N . ASN A 1 590 ? 11.830 -7.416 -10.137 1.00 91.81 590 ASN A N 1
ATOM 4643 C CA . ASN A 1 590 ? 10.384 -7.174 -10.106 1.00 91.81 590 ASN A CA 1
ATOM 4644 C C . ASN A 1 590 ? 9.993 -5.737 -10.501 1.00 91.81 590 ASN A C 1
ATOM 4646 O O . ASN A 1 590 ? 8.800 -5.458 -10.697 1.00 91.81 590 ASN A O 1
ATOM 4650 N N . GLU A 1 591 ? 10.985 -4.857 -10.615 1.00 94.12 591 GLU A N 1
ATOM 4651 C CA . GLU A 1 591 ? 10.906 -3.462 -11.029 1.00 94.12 591 GLU A CA 1
ATOM 4652 C C . GLU A 1 591 ? 10.739 -3.369 -12.555 1.00 94.12 591 GLU A C 1
ATOM 4654 O O . GLU A 1 591 ? 11.288 -4.184 -13.295 1.00 94.12 591 GLU A O 1
ATOM 4659 N N . LEU A 1 592 ? 9.995 -2.383 -13.066 1.00 96.44 592 LEU A N 1
ATOM 4660 C CA . LEU A 1 592 ? 9.826 -2.224 -14.521 1.00 96.44 592 LEU A CA 1
ATOM 4661 C C . LEU A 1 592 ? 11.140 -1.836 -15.204 1.00 96.44 592 LEU A C 1
ATOM 4663 O O . LEU A 1 592 ? 11.383 -2.212 -16.344 1.00 96.44 592 LEU A O 1
ATOM 4667 N N . GLU A 1 593 ? 11.999 -1.148 -14.462 1.00 97.69 593 GLU A N 1
ATOM 4668 C CA . GLU A 1 593 ? 13.350 -0.721 -14.790 1.00 97.69 593 GLU A CA 1
ATOM 4669 C C . GLU A 1 593 ? 14.252 -1.905 -15.180 1.00 97.69 593 GLU A C 1
ATOM 4671 O O . GLU A 1 593 ? 15.183 -1.732 -15.969 1.00 97.69 593 GLU A O 1
ATOM 4676 N N . CYS A 1 594 ? 13.963 -3.126 -14.703 1.00 97.62 594 CYS A N 1
ATOM 4677 C CA . CYS A 1 594 ? 14.716 -4.310 -15.119 1.00 97.62 594 CYS A CA 1
ATOM 4678 C C . CYS A 1 594 ? 14.519 -4.627 -16.606 1.00 97.62 594 CYS A C 1
ATOM 4680 O O . CYS A 1 594 ? 15.449 -5.112 -17.245 1.00 97.62 594 CYS A O 1
ATOM 4682 N N . VAL A 1 595 ? 13.361 -4.293 -17.188 1.00 98.44 595 VAL A N 1
ATOM 4683 C CA . VAL A 1 595 ? 13.052 -4.569 -18.597 1.00 98.44 595 VAL A CA 1
ATOM 4684 C C . VAL A 1 595 ? 14.015 -3.834 -19.534 1.00 98.44 595 VAL A C 1
ATOM 4686 O O . VAL A 1 595 ? 14.727 -4.515 -20.280 1.00 98.44 595 VAL A O 1
ATOM 4689 N N . PRO A 1 596 ? 14.122 -2.489 -19.514 1.00 98.12 596 PRO A N 1
ATOM 4690 C CA . PRO A 1 596 ? 15.088 -1.795 -20.355 1.00 98.12 596 PRO A CA 1
ATOM 4691 C C . PRO A 1 596 ? 16.537 -2.094 -19.953 1.00 98.12 596 PRO A C 1
ATOM 4693 O O . PRO A 1 596 ? 17.380 -2.195 -20.842 1.00 98.12 596 PRO A O 1
ATOM 4696 N N . ALA A 1 597 ? 16.843 -2.302 -18.665 1.00 98.50 597 ALA A N 1
ATOM 4697 C CA . ALA A 1 597 ? 18.210 -2.593 -18.232 1.00 98.50 597 ALA A CA 1
ATOM 4698 C C . ALA A 1 597 ? 18.734 -3.937 -18.766 1.00 98.50 597 ALA A C 1
ATOM 4700 O O . ALA A 1 597 ? 19.828 -4.004 -19.329 1.00 98.50 597 ALA A O 1
ATOM 4701 N N . LEU A 1 598 ? 17.936 -5.001 -18.646 1.00 98.69 598 LEU A N 1
ATOM 4702 C CA . LEU A 1 598 ? 18.286 -6.337 -19.132 1.00 98.69 598 LEU A CA 1
ATOM 4703 C C . LEU A 1 598 ? 18.217 -6.410 -20.661 1.00 98.69 598 LEU A C 1
ATOM 4705 O O . LEU A 1 598 ? 19.062 -7.054 -21.279 1.00 98.69 598 LEU A O 1
ATOM 4709 N N . THR A 1 599 ? 17.283 -5.687 -21.288 1.00 98.25 599 THR A N 1
ATOM 4710 C CA . THR A 1 599 ? 17.238 -5.551 -22.754 1.00 98.25 599 THR A CA 1
ATOM 4711 C C . THR A 1 599 ? 18.499 -4.865 -23.283 1.00 98.25 599 THR A C 1
ATOM 4713 O O . THR A 1 599 ? 19.090 -5.337 -24.255 1.00 98.25 599 THR A O 1
ATOM 4716 N N . ALA A 1 600 ? 18.955 -3.792 -22.628 1.00 97.88 600 ALA A N 1
ATOM 4717 C CA . ALA A 1 600 ? 20.202 -3.118 -22.977 1.00 97.88 600 ALA A CA 1
ATOM 4718 C C . ALA A 1 600 ? 21.410 -4.049 -22.798 1.00 97.88 600 ALA A C 1
ATOM 4720 O O . ALA A 1 600 ? 22.249 -4.130 -23.694 1.00 97.88 600 ALA A O 1
ATOM 4721 N N . ALA A 1 601 ? 21.466 -4.808 -21.700 1.00 98.38 601 ALA A N 1
ATOM 4722 C CA . ALA A 1 601 ? 22.524 -5.789 -21.470 1.00 98.38 601 ALA A CA 1
ATOM 4723 C C . ALA A 1 601 ? 22.588 -6.844 -22.587 1.00 98.38 601 ALA A C 1
ATOM 4725 O O . ALA A 1 601 ? 23.647 -7.054 -23.169 1.00 98.38 601 ALA A O 1
ATOM 4726 N N . MET A 1 602 ? 21.444 -7.425 -22.964 1.00 98.31 602 MET A N 1
ATOM 4727 C CA . MET A 1 602 ? 21.341 -8.413 -24.047 1.00 98.31 602 MET A CA 1
ATOM 4728 C C . MET A 1 602 ? 21.685 -7.849 -25.431 1.00 98.31 602 MET A C 1
ATOM 4730 O O . MET A 1 602 ? 22.072 -8.610 -26.321 1.00 98.31 602 MET A O 1
ATOM 4734 N N . ALA A 1 603 ? 21.490 -6.544 -25.642 1.00 97.56 603 ALA A N 1
ATOM 4735 C CA . ALA A 1 603 ? 21.884 -5.858 -26.869 1.00 97.56 603 ALA A CA 1
ATOM 4736 C C . ALA A 1 603 ? 23.395 -5.570 -26.904 1.00 97.56 603 ALA A C 1
ATOM 4738 O O . ALA A 1 603 ? 24.007 -5.655 -27.968 1.00 97.56 603 ALA A O 1
ATOM 4739 N N . HIS A 1 604 ? 23.994 -5.252 -25.752 1.00 96.12 604 HIS A N 1
ATOM 4740 C CA . HIS A 1 604 ? 25.433 -5.023 -25.609 1.00 96.12 604 HIS A CA 1
ATOM 4741 C C . HIS A 1 604 ? 26.252 -6.315 -25.681 1.00 96.12 604 HIS A C 1
ATOM 4743 O O . HIS A 1 604 ? 27.276 -6.343 -26.362 1.00 96.12 604 HIS A O 1
ATOM 4749 N N . ASP A 1 605 ? 25.802 -7.365 -24.996 1.00 96.75 605 ASP A N 1
ATOM 4750 C CA . ASP A 1 605 ? 26.407 -8.691 -25.010 1.00 96.75 605 ASP A CA 1
ATOM 4751 C C . ASP A 1 605 ? 25.340 -9.765 -25.287 1.00 96.75 605 ASP A C 1
ATOM 4753 O O . ASP A 1 605 ? 24.666 -10.251 -24.374 1.00 96.75 605 ASP A O 1
ATOM 4757 N N . PRO A 1 606 ? 25.185 -10.186 -26.556 1.00 97.06 606 PRO A N 1
ATOM 4758 C CA . PRO A 1 606 ? 24.249 -11.244 -26.917 1.00 97.06 606 PRO A CA 1
ATOM 4759 C C . PRO A 1 606 ? 24.562 -12.614 -26.299 1.00 97.06 606 PRO A C 1
ATOM 4761 O O . PRO A 1 606 ? 23.685 -13.483 -26.356 1.00 97.06 606 PRO A O 1
ATOM 4764 N N . SER A 1 607 ? 25.774 -12.805 -25.755 1.00 96.81 607 SER A N 1
ATOM 4765 C CA . SER A 1 607 ? 26.234 -14.046 -25.123 1.00 96.81 607 SER A CA 1
ATOM 4766 C C . SER A 1 607 ? 25.911 -14.142 -23.628 1.00 96.81 607 SER A C 1
ATOM 4768 O O . SER A 1 607 ? 26.046 -15.220 -23.049 1.00 96.81 607 SER A O 1
ATOM 4770 N N . ASP A 1 608 ? 25.419 -13.061 -23.013 1.00 97.81 608 ASP A N 1
ATOM 4771 C CA . ASP A 1 608 ? 24.986 -13.066 -21.617 1.00 97.81 608 ASP A CA 1
ATOM 4772 C C . ASP A 1 608 ? 23.769 -13.991 -21.422 1.00 97.81 608 ASP A C 1
ATOM 4774 O O . ASP A 1 608 ? 22.653 -13.701 -21.859 1.00 97.81 608 ASP A O 1
ATOM 4778 N N . ALA A 1 609 ? 23.983 -15.115 -20.734 1.00 97.69 609 ALA A N 1
ATOM 4779 C CA . ALA A 1 609 ? 22.939 -16.077 -20.384 1.00 97.69 609 ALA A CA 1
ATOM 4780 C C . ALA A 1 609 ? 22.070 -15.643 -19.184 1.00 97.69 609 ALA A C 1
ATOM 4782 O O . ALA A 1 609 ? 20.997 -16.205 -18.962 1.00 97.69 609 ALA A O 1
ATOM 4783 N N . ARG A 1 610 ? 22.528 -14.686 -18.369 1.00 97.94 610 ARG A N 1
ATOM 4784 C CA . ARG A 1 610 ? 21.906 -14.280 -17.095 1.00 97.94 610 ARG A CA 1
ATOM 4785 C C . ARG A 1 610 ? 20.858 -13.207 -17.327 1.00 97.94 610 ARG A C 1
ATOM 4787 O O . ARG A 1 610 ? 19.760 -13.324 -16.787 1.00 97.94 610 ARG A O 1
ATOM 4794 N N . ALA A 1 611 ? 21.133 -12.238 -18.196 1.00 98.31 611 ALA A N 1
ATOM 4795 C CA . ALA A 1 611 ? 20.152 -11.219 -18.557 1.00 98.31 611 ALA A CA 1
ATOM 4796 C C . ALA A 1 611 ? 18.804 -11.790 -19.066 1.00 98.31 611 ALA A C 1
ATOM 4798 O O . ALA A 1 611 ? 17.765 -11.434 -18.498 1.00 98.31 611 ALA A O 1
ATOM 4799 N N . PRO A 1 612 ? 18.766 -12.720 -20.047 1.00 98.56 612 PRO A N 1
ATOM 4800 C CA . PRO A 1 612 ? 17.511 -13.341 -20.467 1.00 98.56 612 PRO A CA 1
ATOM 4801 C C . PRO A 1 612 ? 16.881 -14.203 -19.361 1.00 98.56 612 PRO A C 1
ATOM 4803 O O . PRO A 1 612 ? 15.658 -14.245 -19.249 1.00 98.56 612 PRO A O 1
ATOM 4806 N N . TYR A 1 613 ? 17.671 -14.831 -18.482 1.00 98.50 613 TYR A N 1
ATOM 4807 C CA . TYR A 1 613 ? 17.134 -15.556 -17.325 1.00 98.50 613 TYR A CA 1
ATOM 4808 C C . TYR A 1 613 ? 16.364 -14.642 -16.355 1.00 98.50 613 TYR A C 1
ATOM 4810 O O . TYR A 1 613 ? 15.233 -14.958 -15.959 1.00 98.50 613 TYR A O 1
ATOM 4818 N N . TYR A 1 614 ? 16.955 -13.502 -15.991 1.00 98.31 614 TYR A N 1
ATOM 4819 C CA . TYR A 1 614 ? 16.339 -12.519 -15.102 1.00 98.31 614 TYR A CA 1
ATOM 4820 C C . TYR A 1 614 ? 15.093 -11.897 -15.728 1.00 98.31 614 TYR A C 1
ATOM 4822 O O . TYR A 1 614 ? 14.047 -11.834 -15.080 1.00 98.31 614 TYR A O 1
ATOM 4830 N N . LEU A 1 615 ? 15.166 -11.523 -17.008 1.00 98.56 615 LEU A N 1
ATOM 4831 C CA . LEU A 1 615 ? 14.037 -10.926 -17.713 1.00 98.56 615 LEU A CA 1
ATOM 4832 C C . LEU A 1 615 ? 12.885 -11.931 -17.871 1.00 98.56 615 LEU A C 1
ATOM 4834 O O . LEU A 1 615 ? 11.722 -11.584 -17.665 1.00 98.56 615 LEU A O 1
ATOM 4838 N N . GLY A 1 616 ? 13.196 -13.203 -18.141 1.00 98.06 616 GLY A N 1
ATOM 4839 C CA . GLY A 1 616 ? 12.199 -14.272 -18.161 1.00 98.06 616 GLY A CA 1
ATOM 4840 C C . GLY A 1 616 ? 11.529 -14.475 -16.798 1.00 98.06 616 GLY A C 1
ATOM 4841 O O . GLY A 1 616 ? 10.317 -14.669 -16.724 1.00 98.06 616 GLY A O 1
ATOM 4842 N N . THR A 1 617 ? 12.283 -14.335 -15.702 1.00 97.38 617 THR A N 1
ATOM 4843 C CA . THR A 1 617 ? 11.742 -14.403 -14.332 1.00 97.38 617 THR A CA 1
ATOM 4844 C C . THR A 1 617 ? 10.759 -13.268 -14.050 1.00 97.38 617 THR A C 1
ATOM 4846 O O . THR A 1 617 ? 9.667 -13.526 -13.536 1.00 97.38 617 THR A O 1
ATOM 4849 N N . PHE A 1 618 ? 11.096 -12.042 -14.460 1.00 97.56 618 PHE A N 1
ATOM 4850 C CA . PHE A 1 618 ? 10.191 -10.896 -14.391 1.00 97.56 618 PHE A CA 1
ATOM 4851 C C . PHE A 1 618 ? 8.885 -11.161 -15.164 1.00 97.56 618 PHE A C 1
ATOM 4853 O O . PHE A 1 618 ? 7.792 -11.064 -14.597 1.00 97.56 618 PHE A O 1
ATOM 4860 N N . TYR A 1 619 ? 8.974 -11.576 -16.433 1.00 98.06 619 TYR A N 1
ATOM 4861 C CA . TYR A 1 619 ? 7.790 -11.841 -17.259 1.00 98.06 619 TYR A CA 1
ATOM 4862 C C . TYR A 1 619 ? 6.928 -12.985 -16.710 1.00 98.06 619 TYR A C 1
ATOM 4864 O O . TYR A 1 619 ? 5.697 -12.876 -16.690 1.00 98.06 619 TYR A O 1
ATOM 4872 N N . TYR A 1 620 ? 7.545 -14.047 -16.182 1.00 96.75 620 TYR A N 1
ATOM 4873 C CA . TYR A 1 620 ? 6.816 -15.164 -15.582 1.00 96.75 620 TYR A CA 1
ATOM 4874 C C . TYR A 1 620 ? 6.002 -14.713 -14.363 1.00 96.75 620 TYR A C 1
ATOM 4876 O O . TYR A 1 620 ? 4.822 -15.059 -14.240 1.00 96.75 620 TYR A O 1
ATOM 4884 N N . ALA A 1 621 ? 6.595 -13.889 -13.489 1.00 94.50 621 ALA A N 1
ATOM 4885 C CA . ALA A 1 621 ? 5.915 -13.322 -12.323 1.00 94.50 621 ALA A CA 1
ATOM 4886 C C . ALA A 1 621 ? 4.721 -12.428 -12.711 1.00 94.50 621 ALA A C 1
ATOM 4888 O O . ALA A 1 621 ? 3.742 -12.334 -11.968 1.00 94.50 621 ALA A O 1
ATOM 4889 N N . ARG A 1 622 ? 4.761 -11.815 -13.901 1.00 93.94 622 ARG A N 1
ATOM 4890 C CA . ARG A 1 622 ? 3.687 -10.977 -14.460 1.00 93.94 622 ARG A CA 1
ATOM 4891 C C . ARG A 1 622 ? 2.735 -11.733 -15.399 1.00 93.94 622 ARG A C 1
ATOM 4893 O O . ARG A 1 622 ? 1.896 -11.112 -16.048 1.00 93.94 622 ARG A O 1
ATOM 4900 N N . ARG A 1 623 ? 2.814 -13.069 -15.435 1.00 94.06 623 ARG A N 1
ATOM 4901 C CA . ARG A 1 623 ? 1.980 -13.961 -16.268 1.00 94.06 623 ARG A CA 1
ATOM 4902 C C . ARG A 1 623 ? 2.160 -13.797 -17.785 1.00 94.06 623 ARG A C 1
ATOM 4904 O O . ARG A 1 623 ? 1.351 -14.315 -18.547 1.00 94.06 623 ARG A O 1
ATOM 4911 N N . ALA A 1 624 ? 3.226 -13.135 -18.230 1.00 95.94 624 ALA A N 1
ATOM 4912 C CA . ALA A 1 624 ? 3.639 -13.094 -19.632 1.00 95.94 624 ALA A CA 1
ATOM 4913 C C . ALA A 1 624 ? 4.442 -14.369 -19.955 1.00 95.94 624 ALA A C 1
ATOM 4915 O O . ALA A 1 624 ? 5.665 -14.352 -20.094 1.00 95.94 624 ALA A O 1
ATOM 4916 N N . TYR A 1 625 ? 3.751 -15.515 -19.935 1.00 96.69 625 TYR A N 1
ATOM 4917 C CA . TYR A 1 625 ? 4.393 -16.832 -19.897 1.00 96.69 625 TYR A CA 1
ATOM 4918 C C . TYR A 1 625 ? 5.158 -17.179 -21.171 1.00 96.69 625 TYR A C 1
ATOM 4920 O O . TYR A 1 625 ? 6.216 -17.791 -21.069 1.00 96.69 625 TYR A O 1
ATOM 4928 N N . ASP A 1 626 ? 4.664 -16.789 -22.345 1.00 96.44 626 ASP A N 1
ATOM 4929 C CA . ASP A 1 626 ? 5.357 -17.089 -23.598 1.00 96.44 626 ASP A CA 1
ATOM 4930 C C . ASP A 1 626 ? 6.665 -16.304 -23.711 1.00 96.44 626 ASP A C 1
ATOM 4932 O O . ASP A 1 626 ? 7.711 -16.913 -23.913 1.00 96.44 626 ASP A O 1
ATOM 4936 N N . GLN A 1 627 ? 6.645 -14.996 -23.428 1.00 97.62 627 GLN A N 1
ATOM 4937 C CA . GLN A 1 627 ? 7.863 -14.181 -23.363 1.00 97.62 627 GLN A CA 1
ATOM 4938 C C . GLN A 1 627 ? 8.868 -14.747 -22.350 1.00 97.62 627 GLN A C 1
ATOM 4940 O O . GLN A 1 627 ? 10.068 -14.793 -22.617 1.00 97.62 627 GLN A O 1
ATOM 4945 N N . ALA A 1 628 ? 8.384 -15.201 -21.189 1.00 98.25 628 ALA A N 1
ATOM 4946 C CA . ALA A 1 628 ? 9.232 -15.812 -20.173 1.00 98.25 628 ALA A CA 1
ATOM 4947 C C . ALA A 1 628 ? 9.903 -17.104 -20.657 1.00 98.25 628 ALA A C 1
ATOM 4949 O O . ALA A 1 628 ? 11.105 -17.279 -20.456 1.00 98.25 628 ALA A O 1
ATOM 4950 N N . ILE A 1 629 ? 9.136 -17.994 -21.294 1.00 98.50 629 ILE A N 1
ATOM 4951 C CA . ILE A 1 629 ? 9.644 -19.262 -21.825 1.00 98.50 629 ILE A CA 1
ATOM 4952 C C . ILE A 1 629 ? 10.671 -18.998 -22.924 1.00 98.50 629 ILE A C 1
ATOM 4954 O O . ILE A 1 629 ? 11.756 -19.566 -22.856 1.00 98.50 629 ILE A O 1
ATOM 4958 N N . ASP A 1 630 ? 10.391 -18.101 -23.869 1.00 98.38 630 ASP A N 1
ATOM 4959 C CA . ASP A 1 630 ? 11.305 -17.794 -24.976 1.00 98.38 630 ASP A CA 1
ATOM 4960 C C . ASP A 1 630 ? 12.656 -17.250 -24.466 1.00 98.38 630 ASP A C 1
ATOM 4962 O O . ASP A 1 630 ? 13.732 -17.623 -24.945 1.00 98.38 630 ASP A O 1
ATOM 4966 N N . LEU A 1 631 ? 12.626 -16.400 -23.436 1.00 98.62 631 LEU A N 1
ATOM 4967 C CA . LEU A 1 631 ? 13.835 -15.881 -22.797 1.00 98.62 631 LEU A CA 1
ATOM 4968 C C . LEU A 1 631 ? 14.593 -16.957 -22.016 1.00 98.62 631 LEU A C 1
ATOM 4970 O O . LEU A 1 631 ? 15.822 -17.009 -22.070 1.00 98.62 631 LEU A O 1
ATOM 4974 N N . TRP A 1 632 ? 13.889 -17.840 -21.313 1.00 98.56 632 TRP A N 1
ATOM 4975 C CA . TRP A 1 632 ? 14.519 -18.963 -20.626 1.00 98.56 632 TRP A CA 1
ATOM 4976 C C . TRP A 1 632 ? 15.098 -19.999 -21.594 1.00 98.56 632 TRP A C 1
ATOM 4978 O O . TRP A 1 632 ? 16.187 -20.508 -21.338 1.00 98.56 632 TRP A O 1
ATOM 4988 N N . GLU A 1 633 ? 14.452 -20.261 -22.732 1.00 98.50 633 GLU A N 1
ATOM 4989 C CA . GLU A 1 633 ? 15.006 -21.080 -23.816 1.00 98.50 633 GLU A CA 1
ATOM 4990 C C . GLU A 1 633 ? 16.317 -20.472 -24.338 1.00 98.50 633 GLU A C 1
ATOM 4992 O O . GLU A 1 633 ? 17.318 -21.178 -24.475 1.00 98.50 633 GLU A O 1
ATOM 4997 N N . ARG A 1 634 ? 16.355 -19.146 -24.546 1.00 98.56 634 ARG A N 1
ATOM 4998 C CA . ARG A 1 634 ? 17.586 -18.433 -24.922 1.00 98.56 634 ARG A CA 1
ATOM 4999 C C . ARG A 1 634 ? 18.671 -18.555 -23.851 1.00 98.56 634 ARG A C 1
ATOM 5001 O O . ARG A 1 634 ? 19.817 -18.843 -24.186 1.00 98.56 634 ARG A O 1
ATOM 5008 N N . ALA A 1 635 ? 18.332 -18.348 -22.581 1.00 98.50 635 ALA A N 1
ATOM 5009 C CA . ALA A 1 635 ? 19.279 -18.475 -21.475 1.00 98.50 635 ALA A CA 1
ATOM 5010 C C . ALA A 1 635 ? 19.863 -19.898 -21.376 1.00 98.50 635 ALA A C 1
ATOM 5012 O O . ALA A 1 635 ? 21.074 -20.049 -21.230 1.00 98.50 635 ALA A O 1
ATOM 5013 N N . ALA A 1 636 ? 19.030 -20.932 -21.529 1.00 98.25 636 ALA A N 1
ATOM 5014 C CA . ALA A 1 636 ? 19.456 -22.332 -21.534 1.00 98.25 636 ALA A CA 1
ATOM 5015 C C . ALA A 1 636 ? 20.334 -22.686 -22.747 1.00 98.25 636 ALA A C 1
ATOM 5017 O O . ALA A 1 636 ? 21.236 -23.512 -22.634 1.00 98.25 636 ALA A O 1
ATOM 5018 N N . ALA A 1 637 ? 20.100 -22.060 -23.905 1.00 98.19 637 ALA A N 1
ATOM 5019 C CA . ALA A 1 637 ? 20.950 -22.236 -25.081 1.00 98.19 637 ALA A CA 1
ATOM 5020 C C . ALA A 1 637 ? 22.336 -21.584 -24.910 1.00 98.19 637 ALA A C 1
ATOM 5022 O O . ALA A 1 637 ? 23.326 -22.120 -25.407 1.00 98.19 637 ALA A O 1
ATOM 5023 N N . LEU A 1 638 ? 22.406 -20.442 -24.216 1.00 98.19 638 LEU A N 1
ATOM 5024 C CA . LEU A 1 638 ? 23.652 -19.719 -23.944 1.00 98.19 638 LEU A CA 1
ATOM 5025 C C . LEU A 1 638 ? 24.482 -20.374 -22.830 1.00 98.19 638 LEU A C 1
ATOM 5027 O O . LEU A 1 638 ? 25.704 -20.438 -22.941 1.00 98.19 638 LEU A O 1
ATOM 5031 N N . ASP A 1 639 ? 23.832 -20.894 -21.786 1.00 97.56 639 ASP A N 1
ATOM 5032 C CA . ASP A 1 639 ? 24.472 -21.709 -20.751 1.00 97.56 639 ASP A CA 1
ATOM 5033 C C . ASP A 1 639 ? 23.665 -22.985 -20.458 1.00 97.56 639 ASP A C 1
ATOM 5035 O O . ASP A 1 639 ? 22.795 -22.999 -19.576 1.00 97.56 639 ASP A O 1
ATOM 5039 N N . PRO A 1 640 ? 23.997 -24.093 -21.143 1.00 96.69 640 PRO A N 1
ATOM 5040 C CA . PRO A 1 640 ? 23.340 -25.377 -20.933 1.00 96.69 640 PRO A CA 1
ATOM 5041 C C . PRO A 1 640 ? 23.513 -25.964 -19.527 1.00 96.69 640 PRO A C 1
ATOM 5043 O O . PRO A 1 640 ? 22.789 -26.898 -19.190 1.00 96.69 640 PRO A O 1
ATOM 5046 N N . GLN A 1 641 ? 24.445 -25.467 -18.705 1.00 95.94 641 GLN A N 1
ATOM 5047 C CA . GLN A 1 641 ? 24.688 -25.971 -17.347 1.00 95.94 641 GLN A CA 1
ATOM 5048 C C . GLN A 1 641 ? 23.901 -25.214 -16.272 1.00 95.94 641 GLN A C 1
ATOM 5050 O O . GLN A 1 641 ? 23.956 -25.578 -15.094 1.00 95.94 641 GLN A O 1
ATOM 5055 N N . PHE A 1 642 ? 23.142 -24.181 -16.643 1.00 95.88 642 PHE A N 1
ATOM 5056 C CA . PHE A 1 642 ? 22.411 -23.371 -15.680 1.00 95.88 642 PHE A CA 1
ATOM 5057 C C . PHE A 1 642 ? 21.163 -24.106 -15.152 1.00 95.88 642 PHE A C 1
ATOM 5059 O O . PHE A 1 642 ? 20.053 -23.983 -15.661 1.00 95.88 642 PHE A O 1
ATOM 5066 N N . ALA A 1 643 ? 21.328 -24.882 -14.080 1.00 95.56 643 ALA A N 1
ATOM 5067 C CA . ALA A 1 643 ? 20.271 -25.744 -13.540 1.00 95.56 643 ALA A CA 1
ATOM 5068 C C . ALA A 1 643 ? 18.955 -25.004 -13.214 1.00 95.56 643 ALA A C 1
ATOM 5070 O O . ALA A 1 643 ? 17.866 -25.547 -13.417 1.00 95.56 643 ALA A O 1
ATOM 5071 N N . THR A 1 644 ? 19.027 -23.755 -12.742 1.00 95.69 644 THR A N 1
ATOM 5072 C CA . THR A 1 644 ? 17.835 -22.977 -12.373 1.00 95.69 644 THR A CA 1
ATOM 5073 C C . THR A 1 644 ? 16.948 -22.657 -13.576 1.00 95.69 644 THR A C 1
ATOM 5075 O O . THR A 1 644 ? 15.724 -22.742 -13.454 1.00 95.69 644 THR A O 1
ATOM 5078 N N . VAL A 1 645 ? 17.522 -22.342 -14.747 1.00 97.06 645 VAL A N 1
ATOM 5079 C CA . VAL A 1 645 ? 16.711 -22.062 -15.945 1.00 97.06 645 VAL A CA 1
ATOM 5080 C C . VAL A 1 645 ? 16.010 -23.322 -16.448 1.00 97.06 645 VAL A C 1
ATOM 5082 O O . VAL A 1 645 ? 14.824 -23.278 -16.759 1.00 97.06 645 VAL A O 1
ATOM 5085 N N . HIS A 1 646 ? 16.697 -24.461 -16.414 1.00 97.94 646 HIS A N 1
ATOM 5086 C CA . HIS A 1 646 ? 16.149 -25.771 -16.770 1.00 97.94 646 HIS A CA 1
ATOM 5087 C C . HIS A 1 646 ? 14.985 -26.179 -15.863 1.00 97.94 646 HIS A C 1
ATOM 5089 O O . HIS A 1 646 ? 13.899 -26.513 -16.339 1.00 97.94 646 HIS A O 1
ATOM 5095 N N . ARG A 1 647 ? 15.143 -26.009 -14.543 1.00 96.81 647 ARG A N 1
ATOM 5096 C CA . ARG A 1 647 ? 14.052 -26.187 -13.573 1.00 96.81 647 ARG A CA 1
ATOM 5097 C C . ARG A 1 647 ? 12.858 -25.275 -13.878 1.00 96.81 647 ARG A C 1
ATOM 5099 O O . ARG A 1 647 ? 11.714 -25.712 -13.753 1.00 96.81 647 ARG A O 1
ATOM 5106 N N . ASN A 1 648 ? 13.102 -24.016 -14.246 1.00 97.12 648 ASN A N 1
ATOM 5107 C CA . ASN A 1 648 ? 12.042 -23.057 -14.564 1.00 97.12 648 ASN A CA 1
ATOM 5108 C C . ASN A 1 648 ? 11.309 -23.413 -15.867 1.00 97.12 648 ASN A C 1
ATOM 5110 O O . ASN A 1 648 ? 10.078 -23.403 -15.884 1.00 97.12 648 ASN A O 1
ATOM 5114 N N . LEU A 1 649 ? 12.040 -23.803 -16.914 1.00 98.38 649 LEU A N 1
ATOM 5115 C CA . LEU A 1 649 ? 11.480 -24.304 -18.170 1.00 98.38 649 LEU A CA 1
ATOM 5116 C C . LEU A 1 649 ? 10.631 -25.556 -17.951 1.00 98.38 649 LEU A C 1
ATOM 5118 O O . LEU A 1 649 ? 9.491 -25.599 -18.408 1.00 98.38 649 LEU A O 1
ATOM 5122 N N . GLY A 1 650 ? 11.132 -26.528 -17.181 1.00 97.81 650 GLY A N 1
ATOM 5123 C CA . GLY A 1 650 ? 10.395 -27.746 -16.841 1.00 97.81 650 GLY A CA 1
ATOM 5124 C C . GLY A 1 650 ? 9.025 -27.448 -16.225 1.00 97.81 650 GLY A C 1
ATOM 5125 O O . GLY A 1 650 ? 7.998 -27.969 -16.670 1.00 97.81 650 GLY A O 1
ATOM 5126 N N . LEU A 1 651 ? 8.991 -26.532 -15.251 1.00 96.94 651 LEU A N 1
ATOM 5127 C CA . LEU A 1 651 ? 7.746 -26.084 -14.623 1.00 96.94 651 LEU A CA 1
ATOM 5128 C C . LEU A 1 651 ? 6.843 -25.301 -15.576 1.00 96.94 651 LEU A C 1
ATOM 5130 O O . LEU A 1 651 ? 5.626 -25.480 -15.535 1.00 96.94 651 LEU A O 1
ATOM 5134 N N . ALA A 1 652 ? 7.405 -24.428 -16.410 1.00 97.38 652 ALA A N 1
ATOM 5135 C CA . ALA A 1 652 ? 6.630 -23.609 -17.333 1.00 97.38 652 ALA A CA 1
ATOM 5136 C C . ALA A 1 652 ? 5.987 -24.451 -18.445 1.00 97.38 652 ALA A C 1
ATOM 5138 O O . ALA A 1 652 ? 4.789 -24.308 -18.694 1.00 97.38 652 ALA A O 1
ATOM 5139 N N . TYR A 1 653 ? 6.726 -25.383 -19.054 1.00 98.19 653 TYR A N 1
ATOM 5140 C CA . TYR A 1 653 ? 6.177 -26.292 -20.063 1.00 98.19 653 TYR A CA 1
ATOM 5141 C C . TYR A 1 653 ? 5.038 -27.135 -19.503 1.00 98.19 653 TYR A C 1
ATOM 5143 O O . TYR A 1 653 ? 3.970 -27.180 -20.111 1.00 98.19 653 TYR A O 1
ATOM 5151 N N . MET A 1 654 ? 5.222 -27.726 -18.319 1.00 96.88 654 MET A N 1
ATOM 5152 C CA . MET A 1 654 ? 4.186 -28.539 -17.686 1.00 96.88 654 MET A CA 1
ATOM 5153 C C . MET A 1 654 ? 2.959 -27.698 -17.311 1.00 96.88 654 MET A C 1
ATOM 5155 O O . MET A 1 654 ? 1.844 -27.996 -17.730 1.00 96.88 654 MET A O 1
ATOM 5159 N N . ASN A 1 655 ? 3.155 -26.624 -16.542 1.00 95.06 655 ASN A N 1
ATOM 5160 C CA . ASN A 1 655 ? 2.045 -25.903 -15.917 1.00 95.06 655 ASN A CA 1
ATOM 5161 C C . ASN A 1 655 ? 1.345 -24.911 -16.852 1.00 95.06 655 ASN A C 1
ATOM 5163 O O . ASN A 1 655 ? 0.218 -24.514 -16.555 1.00 95.06 655 ASN A O 1
ATOM 5167 N N . LYS A 1 656 ? 2.017 -24.437 -17.911 1.00 95.19 656 LYS A N 1
ATOM 5168 C CA . LYS A 1 656 ? 1.503 -23.371 -18.792 1.00 95.19 656 LYS A CA 1
ATOM 5169 C C . LYS A 1 656 ? 1.273 -23.819 -20.228 1.00 95.19 656 LYS A C 1
ATOM 5171 O O . LYS A 1 656 ? 0.323 -23.339 -20.834 1.00 95.19 656 LYS A O 1
ATOM 5176 N N . ARG A 1 657 ? 2.080 -24.748 -20.755 1.00 95.00 657 ARG A N 1
ATOM 5177 C CA . ARG A 1 657 ? 1.885 -25.312 -22.106 1.00 95.00 657 ARG A CA 1
ATOM 5178 C C . ARG A 1 657 ? 1.280 -26.722 -22.108 1.00 95.00 657 ARG A C 1
ATOM 5180 O O . ARG A 1 657 ? 0.856 -27.180 -23.162 1.00 95.00 657 ARG A O 1
ATOM 5187 N N . GLY A 1 658 ? 1.220 -27.406 -20.961 1.00 96.00 658 GLY A N 1
ATOM 5188 C CA . GLY A 1 658 ? 0.793 -28.810 -20.887 1.00 96.00 658 GLY A CA 1
ATOM 5189 C C . GLY A 1 658 ? 1.739 -29.774 -21.616 1.00 96.00 658 GLY A C 1
ATOM 5190 O O . GLY A 1 658 ? 1.347 -30.891 -21.946 1.00 96.00 658 GLY A O 1
ATOM 5191 N N . ASP A 1 659 ? 2.973 -29.347 -21.890 1.00 97.00 659 ASP A N 1
ATOM 5192 C CA . ASP A 1 659 ? 3.949 -30.084 -22.692 1.00 97.00 659 ASP A CA 1
ATOM 5193 C C . ASP A 1 659 ? 4.851 -30.928 -21.783 1.00 97.00 659 ASP A C 1
ATOM 5195 O O . ASP A 1 659 ? 5.908 -30.494 -21.312 1.00 97.00 659 ASP A O 1
ATOM 5199 N N . ALA A 1 660 ? 4.396 -32.148 -21.494 1.00 96.75 660 ALA A N 1
ATOM 5200 C CA . ALA A 1 660 ? 5.101 -33.071 -20.611 1.00 96.75 660 ALA A CA 1
ATOM 5201 C C . ALA A 1 660 ? 6.438 -33.568 -21.191 1.00 96.75 660 ALA A C 1
ATOM 5203 O O . ALA A 1 660 ? 7.352 -33.880 -20.424 1.00 96.75 660 ALA A O 1
ATOM 5204 N N . GLU A 1 661 ? 6.573 -33.639 -22.519 1.00 97.50 661 GLU A N 1
ATOM 5205 C CA . GLU A 1 661 ? 7.803 -34.106 -23.165 1.00 97.50 661 GLU A CA 1
ATOM 5206 C C . GLU A 1 661 ? 8.920 -33.075 -23.015 1.00 97.50 661 GLU A C 1
ATOM 5208 O O . GLU A 1 661 ? 9.998 -33.410 -22.515 1.00 97.50 661 GLU A O 1
ATOM 5213 N N . ARG A 1 662 ? 8.654 -31.806 -23.352 1.00 96.44 662 ARG A N 1
ATOM 5214 C CA . ARG A 1 662 ? 9.631 -30.721 -23.163 1.00 96.44 662 ARG A CA 1
ATOM 5215 C C . ARG A 1 662 ? 9.912 -30.454 -21.693 1.00 96.44 662 ARG A C 1
ATOM 5217 O O . ARG A 1 662 ? 11.053 -30.162 -21.335 1.00 96.44 662 ARG A O 1
ATOM 5224 N N . ALA A 1 663 ? 8.907 -30.603 -20.829 1.00 96.75 663 ALA A N 1
ATOM 5225 C CA . ALA A 1 663 ? 9.110 -30.508 -19.390 1.00 96.75 663 ALA A CA 1
ATOM 5226 C C . ALA A 1 663 ? 10.113 -31.558 -18.894 1.00 96.75 663 ALA A C 1
ATOM 5228 O O . ALA A 1 663 ? 11.059 -31.217 -18.190 1.00 96.75 663 ALA A O 1
ATOM 5229 N N . ARG A 1 664 ? 9.948 -32.822 -19.308 1.00 96.38 664 ARG A N 1
ATOM 5230 C CA . ARG A 1 664 ? 10.875 -33.906 -18.961 1.00 96.38 664 ARG A CA 1
ATOM 5231 C C . ARG A 1 664 ? 12.267 -33.690 -19.546 1.00 96.38 664 ARG A C 1
ATOM 5233 O O . ARG A 1 664 ? 13.229 -33.981 -18.858 1.00 96.38 664 ARG A O 1
ATOM 5240 N N . ALA A 1 665 ? 12.371 -33.194 -20.778 1.00 94.88 665 ALA A N 1
ATOM 5241 C CA . ALA A 1 665 ? 13.658 -32.913 -21.418 1.00 94.88 665 ALA A CA 1
ATOM 5242 C C . ALA A 1 665 ? 14.437 -31.762 -20.753 1.00 94.88 665 ALA A C 1
ATOM 5244 O O . ALA A 1 665 ? 15.626 -31.608 -21.014 1.00 94.88 665 ALA A O 1
ATOM 5245 N N . SER A 1 666 ? 13.764 -30.954 -19.927 1.00 93.38 666 SER A N 1
ATOM 5246 C CA . SER A 1 666 ? 14.373 -29.863 -19.161 1.00 93.38 666 SER A CA 1
ATOM 5247 C C . SER A 1 666 ? 14.969 -30.336 -17.823 1.00 93.38 666 SER A C 1
ATOM 5249 O O . SER A 1 666 ? 15.541 -29.520 -17.113 1.00 93.38 666 SER A O 1
ATOM 5251 N N . TYR A 1 667 ? 14.820 -31.611 -17.444 1.00 87.31 667 TYR A N 1
ATOM 5252 C CA . TYR A 1 667 ? 15.465 -32.235 -16.278 1.00 87.31 667 TYR A CA 1
ATOM 5253 C C . TYR A 1 667 ? 16.491 -33.264 -16.746 1.00 87.31 667 TYR A C 1
ATOM 5255 O O . TYR A 1 667 ? 17.529 -33.393 -16.058 1.00 87.31 667 TYR A O 1
#

pLDDT: mean 95.26, std 4.34, range [64.19, 98.94]

Secondary structure (DSSP, 8-state):
--S-EEEEEEEE-TTT--EEEEEEEE-TT-S-EEEEEEEE--SSS-EEE-EEE--EEE--TTEEEE--TT--EEE-GGG--EEESSEE-SEETTEE--S-EETTBGGG--S-EEEEES--SSSEEEEEETTTTEEEEEE--TTT--EEEEEE--SSHHHHHHHHHH-SSS--EEEEEEEES-SSSS--EEE-TT-EEEEEEEEEEEESS-S-SEE-SSEEEEEEEETTEEEEEEEESS-EEEEEEEEETTEEEEEEEEEE-SS--EEEEEE--TT--GGGEEEEEEETTEEEEEE-PPPS--PPPPPPPPPPPPGGG---HHHHHHHHHHHHHTT-SS--SHHHHHHHHHH-TT-HHHHHHHHHHHHHTT-HHHHHHHHHHHHHHHHSS-SS-S--HHHHHHHHHHHHTT-HHHHHHHHHHHTTSGGGHHHHHHHHHHHHHHTT-HHHHHHHHHHHHHH-TT-HHHHHHHHHHHHHTT-HHHHHHHHHHHHHH-TT-HHHHHHHHHTT-S--HHHHSTT-HHHHHHHHHHHHHTT-HHHHHHHHHHT-TT-HHHHHHHHHHHHHTTTTTS-HHHHHHHHHHS--TT----STTHHHHHHHHHHH-TT-SHHHHHHHHHHHHTT-HHHHHHHHHHHHHH-TT-HHHHHHHHHHIIIII--HHHHHHT-